Protein AF-0000000066426641 (afdb_homodimer)

Organism: Campylobacter jejuni subsp. jejuni serotype O:2 (strain ATCC 700819 / NCTC 11168) (NCBI:txid192222)

Structure (mmCIF, N/CA/C/O backbone):
data_AF-0000000066426641-model_v1
#
loop_
_entity.id
_entity.type
_entity.pdbx_description
1 polymer 'Na/Pi-cotransporter protein'
#
loop_
_atom_site.group_PDB
_atom_site.id
_atom_site.type_symbol
_atom_site.label_atom_id
_atom_site.label_alt_id
_atom_site.label_comp_id
_atom_site.label_asym_id
_atom_site.label_entity_id
_atom_site.label_seq_id
_atom_site.pdbx_PDB_ins_code
_atom_site.Cartn_x
_atom_site.Cartn_y
_atom_site.Cartn_z
_atom_site.occupancy
_atom_site.B_iso_or_equiv
_atom_site.auth_seq_id
_atom_site.auth_comp_id
_atom_site.auth_asym_id
_atom_site.auth_atom_id
_atom_site.pdbx_PDB_model_num
ATOM 1 N N . MET A 1 1 ? 2.658 -43.688 -4.707 1 47.31 1 MET A N 1
ATOM 2 C CA . MET A 1 1 ? 2.996 -42.781 -3.617 1 47.31 1 MET A CA 1
ATOM 3 C C . MET A 1 1 ? 4.328 -42.094 -3.881 1 47.31 1 MET A C 1
ATOM 5 O O . MET A 1 1 ? 4.441 -40.875 -3.738 1 47.31 1 MET A O 1
ATOM 9 N N . ILE A 1 2 ? 5.355 -42.844 -4.383 1 50.44 2 ILE A N 1
ATOM 10 C CA . ILE A 1 2 ? 6.695 -42.344 -4.68 1 50.44 2 ILE A CA 1
ATOM 11 C C . ILE A 1 2 ? 6.645 -41.375 -5.852 1 50.44 2 ILE A C 1
ATOM 13 O O . ILE A 1 2 ? 7.254 -40.281 -5.797 1 50.44 2 ILE A O 1
ATOM 17 N N . SER A 1 3 ? 5.777 -41.656 -6.789 1 57.25 3 SER A N 1
ATOM 18 C CA . SER A 1 3 ? 5.652 -40.875 -8.016 1 57.25 3 SER A CA 1
ATOM 19 C C . SER A 1 3 ? 5.023 -39.5 -7.734 1 57.25 3 SER A C 1
ATOM 21 O O . SER A 1 3 ? 5.484 -38.5 -8.258 1 57.25 3 SER A O 1
ATOM 23 N N . LEU A 1 4 ? 4.16 -39.531 -6.77 1 60.34 4 LEU A N 1
ATOM 24 C CA . LEU A 1 4 ? 3.48 -38.281 -6.441 1 60.34 4 LEU A CA 1
ATOM 25 C C . LEU A 1 4 ? 4.383 -37.375 -5.617 1 60.34 4 LEU A C 1
ATOM 27 O O . LEU A 1 4 ? 4.375 -36.156 -5.797 1 60.34 4 LEU A O 1
ATOM 31 N N . VAL A 1 5 ? 5.176 -38.062 -4.832 1 62.16 5 VAL A N 1
ATOM 32 C CA . VAL A 1 5 ? 6.137 -37.312 -4.023 1 62.16 5 VAL A CA 1
ATOM 33 C C . VAL A 1 5 ? 7.188 -36.656 -4.926 1 62.16 5 VAL A C 1
ATOM 35 O O . VAL A 1 5 ? 7.543 -35.5 -4.746 1 62.16 5 VAL A O 1
ATOM 38 N N . LYS A 1 6 ? 7.578 -37.562 -5.816 1 73.06 6 LYS A N 1
ATOM 39 C CA . LYS A 1 6 ? 8.562 -37.062 -6.77 1 73.06 6 LYS A CA 1
ATOM 40 C C . LYS A 1 6 ? 7.984 -35.906 -7.59 1 73.06 6 LYS A C 1
ATOM 42 O O . LYS A 1 6 ? 8.672 -34.906 -7.852 1 73.06 6 LYS A O 1
ATOM 47 N N . PHE A 1 7 ? 6.805 -36.031 -7.816 1 78.94 7 PHE A N 1
ATOM 48 C CA . PHE A 1 7 ? 6.137 -35 -8.57 1 78.94 7 PHE A CA 1
ATOM 49 C C . PHE A 1 7 ? 6.02 -33.719 -7.742 1 78.94 7 PHE A C 1
ATOM 51 O O . PHE A 1 7 ? 6.324 -32.625 -8.227 1 78.94 7 PHE A O 1
ATOM 58 N N . SER A 1 8 ? 5.703 -33.906 -6.492 1 83.94 8 SER A N 1
ATOM 59 C CA . SER A 1 8 ? 5.508 -32.75 -5.633 1 83.94 8 SER A CA 1
ATOM 60 C C . SER A 1 8 ? 6.82 -32 -5.41 1 83.94 8 SER A C 1
ATOM 62 O O . SER A 1 8 ? 6.855 -30.766 -5.473 1 83.94 8 SER A O 1
ATOM 64 N N . ASP A 1 9 ? 7.867 -32.688 -5.188 1 87.56 9 ASP A N 1
ATOM 65 C CA . ASP A 1 9 ? 9.172 -32.062 -4.98 1 87.56 9 ASP A CA 1
ATOM 66 C C . ASP A 1 9 ? 9.641 -31.344 -6.242 1 87.56 9 ASP A C 1
ATOM 68 O O . ASP A 1 9 ? 10.188 -30.25 -6.164 1 87.56 9 ASP A O 1
ATOM 72 N N . THR A 1 10 ? 9.422 -32.031 -7.344 1 89.81 10 THR A N 1
ATOM 73 C CA . THR A 1 10 ? 9.812 -31.453 -8.625 1 89.81 10 THR A CA 1
ATOM 74 C C . THR A 1 10 ? 8.992 -30.203 -8.906 1 89.81 10 THR A C 1
ATOM 76 O O . THR A 1 10 ? 9.516 -29.203 -9.406 1 89.81 10 THR A O 1
ATOM 79 N N . ALA A 1 11 ? 7.727 -30.25 -8.586 1 90.44 11 ALA A N 1
ATOM 80 C CA . ALA A 1 11 ? 6.84 -29.109 -8.773 1 90.44 11 ALA A CA 1
ATOM 81 C C . ALA A 1 11 ? 7.277 -27.922 -7.914 1 90.44 11 ALA A C 1
ATOM 83 O O . ALA A 1 11 ? 7.312 -26.781 -8.391 1 90.44 11 ALA A O 1
ATOM 84 N N . ILE A 1 12 ? 7.637 -28.203 -6.691 1 91.19 12 ILE A N 1
ATOM 85 C CA . ILE A 1 12 ? 8.055 -27.156 -5.762 1 91.19 12 ILE A CA 1
ATOM 86 C C . ILE A 1 12 ? 9.367 -26.547 -6.23 1 91.19 12 ILE A C 1
ATOM 88 O O . ILE A 1 12 ? 9.555 -25.328 -6.168 1 91.19 12 ILE A O 1
ATOM 92 N N . GLU A 1 13 ? 10.25 -27.391 -6.711 1 92.19 13 GLU A N 1
ATOM 93 C CA . GLU A 1 13 ? 11.516 -26.891 -7.227 1 92.19 13 GLU A CA 1
ATOM 94 C C . GLU A 1 13 ? 11.305 -26.031 -8.469 1 92.19 13 GLU A C 1
ATOM 96 O O . GLU A 1 13 ? 11.977 -25.016 -8.656 1 92.19 13 GLU A O 1
ATOM 101 N N . ALA A 1 14 ? 10.438 -26.438 -9.32 1 92.81 14 ALA A N 1
ATOM 102 C CA . ALA A 1 14 ? 10.109 -25.656 -10.508 1 92.81 14 ALA A CA 1
ATOM 103 C C . ALA A 1 14 ? 9.523 -24.297 -10.117 1 92.81 14 ALA A C 1
ATOM 105 O O . ALA A 1 14 ? 9.859 -23.281 -10.719 1 92.81 14 ALA A O 1
ATOM 106 N N . LEU A 1 15 ? 8.672 -24.312 -9.109 1 93.12 15 LEU A N 1
ATOM 107 C CA . LEU A 1 15 ? 8.062 -23.078 -8.609 1 93.12 15 LEU A CA 1
ATOM 108 C C . LEU A 1 15 ? 9.117 -22.141 -8.039 1 93.12 15 LEU A C 1
ATOM 110 O O . LEU A 1 15 ? 9.047 -20.922 -8.227 1 93.12 15 LEU A O 1
ATOM 114 N N . ARG A 1 16 ? 10.023 -22.656 -7.355 1 92.75 16 ARG A N 1
ATOM 115 C CA . ARG A 1 16 ? 11.109 -21.859 -6.797 1 92.75 16 ARG A CA 1
ATOM 116 C C . ARG A 1 16 ? 11.914 -21.172 -7.906 1 92.75 16 ARG A C 1
ATOM 118 O O . ARG A 1 16 ? 12.203 -19.984 -7.82 1 92.75 16 ARG A O 1
ATOM 125 N N . LYS A 1 17 ? 12.25 -21.938 -8.898 1 93.56 17 LYS A N 1
ATOM 126 C CA . LYS A 1 17 ? 13.039 -21.406 -10.008 1 93.56 17 LYS A CA 1
ATOM 127 C C . LYS A 1 17 ? 12.273 -20.297 -10.742 1 93.56 17 LYS A C 1
ATOM 129 O O . LYS A 1 17 ? 12.852 -19.266 -11.086 1 93.56 17 LYS A O 1
ATOM 134 N N . GLU A 1 18 ? 10.977 -20.562 -10.977 1 94.69 18 GLU A N 1
ATOM 135 C CA . GLU A 1 18 ? 10.156 -19.562 -11.641 1 94.69 18 GLU A CA 1
ATOM 136 C C . GLU A 1 18 ? 10.008 -18.312 -10.773 1 94.69 18 GLU A C 1
ATOM 138 O O . GLU A 1 18 ? 9.992 -17.188 -11.289 1 94.69 18 GLU A O 1
ATOM 143 N N . SER A 1 19 ? 9.898 -18.516 -9.484 1 95.38 19 SER A N 1
ATOM 144 C CA . SER A 1 19 ? 9.789 -17.391 -8.562 1 95.38 19 SER A CA 1
ATOM 145 C C . SER A 1 19 ? 11.078 -16.578 -8.539 1 95.38 19 SER A C 1
ATOM 147 O O . SER A 1 19 ? 11.047 -15.352 -8.43 1 95.38 19 SER A O 1
ATOM 149 N N . GLU A 1 20 ? 12.172 -17.234 -8.617 1 93.94 20 GLU A N 1
ATOM 150 C CA . GLU A 1 20 ? 13.453 -16.531 -8.695 1 93.94 20 GLU A CA 1
ATOM 151 C C . GLU A 1 20 ? 13.539 -15.703 -9.977 1 93.94 20 GLU A C 1
ATOM 153 O O . GLU A 1 20 ? 14.078 -14.594 -9.961 1 93.94 20 GLU A O 1
ATOM 158 N N . HIS A 1 21 ? 13.086 -16.297 -11.016 1 96.06 21 HIS A N 1
ATOM 159 C CA . HIS A 1 21 ? 13.039 -15.562 -12.273 1 96.06 21 HIS A CA 1
ATOM 160 C C . HIS A 1 21 ? 12.18 -14.312 -12.148 1 96.06 21 HIS A C 1
ATOM 162 O O . HIS A 1 21 ? 12.562 -13.234 -12.617 1 96.06 21 HIS A O 1
ATOM 168 N N . LEU A 1 22 ? 11.008 -14.484 -11.578 1 96.81 22 LEU A N 1
ATOM 169 C CA . LEU A 1 22 ? 10.117 -13.352 -11.336 1 96.81 22 LEU A CA 1
ATOM 170 C C . LEU A 1 22 ? 10.797 -12.297 -10.477 1 96.81 22 LEU A C 1
ATOM 172 O O . LEU A 1 22 ? 10.695 -11.102 -10.75 1 96.81 22 LEU A O 1
ATOM 176 N N . TYR A 1 23 ? 11.477 -12.75 -9.508 1 95.75 23 TYR A N 1
ATOM 177 C CA . TYR A 1 23 ? 12.211 -11.828 -8.648 1 95.75 23 TYR A CA 1
ATOM 178 C C . TYR A 1 23 ? 13.258 -11.062 -9.445 1 95.75 23 TYR A C 1
ATOM 180 O O . TYR A 1 23 ? 13.398 -9.844 -9.305 1 95.75 23 TYR A O 1
ATOM 188 N N . ASN A 1 24 ? 13.984 -11.766 -10.234 1 95 24 ASN A N 1
ATOM 189 C CA . ASN A 1 24 ? 15.023 -11.117 -11.031 1 95 24 ASN A CA 1
ATOM 190 C C . ASN A 1 24 ? 14.438 -10.031 -11.93 1 95 24 ASN A C 1
ATOM 192 O O . ASN A 1 24 ? 15.023 -8.953 -12.078 1 95 24 ASN A O 1
ATOM 196 N N . ASN A 1 25 ? 13.352 -10.328 -12.523 1 95.44 25 ASN A N 1
ATOM 197 C CA . ASN A 1 25 ? 12.664 -9.32 -13.336 1 95.44 25 ASN A CA 1
ATOM 198 C C . ASN A 1 25 ? 12.227 -8.125 -12.5 1 95.44 25 ASN A C 1
ATOM 200 O O . ASN A 1 25 ? 12.383 -6.98 -12.914 1 95.44 25 ASN A O 1
ATOM 204 N N . THR A 1 26 ? 11.648 -8.391 -11.312 1 96.38 26 THR A N 1
ATOM 205 C CA . THR A 1 26 ? 11.188 -7.328 -10.422 1 96.38 26 THR A CA 1
ATOM 206 C C . THR A 1 26 ? 12.359 -6.473 -9.945 1 96.38 26 THR A C 1
ATOM 208 O O . THR A 1 26 ? 12.258 -5.246 -9.883 1 96.38 26 THR A O 1
ATOM 211 N N . TYR A 1 27 ? 13.406 -7.168 -9.633 1 95.31 27 TYR A N 1
ATOM 212 C CA . TYR A 1 27 ? 14.633 -6.488 -9.234 1 95.31 27 TYR A CA 1
ATOM 213 C C . TYR A 1 27 ? 15.062 -5.473 -10.297 1 95.31 27 TYR A C 1
ATOM 215 O O . TYR A 1 27 ? 15.352 -4.32 -9.969 1 95.31 27 TYR A O 1
ATOM 223 N N . ALA A 1 28 ? 15.117 -5.938 -11.484 1 94.12 28 ALA A N 1
ATOM 224 C CA . ALA A 1 28 ? 15.555 -5.078 -12.586 1 94.12 28 ALA A CA 1
ATOM 225 C C . ALA A 1 28 ? 14.625 -3.881 -12.742 1 94.12 28 ALA A C 1
ATOM 227 O O . ALA A 1 28 ? 15.078 -2.756 -12.961 1 94.12 28 ALA A O 1
ATOM 228 N N . VAL A 1 29 ? 13.367 -4.105 -12.625 1 94.31 29 VAL A N 1
ATOM 229 C CA . VAL A 1 29 ? 12.367 -3.047 -12.789 1 94.31 29 VAL A CA 1
ATOM 230 C C . VAL A 1 29 ? 12.523 -2.021 -11.672 1 94.31 29 VAL A C 1
ATOM 232 O O . VAL A 1 29 ? 12.508 -0.813 -11.914 1 94.31 29 VAL A O 1
ATOM 235 N N . VAL A 1 30 ? 12.703 -2.488 -10.453 1 95.88 30 VAL A N 1
ATOM 236 C CA . VAL A 1 30 ? 12.844 -1.592 -9.305 1 95.88 30 VAL A CA 1
ATOM 237 C C . VAL A 1 30 ? 14.133 -0.777 -9.445 1 95.88 30 VAL A C 1
ATOM 239 O O . VAL A 1 30 ? 14.117 0.447 -9.297 1 95.88 30 VAL A O 1
ATOM 242 N N . ALA A 1 31 ? 15.195 -1.452 -9.773 1 94.75 31 ALA A N 1
ATOM 243 C CA . ALA A 1 31 ? 16.484 -0.783 -9.938 1 94.75 31 ALA A CA 1
ATOM 244 C C . ALA A 1 31 ? 16.391 0.339 -10.969 1 94.75 31 ALA A C 1
ATOM 246 O O . ALA A 1 31 ? 16.812 1.467 -10.703 1 94.75 31 ALA A O 1
ATOM 247 N N . HIS A 1 32 ? 15.797 0.049 -12.039 1 92.5 32 HIS A N 1
ATOM 248 C CA . HIS A 1 32 ? 15.656 1.023 -13.117 1 92.5 32 HIS A CA 1
ATOM 249 C C . HIS A 1 32 ? 14.75 2.18 -12.695 1 92.5 32 HIS A C 1
ATOM 251 O O . HIS A 1 32 ? 15.039 3.34 -13 1 92.5 32 HIS A O 1
ATOM 257 N N . ALA A 1 33 ? 13.68 1.848 -12.047 1 92.88 33 ALA A N 1
ATOM 258 C CA . ALA A 1 33 ? 12.695 2.854 -11.656 1 92.88 33 ALA A CA 1
ATOM 259 C C . ALA A 1 33 ? 13.289 3.857 -10.68 1 92.88 33 ALA A C 1
ATOM 261 O O . ALA A 1 33 ? 12.891 5.023 -10.648 1 92.88 33 ALA A O 1
ATOM 262 N N . ILE A 1 34 ? 14.297 3.391 -9.93 1 94.25 34 ILE A N 1
ATOM 263 C CA . ILE A 1 34 ? 14.867 4.301 -8.945 1 94.25 34 ILE A CA 1
ATOM 264 C C . ILE A 1 34 ? 16.188 4.852 -9.469 1 94.25 34 ILE A C 1
ATOM 266 O O . ILE A 1 34 ? 16.938 5.512 -8.727 1 94.25 34 ILE A O 1
ATOM 270 N N . GLY A 1 35 ? 16.562 4.523 -10.641 1 93 35 GLY A N 1
ATOM 271 C CA . GLY A 1 35 ? 17.609 5.215 -11.367 1 93 35 GLY A CA 1
ATOM 272 C C . GLY A 1 35 ? 18.969 4.586 -11.18 1 93 35 GLY A C 1
ATOM 273 O O . GLY A 1 35 ? 20 5.246 -11.367 1 93 35 GLY A O 1
ATOM 274 N N . PHE A 1 36 ? 19.047 3.375 -10.766 1 94.5 36 PHE A N 1
ATOM 275 C CA . PHE A 1 36 ? 20.328 2.703 -10.594 1 94.5 36 PHE A CA 1
ATOM 276 C C . PHE A 1 36 ? 20.484 1.573 -11.609 1 94.5 36 PHE A C 1
ATOM 278 O O . PHE A 1 36 ? 19.5 0.951 -12.008 1 94.5 36 PHE A O 1
ATOM 285 N N . SER A 1 37 ? 21.641 1.322 -12.031 1 92.06 37 SER A N 1
ATOM 286 C CA . SER A 1 37 ? 21.953 0.123 -12.805 1 92.06 37 SER A CA 1
ATOM 287 C C . SER A 1 37 ? 22.234 -1.065 -11.891 1 92.06 37 SER A C 1
ATOM 289 O O . SER A 1 37 ? 22.609 -0.888 -10.734 1 92.06 37 SER A O 1
ATOM 291 N N . ARG A 1 38 ? 22.062 -2.166 -12.445 1 91 38 ARG A N 1
ATOM 292 C CA . ARG A 1 38 ? 22.375 -3.379 -11.703 1 91 38 ARG A CA 1
ATOM 293 C C . ARG A 1 38 ? 23.844 -3.375 -11.242 1 91 38 ARG A C 1
ATOM 295 O O . ARG A 1 38 ? 24.141 -3.787 -10.125 1 91 38 ARG A O 1
ATOM 302 N N . LYS A 1 39 ? 24.688 -2.959 -12.086 1 91.69 39 LYS A N 1
ATOM 303 C CA . LYS A 1 39 ? 26.109 -2.908 -11.797 1 91.69 39 LYS A CA 1
ATOM 304 C C . LYS A 1 39 ? 26.406 -1.979 -10.625 1 91.69 39 LYS A C 1
ATOM 306 O O . LYS A 1 39 ? 27.234 -2.291 -9.773 1 91.69 39 LYS A O 1
ATOM 311 N N . ASP A 1 40 ? 25.734 -0.858 -10.648 1 93.12 40 ASP A N 1
ATOM 312 C CA . ASP A 1 40 ? 25.922 0.087 -9.555 1 93.12 40 ASP A CA 1
ATOM 313 C C . ASP A 1 40 ? 25.469 -0.517 -8.227 1 93.12 40 ASP A C 1
ATOM 315 O O . ASP A 1 40 ? 26.156 -0.385 -7.207 1 93.12 40 ASP A O 1
ATOM 319 N N . ILE A 1 41 ? 24.328 -1.144 -8.219 1 94.56 41 ILE A N 1
ATOM 320 C CA . ILE A 1 41 ? 23.766 -1.731 -7.008 1 94.56 41 ILE A CA 1
ATOM 321 C C . ILE A 1 41 ? 24.688 -2.836 -6.5 1 94.56 41 ILE A C 1
ATOM 323 O O . ILE A 1 41 ? 24.922 -2.957 -5.293 1 94.56 41 ILE A O 1
ATOM 327 N N . GLN A 1 42 ? 25.234 -3.555 -7.367 1 92.75 42 GLN A N 1
ATOM 328 C CA . GLN A 1 42 ? 26.047 -4.711 -7 1 92.75 42 GLN A CA 1
ATOM 329 C C . GLN A 1 42 ? 27.484 -4.289 -6.652 1 92.75 42 GLN A C 1
ATOM 331 O O . GLN A 1 42 ? 28.25 -5.082 -6.094 1 92.75 42 GLN A O 1
ATOM 336 N N . SER A 1 43 ? 27.812 -3.096 -6.961 1 92.75 43 SER A N 1
ATOM 337 C CA . SER A 1 43 ? 29.172 -2.617 -6.711 1 92.75 43 SER A CA 1
ATOM 338 C C . SER A 1 43 ? 29.422 -2.412 -5.219 1 92.75 43 SER A C 1
ATOM 340 O O . SER A 1 43 ? 28.5 -2.516 -4.41 1 92.75 43 SER A O 1
ATOM 342 N N . ASP A 1 44 ? 30.703 -2.135 -4.91 1 92.38 44 ASP A N 1
ATOM 343 C CA . ASP A 1 44 ? 31.078 -1.898 -3.521 1 92.38 44 ASP A CA 1
ATOM 344 C C . ASP A 1 44 ? 31.031 -0.41 -3.184 1 92.38 44 ASP A C 1
ATOM 346 O O . ASP A 1 44 ? 31.344 -0.014 -2.057 1 92.38 44 ASP A O 1
ATOM 350 N N . LYS A 1 45 ? 30.562 0.323 -4.086 1 94.12 45 LYS A N 1
ATOM 351 C CA . LYS A 1 45 ? 30.5 1.762 -3.848 1 94.12 45 LYS A CA 1
ATOM 352 C C . LYS A 1 45 ? 29.297 2.121 -2.975 1 94.12 45 LYS A C 1
ATOM 354 O O . LYS A 1 45 ? 28.25 1.494 -3.074 1 94.12 45 LYS A O 1
ATOM 359 N N . SER A 1 46 ? 29.594 3.109 -2.18 1 94.94 46 SER A N 1
ATOM 360 C CA . SER A 1 46 ? 28.453 3.615 -1.413 1 94.94 46 SER A CA 1
ATOM 361 C C . SER A 1 46 ? 27.438 4.305 -2.316 1 94.94 46 SER A C 1
ATOM 363 O O . SER A 1 46 ? 27.797 4.805 -3.389 1 94.94 46 SER A O 1
ATOM 365 N N . PHE A 1 47 ? 26.188 4.324 -1.908 1 94.25 47 PHE A N 1
ATOM 366 C CA . PHE A 1 47 ? 25.172 4.973 -2.73 1 94.25 47 PHE A CA 1
ATOM 367 C C . PHE A 1 47 ? 25.406 6.48 -2.775 1 94.25 47 PHE A C 1
ATOM 369 O O . PHE A 1 47 ? 25.031 7.137 -3.75 1 94.25 47 PHE A O 1
ATOM 376 N N . LYS A 1 48 ? 25.984 7.02 -1.714 1 92.75 48 LYS A N 1
ATOM 377 C CA . LYS A 1 48 ? 26.391 8.422 -1.771 1 92.75 48 LYS A CA 1
ATOM 378 C C . LYS A 1 48 ? 27.328 8.68 -2.941 1 92.75 48 LYS A C 1
ATOM 380 O O . LYS A 1 48 ? 27.156 9.641 -3.693 1 92.75 48 LYS A O 1
ATOM 385 N N . GLU A 1 49 ? 28.312 7.793 -3.068 1 93.19 49 GLU A N 1
ATOM 386 C CA . GLU A 1 49 ? 29.266 7.902 -4.16 1 93.19 49 GLU A CA 1
ATOM 387 C C . GLU A 1 49 ? 28.594 7.715 -5.516 1 93.19 49 GLU A C 1
ATOM 389 O O . GLU A 1 49 ? 28.891 8.422 -6.477 1 93.19 49 GLU A O 1
ATOM 394 N N . ILE A 1 50 ? 27.656 6.789 -5.59 1 93.19 50 ILE A N 1
ATOM 395 C CA . ILE A 1 50 ? 26.969 6.504 -6.844 1 93.19 50 ILE A CA 1
ATOM 396 C C . ILE A 1 50 ? 26.141 7.711 -7.258 1 93.19 50 ILE A C 1
ATOM 398 O O . ILE A 1 50 ? 26.141 8.109 -8.422 1 93.19 50 ILE A O 1
ATOM 402 N N . LEU A 1 51 ? 25.453 8.289 -6.312 1 91.94 51 LEU A N 1
ATOM 403 C CA . LEU A 1 51 ? 24.562 9.422 -6.582 1 91.94 51 LEU A CA 1
ATOM 404 C C . LEU A 1 51 ? 25.375 10.641 -7.023 1 91.94 51 LEU A C 1
ATOM 406 O O . LEU A 1 51 ? 24.891 11.461 -7.812 1 91.94 51 LEU A O 1
ATOM 410 N N . GLU A 1 52 ? 26.578 10.852 -6.551 1 87.38 52 GLU A N 1
ATOM 411 C CA . GLU A 1 52 ? 27.422 12 -6.863 1 87.38 52 GLU A CA 1
ATOM 412 C C . GLU A 1 52 ? 28.047 11.867 -8.25 1 87.38 52 GLU A C 1
ATOM 414 O O . GLU A 1 52 ? 28.312 12.867 -8.922 1 87.38 52 GLU A O 1
ATOM 419 N N . ASN A 1 53 ? 28.172 10.695 -8.648 1 78.44 53 ASN A N 1
ATOM 420 C CA . ASN A 1 53 ? 28.984 10.492 -9.844 1 78.44 53 ASN A CA 1
ATOM 421 C C . ASN A 1 53 ? 28.125 10.148 -11.055 1 78.44 53 ASN A C 1
ATOM 423 O O . ASN A 1 53 ? 28.578 10.297 -12.195 1 78.44 53 ASN A O 1
ATOM 427 N N . LYS A 1 54 ? 27.047 9.68 -10.742 1 68.94 54 LYS A N 1
ATOM 428 C CA . LYS A 1 54 ? 26.312 9.141 -11.883 1 68.94 54 LYS A CA 1
ATOM 429 C C . LYS A 1 54 ? 24.969 9.828 -12.047 1 68.94 54 LYS A C 1
ATOM 431 O O . LYS A 1 54 ? 24.328 10.211 -11.055 1 68.94 54 LYS A O 1
ATOM 436 N N . LYS A 1 55 ? 24.953 9.922 -13.312 1 72.12 55 LYS A N 1
ATOM 437 C CA . LYS A 1 55 ? 23.641 10.438 -13.727 1 72.12 55 LYS A CA 1
ATOM 438 C C . LYS A 1 55 ? 22.562 9.367 -13.594 1 72.12 55 LYS A C 1
ATOM 440 O O . LYS A 1 55 ? 22.875 8.18 -13.461 1 72.12 55 LYS A O 1
ATOM 445 N N . TRP A 1 56 ? 21.469 9.773 -13.656 1 81.12 56 TRP A N 1
ATOM 446 C CA . TRP A 1 56 ? 20.312 8.891 -13.688 1 81.12 56 TRP A CA 1
ATOM 447 C C . TRP A 1 56 ? 20.438 7.863 -14.805 1 81.12 56 TRP A C 1
ATOM 449 O O . TRP A 1 56 ? 20.719 8.211 -15.953 1 81.12 56 TRP A O 1
ATOM 459 N N . PHE A 1 57 ? 20.531 6.562 -14.547 1 72.5 57 PHE A N 1
ATOM 460 C CA . PHE A 1 57 ? 20.844 5.488 -15.477 1 72.5 57 PHE A CA 1
ATOM 461 C C . PHE A 1 57 ? 19.922 5.535 -16.688 1 72.5 57 PHE A C 1
ATOM 463 O O . PHE A 1 57 ? 20.391 5.418 -17.828 1 72.5 57 PHE A O 1
ATOM 470 N N . SER A 1 58 ? 18.609 5.422 -16.609 1 66.88 58 SER A N 1
ATOM 471 C CA . SER A 1 58 ? 17.797 5.273 -17.812 1 66.88 58 SER A CA 1
ATOM 472 C C . SER A 1 58 ? 16.672 6.312 -17.859 1 66.88 58 SER A C 1
ATOM 474 O O . SER A 1 58 ? 16.359 6.938 -16.844 1 66.88 58 SER A O 1
ATOM 476 N N . LYS A 1 59 ? 16.422 6.391 -19.312 1 72.69 59 LYS A N 1
ATOM 477 C CA . LYS A 1 59 ? 15.266 7.254 -19.562 1 72.69 59 LYS A CA 1
ATOM 478 C C . LYS A 1 59 ? 14.031 6.762 -18.812 1 72.69 59 LYS A C 1
ATOM 480 O O . LYS A 1 59 ? 14.109 5.805 -18.047 1 72.69 59 LYS A O 1
ATOM 485 N N . ASN A 1 60 ? 13.047 7.352 -19.109 1 75.38 60 ASN A N 1
ATOM 486 C CA . ASN A 1 60 ? 11.766 7.023 -18.484 1 75.38 60 ASN A CA 1
ATOM 487 C C . ASN A 1 60 ? 11.422 5.551 -18.656 1 75.38 60 ASN A C 1
ATOM 489 O O . ASN A 1 60 ? 11.586 4.992 -19.75 1 75.38 60 ASN A O 1
ATOM 493 N N . VAL A 1 61 ? 11.281 4.996 -17.578 1 83.44 61 VAL A N 1
ATOM 494 C CA . VAL A 1 61 ? 10.891 3.59 -17.516 1 83.44 61 VAL A CA 1
ATOM 495 C C . VAL A 1 61 ? 9.375 3.467 -17.656 1 83.44 61 VAL A C 1
ATOM 497 O O . VAL A 1 61 ? 8.625 4.125 -16.938 1 83.44 61 VAL A O 1
ATOM 500 N N . ASP A 1 62 ? 8.977 2.744 -18.688 1 89.94 62 ASP A N 1
ATOM 501 C CA . ASP A 1 62 ? 7.555 2.439 -18.828 1 89.94 62 ASP A CA 1
ATOM 502 C C . ASP A 1 62 ? 7.152 1.257 -17.953 1 89.94 62 ASP A C 1
ATOM 504 O O . ASP A 1 62 ? 7.168 0.11 -18.406 1 89.94 62 ASP A O 1
ATOM 508 N N . LEU A 1 63 ? 6.742 1.569 -16.797 1 90.31 63 LEU A N 1
ATOM 509 C CA . LEU A 1 63 ? 6.461 0.545 -15.797 1 90.31 63 LEU A CA 1
ATOM 510 C C . LEU A 1 63 ? 5.266 -0.306 -16.203 1 90.31 63 LEU A C 1
ATOM 512 O O . LEU A 1 63 ? 5.203 -1.496 -15.891 1 90.31 63 LEU A O 1
ATOM 516 N N . ASP A 1 64 ? 4.332 0.274 -16.969 1 89.12 64 ASP A N 1
ATOM 517 C CA . ASP A 1 64 ? 3.199 -0.508 -17.453 1 89.12 64 ASP A CA 1
ATOM 518 C C . ASP A 1 64 ? 3.656 -1.587 -18.438 1 89.12 64 ASP A C 1
ATOM 520 O O . ASP A 1 64 ? 3.234 -2.742 -18.328 1 89.12 64 ASP A O 1
ATOM 524 N N . TYR A 1 65 ? 4.473 -1.162 -19.281 1 92.31 65 TYR A N 1
ATOM 525 C CA . TYR A 1 65 ? 5 -2.094 -20.281 1 92.31 65 TYR A CA 1
ATOM 526 C C . TYR A 1 65 ? 5.82 -3.189 -19.609 1 92.31 65 TYR A C 1
ATOM 528 O O . TYR A 1 65 ? 5.656 -4.371 -19.922 1 92.31 65 TYR A O 1
ATOM 536 N N . LEU A 1 66 ? 6.715 -2.814 -18.719 1 91.44 66 LEU A N 1
ATOM 537 C CA . LEU A 1 66 ? 7.578 -3.783 -18.047 1 91.44 66 LEU A CA 1
ATOM 538 C C . LEU A 1 66 ? 6.758 -4.738 -17.1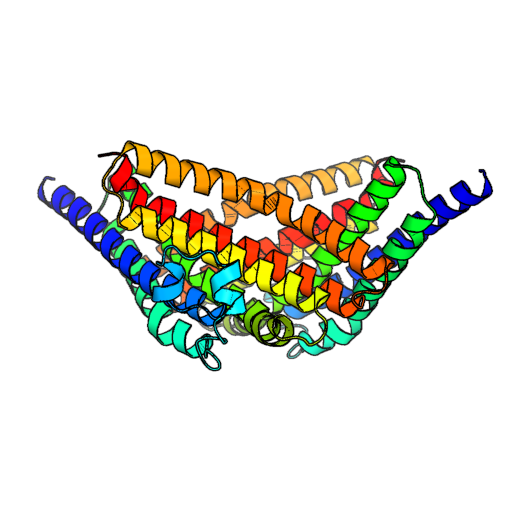88 1 91.44 66 LEU A C 1
ATOM 540 O O . LEU A 1 66 ? 7.07 -5.93 -17.109 1 91.44 66 LEU A O 1
ATOM 544 N N . TYR A 1 67 ? 5.734 -4.191 -16.531 1 91.31 67 TYR A N 1
ATOM 545 C CA . TYR A 1 67 ? 4.859 -5.055 -15.742 1 91.31 67 TYR A CA 1
ATOM 546 C C . TYR A 1 67 ? 4.195 -6.102 -16.625 1 91.31 67 TYR A C 1
ATOM 548 O O . TYR A 1 67 ? 4.219 -7.293 -16.312 1 91.31 67 TYR A O 1
ATOM 556 N N . GLN A 1 68 ? 3.693 -5.695 -17.766 1 91.19 68 GLN A N 1
ATOM 557 C CA . GLN A 1 68 ? 2.947 -6.578 -18.656 1 91.19 68 GLN A CA 1
ATOM 558 C C . GLN A 1 68 ? 3.859 -7.637 -19.266 1 91.19 68 GLN A C 1
ATOM 560 O O . GLN A 1 68 ? 3.469 -8.797 -19.406 1 91.19 68 GLN A O 1
ATOM 565 N N . THR A 1 69 ? 5.059 -7.266 -19.516 1 92.06 69 THR A N 1
ATOM 566 C CA . THR A 1 69 ? 5.898 -8.141 -20.328 1 92.06 69 THR A CA 1
ATOM 567 C C . THR A 1 69 ? 6.84 -8.961 -19.438 1 92.06 69 THR A C 1
ATOM 569 O O . THR A 1 69 ? 7.219 -10.078 -19.797 1 92.06 69 THR A O 1
ATOM 572 N N . ARG A 1 70 ? 7.18 -8.414 -18.281 1 93.06 70 ARG A N 1
ATOM 573 C CA . ARG A 1 70 ? 8.258 -9.039 -17.516 1 93.06 70 ARG A CA 1
ATOM 574 C C . ARG A 1 70 ? 7.742 -9.609 -16.203 1 93.06 70 ARG A C 1
ATOM 576 O O . ARG A 1 70 ? 8.383 -10.477 -15.602 1 93.06 70 ARG A O 1
ATOM 583 N N . ILE A 1 71 ? 6.617 -9.164 -15.773 1 94.5 71 ILE A N 1
ATOM 584 C CA . ILE A 1 71 ? 6.207 -9.523 -14.422 1 94.5 71 ILE A CA 1
ATOM 585 C C . ILE A 1 71 ? 4.879 -10.281 -14.477 1 94.5 71 ILE A C 1
ATOM 587 O O . ILE A 1 71 ? 4.777 -11.406 -13.977 1 94.5 71 ILE A O 1
ATOM 591 N N . LYS A 1 72 ? 3.926 -9.742 -15.18 1 90.69 72 LYS A N 1
ATOM 592 C CA . LYS A 1 72 ? 2.574 -10.289 -15.195 1 90.69 72 LYS A CA 1
ATOM 593 C C . LYS A 1 72 ? 2.566 -11.719 -15.734 1 90.69 72 LYS A C 1
ATOM 595 O O . LYS A 1 72 ? 1.907 -12.594 -15.18 1 90.69 72 LYS A O 1
ATOM 600 N N . VAL A 1 73 ? 3.312 -11.938 -16.781 1 91.56 73 VAL A N 1
ATOM 601 C CA . VAL A 1 73 ? 3.322 -13.242 -17.453 1 91.56 73 VAL A CA 1
ATOM 602 C C . VAL A 1 73 ? 3.865 -14.305 -16.5 1 91.56 73 VAL A C 1
ATOM 604 O O . VAL A 1 73 ? 3.279 -15.383 -16.359 1 91.56 73 VAL A O 1
ATOM 607 N N . LEU A 1 74 ? 4.961 -13.992 -15.82 1 94.06 74 LEU A N 1
ATOM 608 C CA . LEU A 1 74 ? 5.559 -14.938 -14.891 1 94.06 74 LEU A CA 1
ATOM 609 C C . LEU A 1 74 ? 4.672 -15.133 -13.664 1 94.06 74 LEU A C 1
ATOM 611 O O . LEU A 1 74 ? 4.555 -16.234 -13.141 1 94.06 74 LEU A O 1
ATOM 615 N N . PHE A 1 75 ? 4.043 -14.102 -13.219 1 94.31 75 PHE A N 1
ATOM 616 C CA . PHE A 1 75 ? 3.102 -14.195 -12.109 1 94.31 75 PHE A CA 1
ATOM 617 C C . PHE A 1 75 ? 1.944 -15.125 -12.453 1 94.31 75 PHE A C 1
ATOM 619 O O . PHE A 1 75 ? 1.626 -16.031 -11.68 1 94.31 75 PHE A O 1
ATOM 626 N N . GLU A 1 76 ? 1.381 -14.906 -13.617 1 90.44 76 GLU A N 1
ATOM 627 C CA . GLU A 1 76 ? 0.281 -15.734 -14.086 1 90.44 76 GLU A CA 1
ATOM 628 C C . GLU A 1 76 ? 0.7 -17.203 -14.18 1 90.44 76 GLU A C 1
ATOM 630 O O . GLU A 1 76 ? -0.056 -18.094 -13.797 1 90.44 76 GLU A O 1
ATOM 635 N N . ALA A 1 77 ? 1.882 -17.391 -14.711 1 92.69 77 ALA A N 1
ATOM 636 C CA . ALA A 1 77 ? 2.393 -18.75 -14.867 1 92.69 77 ALA A CA 1
ATOM 637 C C . ALA A 1 77 ? 2.561 -19.438 -13.508 1 92.69 77 ALA A C 1
ATOM 639 O O . ALA A 1 77 ? 2.26 -20.625 -13.367 1 92.69 77 ALA A O 1
ATOM 640 N N . ILE A 1 78 ? 3.01 -18.703 -12.516 1 94.62 78 ILE A N 1
ATOM 641 C CA . ILE A 1 78 ? 3.223 -19.25 -11.18 1 94.62 78 ILE A CA 1
ATOM 642 C C . ILE A 1 78 ? 1.881 -19.609 -10.555 1 94.62 78 ILE A C 1
ATOM 644 O O . ILE A 1 78 ? 1.729 -20.703 -9.992 1 94.62 78 ILE A O 1
ATOM 648 N N . ILE A 1 79 ? 0.898 -18.75 -10.703 1 91.62 79 ILE A N 1
ATOM 649 C CA . ILE A 1 79 ? -0.419 -19 -10.133 1 91.62 79 ILE A CA 1
ATOM 650 C C . ILE A 1 79 ? -1.062 -20.203 -10.828 1 91.62 79 ILE A C 1
ATOM 652 O O . ILE A 1 79 ? -1.6 -21.094 -10.172 1 91.62 79 ILE A O 1
ATOM 656 N N . ASP A 1 80 ? -0.941 -20.25 -12.172 1 89.56 80 ASP A N 1
ATOM 657 C CA . ASP A 1 80 ? -1.521 -21.344 -12.953 1 89.56 80 ASP A CA 1
ATOM 658 C C . ASP A 1 80 ? -0.88 -22.672 -12.586 1 89.56 80 ASP A C 1
ATOM 660 O O . ASP A 1 80 ? -1.581 -23.656 -12.297 1 89.56 80 ASP A O 1
ATOM 664 N N . PHE A 1 81 ? 0.343 -22.703 -12.586 1 91.38 81 PHE A N 1
ATOM 665 C CA . PHE A 1 81 ? 1.09 -23.922 -12.297 1 91.38 81 PHE A CA 1
ATOM 666 C C . PHE A 1 81 ? 0.814 -24.406 -10.875 1 91.38 81 PHE A C 1
ATOM 668 O O . PHE A 1 81 ? 0.583 -25.594 -10.656 1 91.38 81 PHE A O 1
ATOM 675 N N . SER A 1 82 ? 0.92 -23.484 -9.914 1 91.06 82 SER A N 1
ATOM 676 C CA . SER A 1 82 ? 0.732 -23.844 -8.516 1 91.06 82 SER A CA 1
ATOM 677 C C . SER A 1 82 ? -0.668 -24.391 -8.266 1 91.06 82 SER A C 1
ATOM 679 O O . SER A 1 82 ? -0.837 -25.359 -7.523 1 91.06 82 SER A O 1
ATOM 681 N N . THR A 1 83 ? -1.657 -23.75 -8.891 1 86.88 83 THR A N 1
ATOM 682 C CA . THR A 1 83 ? -3.039 -24.188 -8.734 1 86.88 83 THR A CA 1
ATOM 683 C C . THR A 1 83 ? -3.229 -25.578 -9.305 1 86.88 83 THR A C 1
ATOM 685 O O . THR A 1 83 ? -3.904 -26.422 -8.695 1 86.88 83 THR A O 1
ATOM 688 N N . LYS A 1 84 ? -2.615 -25.891 -10.406 1 85.5 84 LYS A N 1
ATOM 689 C CA . LYS A 1 84 ? -2.701 -27.203 -11.039 1 85.5 84 LYS A CA 1
ATOM 690 C C . LYS A 1 84 ? -1.934 -28.25 -10.242 1 85.5 84 LYS A C 1
ATOM 692 O O . LYS A 1 84 ? -2.404 -29.375 -10.07 1 85.5 84 LYS A O 1
ATOM 697 N N . ALA A 1 85 ? -0.779 -27.859 -9.766 1 86.81 85 ALA A N 1
ATOM 698 C CA . ALA A 1 85 ? 0.062 -28.781 -9.008 1 86.81 85 ALA A CA 1
ATOM 699 C C . ALA A 1 85 ? -0.617 -29.203 -7.711 1 86.81 85 ALA A C 1
ATOM 701 O O . ALA A 1 85 ? -0.496 -30.359 -7.289 1 86.81 85 ALA A O 1
ATOM 702 N N . GLN A 1 86 ? -1.261 -28.312 -7.086 1 86.31 86 GLN A N 1
ATOM 703 C CA . GLN A 1 86 ? -1.862 -28.547 -5.777 1 86.31 86 GLN A CA 1
ATOM 704 C C . GLN A 1 86 ? -2.947 -29.609 -5.852 1 86.31 86 GLN A C 1
ATOM 706 O O . GLN A 1 86 ? -3.215 -30.297 -4.867 1 86.31 86 GLN A O 1
ATOM 711 N N . VAL A 1 87 ? -3.564 -29.781 -6.988 1 81.69 87 VAL A N 1
ATOM 712 C CA . VAL A 1 87 ? -4.598 -30.797 -7.188 1 81.69 87 VAL A CA 1
ATOM 713 C C . VAL A 1 87 ? -4.016 -32.188 -6.949 1 81.69 87 VAL A C 1
ATOM 715 O O . VAL A 1 87 ? -4.703 -33.062 -6.441 1 81.69 87 VAL A O 1
ATOM 718 N N . TYR A 1 88 ? -2.742 -32.344 -7.172 1 85 88 TYR A N 1
ATOM 719 C CA . TYR A 1 88 ? -2.121 -33.656 -7.125 1 85 88 TYR A CA 1
ATOM 720 C C . TYR A 1 88 ? -1.281 -33.812 -5.863 1 85 88 TYR A C 1
ATOM 722 O O . TYR A 1 88 ? -0.686 -34.875 -5.637 1 85 88 TYR A O 1
ATOM 730 N N . ILE A 1 89 ? -1.221 -32.812 -5.09 1 86.69 89 ILE A N 1
ATOM 731 C CA . ILE A 1 89 ? -0.384 -32.812 -3.896 1 86.69 89 ILE A CA 1
ATOM 732 C C . ILE A 1 89 ? -1.265 -32.844 -2.648 1 86.69 89 ILE A C 1
ATOM 734 O O . ILE A 1 89 ? -2.012 -31.906 -2.385 1 86.69 89 ILE A O 1
ATOM 738 N N . ASN A 1 90 ? -1.168 -33.875 -1.843 1 84.38 90 ASN A N 1
ATOM 739 C CA . ASN A 1 90 ? -1.994 -34.031 -0.649 1 84.38 90 ASN A CA 1
ATOM 740 C C . ASN A 1 90 ? -1.201 -33.75 0.622 1 84.38 90 ASN A C 1
ATOM 742 O O . ASN A 1 90 ? -1.767 -33.719 1.716 1 84.38 90 ASN A O 1
ATOM 746 N N . ASP A 1 91 ? 0.003 -33.375 0.554 1 88.44 91 ASP A N 1
ATOM 747 C CA . ASP A 1 91 ? 0.875 -33.062 1.684 1 88.44 91 ASP A CA 1
ATOM 748 C C . ASP A 1 91 ? 0.688 -31.609 2.146 1 88.44 91 ASP A C 1
ATOM 750 O O . ASP A 1 91 ? 0.97 -30.672 1.4 1 88.44 91 ASP A O 1
ATOM 754 N N . GLU A 1 92 ? 0.307 -31.469 3.365 1 85.88 92 GLU A N 1
ATOM 755 C CA . GLU A 1 92 ? -0.005 -30.141 3.9 1 85.88 92 GLU A CA 1
ATOM 756 C C . GLU A 1 92 ? 1.235 -29.25 3.938 1 85.88 92 GLU A C 1
ATOM 758 O O . GLU A 1 92 ? 1.151 -28.047 3.688 1 85.88 92 GLU A O 1
ATOM 763 N N . THR A 1 93 ? 2.311 -29.844 4.312 1 88.62 93 THR A N 1
ATOM 764 C CA . THR A 1 93 ? 3.557 -29.078 4.375 1 88.62 93 THR A CA 1
ATOM 765 C C . THR A 1 93 ? 3.945 -28.562 2.992 1 88.62 93 THR A C 1
ATOM 767 O O . THR A 1 93 ? 4.34 -27.406 2.848 1 88.62 93 THR A O 1
ATOM 770 N N . LYS A 1 94 ? 3.805 -29.422 2.014 1 90.38 94 LYS A N 1
ATOM 771 C CA . LYS A 1 94 ? 4.137 -29.047 0.646 1 90.38 94 LYS A CA 1
ATOM 772 C C . LYS A 1 94 ? 3.137 -28.031 0.101 1 90.38 94 LYS A C 1
ATOM 774 O O . LYS A 1 94 ? 3.52 -27.078 -0.594 1 90.38 94 LYS A O 1
ATOM 779 N N . ASN A 1 95 ? 1.951 -28.219 0.479 1 87.88 95 ASN A N 1
ATOM 780 C CA . ASN A 1 95 ? 0.928 -27.266 0.076 1 87.88 95 ASN A CA 1
ATOM 781 C C . ASN A 1 95 ? 1.173 -25.891 0.694 1 87.88 95 ASN A C 1
ATOM 783 O O . ASN A 1 95 ? 0.921 -24.859 0.059 1 87.88 95 ASN A O 1
ATOM 787 N N . HIS A 1 96 ? 1.606 -25.906 1.866 1 88.06 96 HIS A N 1
ATOM 788 C CA . HIS A 1 96 ? 1.954 -24.641 2.512 1 88.06 96 HIS A CA 1
ATOM 789 C C . HIS A 1 96 ? 3.119 -23.969 1.801 1 88.06 96 HIS A C 1
ATOM 791 O O . HIS A 1 96 ? 3.115 -22.75 1.624 1 88.06 96 HIS A O 1
ATOM 797 N N . LYS A 1 97 ? 4.027 -24.734 1.432 1 90.75 97 LYS A N 1
ATOM 798 C CA . LYS A 1 97 ? 5.168 -24.188 0.702 1 90.75 97 LYS A CA 1
ATOM 799 C C . LYS A 1 97 ? 4.727 -23.578 -0.626 1 90.75 97 LYS A C 1
ATOM 801 O O . LYS A 1 97 ? 5.168 -22.484 -0.988 1 90.75 97 LYS A O 1
ATOM 806 N N . ILE A 1 98 ? 3.898 -24.266 -1.307 1 91.62 98 ILE A N 1
ATOM 807 C CA . ILE A 1 98 ? 3.361 -23.781 -2.57 1 91.62 98 ILE A CA 1
ATOM 808 C C . ILE A 1 98 ? 2.625 -22.469 -2.338 1 91.62 98 ILE A C 1
ATOM 810 O O . ILE A 1 98 ? 2.793 -21.5 -3.1 1 91.62 98 ILE A O 1
ATOM 814 N N . PHE A 1 99 ? 1.951 -22.438 -1.292 1 88.19 99 PHE A N 1
ATOM 815 C CA . PHE A 1 99 ? 1.21 -21.234 -0.931 1 88.19 99 PHE A CA 1
ATOM 816 C C . PHE A 1 99 ? 2.156 -20.062 -0.706 1 88.19 99 PHE A C 1
ATOM 818 O O . PHE A 1 99 ? 1.884 -18.938 -1.146 1 88.19 99 PHE A O 1
ATOM 825 N N . THR A 1 100 ? 3.203 -20.266 -0.024 1 91.25 100 THR A N 1
ATOM 826 C CA . THR A 1 100 ? 4.145 -19.188 0.266 1 91.25 100 THR A CA 1
ATOM 827 C C . THR A 1 100 ? 4.766 -18.656 -1.021 1 91.25 100 THR A C 1
ATOM 829 O O . THR A 1 100 ? 5.027 -17.453 -1.136 1 91.25 100 THR A O 1
ATOM 832 N N . PHE A 1 101 ? 5.004 -19.531 -2.002 1 93 101 PHE A N 1
ATOM 833 C CA . PHE A 1 101 ? 5.512 -19.078 -3.293 1 93 101 PHE A CA 1
ATOM 834 C C . PHE A 1 101 ? 4.477 -18.219 -4.008 1 93 101 PHE A C 1
ATOM 836 O O . PHE A 1 101 ? 4.828 -17.234 -4.66 1 93 101 PHE A O 1
ATOM 843 N N . LYS A 1 102 ? 3.262 -18.594 -3.889 1 91.62 102 LYS A N 1
ATOM 844 C CA . LYS A 1 102 ? 2.191 -17.797 -4.477 1 91.62 102 LYS A CA 1
ATOM 845 C C . LYS A 1 102 ? 2.146 -16.391 -3.857 1 91.62 102 LYS A C 1
ATOM 847 O O . LYS A 1 102 ? 2.002 -15.398 -4.57 1 91.62 102 LYS A O 1
ATOM 852 N N . MET A 1 103 ? 2.289 -16.375 -2.584 1 90.5 103 MET A N 1
ATOM 853 C CA . MET A 1 103 ? 2.293 -15.094 -1.885 1 90.5 103 MET A CA 1
ATOM 854 C C . MET A 1 103 ? 3.496 -14.25 -2.297 1 90.5 103 MET A C 1
ATOM 856 O O . MET A 1 103 ? 3.383 -13.039 -2.467 1 90.5 103 MET A O 1
ATOM 860 N N . ALA A 1 104 ? 4.57 -14.875 -2.41 1 93.25 104 ALA A N 1
ATOM 861 C CA . ALA A 1 104 ? 5.777 -14.18 -2.85 1 93.25 104 ALA A CA 1
ATOM 862 C C . ALA A 1 104 ? 5.598 -13.602 -4.246 1 93.25 104 ALA A C 1
ATOM 864 O O . ALA A 1 104 ? 5.98 -12.453 -4.504 1 93.25 104 ALA A O 1
ATOM 865 N N . ALA A 1 105 ? 5.055 -14.438 -5.117 1 94.06 105 ALA A N 1
ATOM 866 C CA . ALA A 1 105 ? 4.801 -13.969 -6.48 1 94.06 105 ALA A CA 1
ATOM 867 C C . ALA A 1 105 ? 3.834 -12.789 -6.484 1 94.06 105 ALA A C 1
ATOM 869 O O . ALA A 1 105 ? 4.027 -11.82 -7.227 1 94.06 105 ALA A O 1
ATOM 870 N N . LYS A 1 106 ? 2.824 -12.859 -5.707 1 91.88 106 LYS A N 1
ATOM 871 C CA . LYS A 1 106 ? 1.866 -11.766 -5.559 1 91.88 106 LYS A CA 1
ATOM 872 C C . LYS A 1 106 ? 2.555 -10.492 -5.074 1 91.88 106 LYS A C 1
ATOM 874 O O . LYS A 1 106 ? 2.318 -9.414 -5.617 1 91.88 106 LYS A O 1
ATOM 879 N N . ASN A 1 107 ? 3.371 -10.617 -4.09 1 92.75 107 ASN A N 1
ATOM 880 C CA . ASN A 1 107 ? 4.117 -9.477 -3.559 1 92.75 107 ASN A CA 1
ATOM 881 C C . ASN A 1 107 ? 4.98 -8.82 -4.633 1 92.75 107 ASN A C 1
ATOM 883 O O . ASN A 1 107 ? 5.016 -7.594 -4.742 1 92.75 107 ASN A O 1
ATOM 887 N N . LEU A 1 108 ? 5.621 -9.617 -5.383 1 95.38 108 LEU A N 1
ATOM 888 C CA . LEU A 1 108 ? 6.5 -9.102 -6.426 1 95.38 108 LEU A CA 1
ATOM 889 C C . LEU A 1 108 ? 5.699 -8.375 -7.5 1 95.38 108 LEU A C 1
ATOM 891 O O . LEU A 1 108 ? 6.117 -7.32 -7.984 1 95.38 108 LEU A O 1
ATOM 895 N N . ALA A 1 109 ? 4.605 -8.93 -7.82 1 91.81 109 ALA A N 1
ATOM 896 C CA . ALA A 1 109 ? 3.738 -8.273 -8.797 1 91.81 109 ALA A CA 1
ATOM 897 C C . ALA A 1 109 ? 3.219 -6.938 -8.266 1 91.81 109 ALA A C 1
ATOM 899 O O . ALA A 1 109 ? 3.184 -5.945 -9 1 91.81 109 ALA A O 1
ATOM 900 N N . GLU A 1 110 ? 2.865 -6.871 -7.023 1 90.56 110 GLU A N 1
ATOM 901 C CA . GLU A 1 110 ? 2.33 -5.672 -6.387 1 90.56 110 GLU A CA 1
ATOM 902 C C . GLU A 1 110 ? 3.396 -4.586 -6.273 1 90.56 110 GLU A C 1
ATOM 904 O O . GLU A 1 110 ? 3.084 -3.395 -6.344 1 90.56 110 GLU A O 1
ATOM 909 N N . THR A 1 111 ? 4.594 -5.008 -6.125 1 93.62 111 THR A N 1
ATOM 910 C CA . THR A 1 111 ? 5.707 -4.07 -6.02 1 93.62 111 THR A CA 1
ATOM 911 C C . THR A 1 111 ? 5.73 -3.127 -7.219 1 93.62 111 THR A C 1
ATOM 913 O O . THR A 1 111 ? 5.934 -1.92 -7.062 1 93.62 111 THR A O 1
ATOM 916 N N . THR A 1 112 ? 5.496 -3.631 -8.398 1 87.25 112 THR A N 1
ATOM 917 C CA . THR A 1 112 ? 5.551 -2.824 -9.617 1 87.25 112 THR A CA 1
ATOM 918 C C . THR A 1 112 ? 4.426 -1.796 -9.633 1 87.25 112 THR A C 1
ATOM 920 O O . THR A 1 112 ? 4.602 -0.683 -10.133 1 87.25 112 THR A O 1
ATOM 923 N N . LYS A 1 113 ? 3.312 -2.195 -9.062 1 85.94 113 LYS A N 1
ATOM 924 C CA . LYS A 1 113 ? 2.176 -1.28 -9.008 1 85.94 113 LYS A CA 1
ATOM 925 C C . LYS A 1 113 ? 2.455 -0.11 -8.07 1 85.94 113 LYS A C 1
ATOM 927 O O . LYS A 1 113 ? 2.117 1.034 -8.383 1 85.94 113 LYS A O 1
ATOM 932 N N . ASN A 1 114 ? 3.062 -0.404 -7.008 1 89.69 114 ASN A N 1
ATOM 933 C CA . ASN A 1 114 ? 3.436 0.646 -6.066 1 89.69 114 ASN A CA 1
ATOM 934 C C . ASN A 1 114 ? 4.527 1.549 -6.633 1 89.69 114 ASN A C 1
ATOM 936 O O . ASN A 1 114 ? 4.543 2.752 -6.367 1 89.69 114 ASN A O 1
ATOM 940 N N . LEU A 1 115 ? 5.395 0.94 -7.387 1 92.69 115 LEU A N 1
ATOM 941 C CA . LEU A 1 115 ? 6.465 1.697 -8.023 1 92.69 115 LEU A CA 1
ATOM 942 C C . LEU A 1 115 ? 5.895 2.746 -8.977 1 92.69 115 LEU A C 1
ATOM 944 O O . LEU A 1 115 ? 6.461 3.832 -9.117 1 92.69 115 LEU A O 1
ATOM 948 N N . LYS A 1 116 ? 4.848 2.512 -9.602 1 88.56 116 LYS A N 1
ATOM 949 C CA . LYS A 1 116 ? 4.219 3.428 -10.547 1 88.56 116 LYS A CA 1
ATOM 950 C C . LYS A 1 116 ? 3.771 4.711 -9.852 1 88.56 116 LYS A C 1
ATOM 952 O O . LYS A 1 116 ? 3.791 5.789 -10.453 1 88.56 116 LYS A O 1
ATOM 957 N N . ILE A 1 117 ? 3.48 4.574 -8.617 1 87.25 117 ILE A N 1
ATOM 958 C CA . ILE A 1 117 ? 2.961 5.699 -7.855 1 87.25 117 ILE A CA 1
ATOM 959 C C . ILE A 1 117 ? 4.086 6.691 -7.566 1 87.25 117 ILE A C 1
ATOM 961 O O . ILE A 1 117 ? 3.871 7.906 -7.578 1 87.25 117 ILE A O 1
ATOM 965 N N . ILE A 1 118 ? 5.297 6.199 -7.426 1 92.06 118 ILE A N 1
ATOM 966 C CA . ILE A 1 118 ? 6.32 7.09 -6.891 1 92.06 118 ILE A CA 1
ATOM 967 C C . ILE A 1 118 ? 7.348 7.406 -7.977 1 92.06 118 ILE A C 1
ATOM 969 O O . ILE A 1 118 ? 8.141 8.344 -7.84 1 92.06 118 ILE A O 1
ATOM 973 N N . GLN A 1 119 ? 7.348 6.723 -9.055 1 90.38 119 GLN A N 1
ATOM 974 C CA . GLN A 1 119 ? 8.406 6.801 -10.055 1 90.38 119 GLN A CA 1
ATOM 975 C C . GLN A 1 119 ? 8.562 8.227 -10.578 1 90.38 119 GLN A C 1
ATOM 977 O O . GLN A 1 119 ? 9.688 8.727 -10.695 1 90.38 119 GLN A O 1
ATOM 982 N N . ALA A 1 120 ? 7.496 8.852 -10.883 1 88.31 120 ALA A N 1
ATOM 983 C CA . ALA A 1 120 ? 7.551 10.188 -11.469 1 88.31 120 ALA A CA 1
ATOM 984 C C . ALA A 1 120 ? 8.195 11.188 -10.516 1 88.31 120 ALA A C 1
ATOM 986 O O . ALA A 1 120 ? 9.039 11.992 -10.914 1 88.31 120 ALA A O 1
ATOM 987 N N . ASN A 1 121 ? 7.824 11.117 -9.305 1 92.5 121 ASN A N 1
ATOM 988 C CA . ASN A 1 121 ? 8.352 12.047 -8.305 1 92.5 121 ASN A CA 1
ATOM 989 C C . ASN A 1 121 ? 9.82 11.773 -8 1 92.5 121 ASN A C 1
ATOM 991 O O . ASN A 1 121 ? 10.609 12.703 -7.816 1 92.5 121 ASN A O 1
ATOM 995 N N . ILE A 1 122 ? 10.141 10.516 -7.926 1 94.25 122 ILE A N 1
ATOM 996 C CA . ILE A 1 122 ? 11.516 10.148 -7.602 1 94.25 122 ILE A CA 1
ATOM 997 C C . ILE A 1 122 ? 12.469 10.766 -8.633 1 94.25 122 ILE A C 1
ATOM 999 O O . ILE A 1 122 ? 13.445 11.414 -8.266 1 94.25 122 ILE A O 1
ATOM 1003 N N . LYS A 1 123 ? 12.164 10.57 -9.82 1 91.38 123 LYS A N 1
ATOM 1004 C CA . LYS A 1 123 ? 13.039 11.078 -10.867 1 91.38 123 LYS A CA 1
ATOM 1005 C C . LYS A 1 123 ? 13.039 12.609 -10.891 1 91.38 123 LYS A C 1
ATOM 1007 O O . LYS A 1 123 ? 14.094 13.234 -10.984 1 91.38 123 LYS A O 1
ATOM 1012 N N . LYS A 1 124 ? 11.938 13.211 -10.805 1 92.56 124 LYS A N 1
ATOM 1013 C CA . LYS A 1 124 ? 11.781 14.664 -10.883 1 92.56 124 LYS A CA 1
ATOM 1014 C C . LYS A 1 124 ? 12.516 15.352 -9.734 1 92.56 124 LYS A C 1
ATOM 1016 O O . LYS A 1 124 ? 13.289 16.281 -9.961 1 92.56 124 LYS A O 1
ATOM 1021 N N . TYR A 1 125 ? 12.391 14.852 -8.539 1 94.81 125 TYR A N 1
ATOM 1022 C CA . TYR A 1 125 ? 12.812 15.617 -7.371 1 94.81 125 TYR A CA 1
ATOM 1023 C C . TYR A 1 125 ? 14.219 15.219 -6.938 1 94.81 125 TYR A C 1
ATOM 1025 O O . TYR A 1 125 ? 14.898 15.977 -6.23 1 94.81 125 TYR A O 1
ATOM 1033 N N . SER A 1 126 ? 14.625 14.055 -7.34 1 93.56 126 SER A N 1
ATOM 1034 C CA . SER A 1 126 ? 15.992 13.664 -7.02 1 93.56 126 SER A CA 1
ATOM 1035 C C . SER A 1 126 ? 17 14.578 -7.691 1 93.56 126 SER A C 1
ATOM 1037 O O . SER A 1 126 ? 18.156 14.68 -7.246 1 93.56 126 SER A O 1
ATOM 1039 N N . SER A 1 127 ? 16.625 15.203 -8.719 1 90.19 127 SER A N 1
ATOM 1040 C CA . SER A 1 127 ? 17.516 16.109 -9.445 1 90.19 127 SER A CA 1
ATOM 1041 C C . SER A 1 127 ? 17.078 17.562 -9.273 1 90.19 127 SER A C 1
ATOM 1043 O O . SER A 1 127 ? 17.422 18.422 -10.086 1 90.19 127 SER A O 1
ATOM 1045 N N . SER A 1 128 ? 16.328 17.766 -8.258 1 93 128 SER A N 1
ATOM 1046 C CA . SER A 1 128 ? 15.82 19.125 -8 1 93 128 SER A CA 1
ATOM 1047 C C . SER A 1 128 ? 16.953 20.078 -7.656 1 93 128 SER A C 1
ATOM 1049 O O . SER A 1 128 ? 17.969 19.656 -7.094 1 93 128 SER A O 1
ATOM 1051 N N . SER A 1 129 ? 16.797 21.406 -7.996 1 94.75 129 SER A N 1
ATOM 1052 C CA . SER A 1 129 ? 17.75 22.438 -7.609 1 94.75 129 SER A CA 1
ATOM 1053 C C . SER A 1 129 ? 17.703 22.703 -6.109 1 94.75 129 SER A C 1
ATOM 1055 O O . SER A 1 129 ? 18.672 23.203 -5.531 1 94.75 129 SER A O 1
ATOM 1057 N N . ASN A 1 130 ? 16.578 22.406 -5.559 1 96.25 130 ASN A N 1
ATOM 1058 C CA . ASN A 1 130 ? 16.5 22.453 -4.102 1 96.25 130 ASN A CA 1
ATOM 1059 C C . ASN A 1 130 ? 17.234 21.281 -3.463 1 96.25 130 ASN A C 1
ATOM 1061 O O . ASN A 1 130 ? 16.75 20.156 -3.488 1 96.25 130 ASN A O 1
ATOM 1065 N N . GLU A 1 131 ? 18.328 21.562 -2.846 1 95.56 131 GLU A N 1
ATOM 1066 C CA . GLU A 1 131 ? 19.219 20.516 -2.348 1 95.56 131 GLU A CA 1
ATOM 1067 C C . GLU A 1 131 ? 18.531 19.688 -1.254 1 95.56 131 GLU A C 1
ATOM 1069 O O . GLU A 1 131 ? 18.797 18.5 -1.124 1 95.56 131 GLU A O 1
ATOM 1074 N N . PHE A 1 132 ? 17.688 20.297 -0.489 1 96.81 132 PHE A N 1
ATOM 1075 C CA . PHE A 1 132 ? 17 19.594 0.592 1 96.81 132 PHE A CA 1
ATOM 1076 C C . PHE A 1 132 ? 15.969 18.625 0.038 1 96.81 132 PHE A C 1
ATOM 1078 O O . PHE A 1 132 ? 15.844 17.5 0.531 1 96.81 132 PHE A O 1
ATOM 1085 N N . LEU A 1 133 ? 15.266 19.078 -0.916 1 96.44 133 LEU A N 1
ATOM 1086 C CA . LEU A 1 133 ? 14.305 18.219 -1.604 1 96.44 133 LEU A CA 1
ATOM 1087 C C . LEU A 1 133 ? 15.016 17.047 -2.287 1 96.44 133 LEU A C 1
ATOM 1089 O O . LEU A 1 133 ? 14.602 15.898 -2.152 1 96.44 133 LEU A O 1
ATOM 1093 N N . ALA A 1 134 ? 16.078 17.328 -2.951 1 95.69 134 ALA A N 1
ATOM 1094 C CA . ALA A 1 134 ? 16.875 16.312 -3.646 1 95.69 134 ALA A CA 1
ATOM 1095 C C . ALA A 1 134 ? 17.422 15.281 -2.666 1 95.69 134 ALA A C 1
ATOM 1097 O O . ALA A 1 134 ? 17.438 14.078 -2.953 1 95.69 134 ALA A O 1
ATOM 1098 N N . LEU A 1 135 ? 17.844 15.742 -1.57 1 95.81 135 LEU A N 1
ATOM 1099 C CA . LEU A 1 135 ? 18.422 14.859 -0.561 1 95.81 135 LEU A CA 1
ATOM 1100 C C . LEU A 1 135 ? 17.391 13.859 -0.054 1 95.81 135 LEU A C 1
ATOM 1102 O O . LEU A 1 135 ? 17.688 12.68 0.123 1 95.81 135 LEU A O 1
ATOM 1106 N N . GLU A 1 136 ? 16.172 14.328 0.228 1 95.69 136 GLU A N 1
ATOM 1107 C CA . GLU A 1 136 ? 15.109 13.453 0.729 1 95.69 136 GLU A CA 1
ATOM 1108 C C . GLU A 1 136 ? 14.758 12.375 -0.29 1 95.69 136 GLU A C 1
ATOM 1110 O O . GLU A 1 136 ? 14.57 11.211 0.07 1 95.69 136 GLU A O 1
ATOM 1115 N N . TYR A 1 137 ? 14.703 12.695 -1.491 1 96.19 137 TYR A N 1
ATOM 1116 C CA . TYR A 1 137 ? 14.352 11.727 -2.52 1 96.19 137 TYR A CA 1
ATOM 1117 C C . TYR A 1 137 ? 15.516 10.781 -2.805 1 96.19 137 TYR A C 1
ATOM 1119 O O . TYR A 1 137 ? 15.312 9.602 -3.094 1 96.19 137 TYR A O 1
ATOM 1127 N N . ASN A 1 138 ? 16.703 11.297 -2.775 1 95.75 138 ASN A N 1
ATOM 1128 C CA . ASN A 1 138 ? 17.859 10.422 -2.961 1 95.75 138 ASN A CA 1
ATOM 1129 C C . ASN A 1 138 ? 18.031 9.461 -1.791 1 95.75 138 ASN A C 1
ATOM 1131 O O . ASN A 1 138 ? 18.562 8.367 -1.957 1 95.75 138 ASN A O 1
ATOM 1135 N N . LYS A 1 139 ? 17.531 9.867 -0.648 1 94.44 139 LYS A N 1
ATOM 1136 C CA . LYS A 1 139 ? 17.484 8.922 0.466 1 94.44 139 LYS A CA 1
ATOM 1137 C C . LYS A 1 139 ? 16.562 7.742 0.148 1 94.44 139 LYS A C 1
ATOM 1139 O O . LYS A 1 139 ? 16.891 6.598 0.481 1 94.44 139 LYS A O 1
ATOM 1144 N N . ILE A 1 140 ? 15.422 8.008 -0.437 1 94.94 140 ILE A N 1
ATOM 1145 C CA . ILE A 1 140 ? 14.492 6.953 -0.837 1 94.94 140 ILE A CA 1
ATOM 1146 C C . ILE A 1 140 ? 15.18 6.012 -1.824 1 94.94 140 ILE A C 1
ATOM 1148 O O . ILE A 1 140 ? 15.141 4.789 -1.657 1 94.94 140 ILE A O 1
ATOM 1152 N N . ARG A 1 141 ? 15.867 6.59 -2.77 1 95.38 141 ARG A N 1
ATOM 1153 C CA . ARG A 1 141 ? 16.578 5.816 -3.775 1 95.38 141 ARG A CA 1
ATOM 1154 C C . ARG A 1 141 ? 17.672 4.953 -3.135 1 95.38 141 ARG A C 1
ATOM 1156 O O . ARG A 1 141 ? 17.766 3.756 -3.412 1 95.38 141 ARG A O 1
ATOM 1163 N N . SER A 1 142 ? 18.406 5.598 -2.32 1 95.56 142 SER A N 1
ATOM 1164 C CA . SER A 1 142 ? 19.531 4.91 -1.687 1 95.56 142 SER A CA 1
ATOM 1165 C C . SER A 1 142 ? 19.047 3.768 -0.801 1 95.56 142 SER A C 1
ATOM 1167 O O . SER A 1 142 ? 19.641 2.691 -0.782 1 95.56 142 SER A O 1
ATOM 1169 N N . ASN A 1 143 ? 17.984 4.039 -0.061 1 93 143 ASN A N 1
ATOM 1170 C CA . ASN A 1 143 ? 17.453 3.006 0.816 1 93 143 ASN A CA 1
ATOM 1171 C C . ASN A 1 143 ? 16.969 1.796 0.024 1 93 143 ASN A C 1
ATOM 1173 O O . ASN A 1 143 ? 17.234 0.654 0.402 1 93 143 ASN A O 1
ATOM 1177 N N . LEU A 1 144 ? 16.25 2.016 -1.029 1 95.19 144 LEU A N 1
ATOM 1178 C CA . LEU A 1 144 ? 15.805 0.919 -1.883 1 95.19 144 LEU A CA 1
ATOM 1179 C C . LEU A 1 144 ? 16.984 0.228 -2.547 1 95.19 144 LEU A C 1
ATOM 1181 O O . LEU A 1 144 ? 17 -0.998 -2.676 1 95.19 144 LEU A O 1
ATOM 1185 N N . GLY A 1 145 ? 17.969 1.019 -2.969 1 95.81 145 GLY A N 1
ATOM 1186 C CA . GLY A 1 145 ? 19.188 0.45 -3.521 1 95.81 145 GLY A CA 1
ATOM 1187 C C . GLY A 1 145 ? 19.906 -0.457 -2.549 1 95.81 145 GLY A C 1
ATOM 1188 O O . GLY A 1 145 ? 20.359 -1.546 -2.92 1 95.81 145 GLY A O 1
ATOM 1189 N N . GLU A 1 146 ? 20.031 0.01 -1.368 1 94.44 146 GLU A N 1
ATOM 1190 C CA . GLU A 1 146 ? 20.688 -0.781 -0.329 1 94.44 146 GLU A CA 1
ATOM 1191 C C . GLU A 1 146 ? 19.953 -2.1 -0.099 1 94.44 146 GLU A C 1
ATOM 1193 O O . GLU A 1 146 ? 20.578 -3.137 0.121 1 94.44 146 GLU A O 1
ATOM 1198 N N . LEU A 1 147 ? 18.656 -2.027 -0.037 1 94.19 147 LEU A N 1
ATOM 1199 C CA . LEU A 1 147 ? 17.859 -3.24 0.107 1 94.19 147 LEU A CA 1
ATOM 1200 C C . LEU A 1 147 ? 18.141 -4.219 -1.028 1 94.19 147 LEU A C 1
ATOM 1202 O O . LEU A 1 147 ? 18.406 -5.398 -0.786 1 94.19 147 LEU A O 1
ATOM 1206 N N . LEU A 1 148 ? 18.109 -3.705 -2.248 1 96 148 LEU A N 1
ATOM 1207 C CA . LEU A 1 148 ? 18.375 -4.551 -3.408 1 96 148 LEU A CA 1
ATOM 1208 C C . LEU A 1 148 ? 19.766 -5.168 -3.322 1 96 148 LEU A C 1
ATOM 1210 O O . LEU A 1 148 ? 19.953 -6.336 -3.664 1 96 148 LEU A O 1
ATOM 1214 N N . ARG A 1 149 ? 20.688 -4.348 -2.92 1 94.94 149 ARG A N 1
ATOM 1215 C CA . ARG A 1 149 ? 22.062 -4.836 -2.754 1 94.94 149 ARG A CA 1
ATOM 1216 C C . ARG A 1 149 ? 22.109 -5.973 -1.738 1 94.94 149 ARG A C 1
ATOM 1218 O O . ARG A 1 149 ? 22.766 -6.992 -1.976 1 94.94 149 ARG A O 1
ATOM 1225 N N . SER A 1 150 ? 21.484 -5.82 -0.643 1 92.19 150 SER A N 1
ATOM 1226 C CA . SER A 1 150 ? 21.453 -6.848 0.395 1 92.19 150 SER A CA 1
ATOM 1227 C C . SER A 1 150 ? 20.812 -8.133 -0.123 1 92.19 150 SER A C 1
ATOM 1229 O O . SER A 1 150 ? 21.281 -9.234 0.193 1 92.19 150 SER A O 1
ATOM 1231 N N . ILE A 1 151 ? 19.797 -7.996 -0.857 1 92.06 151 ILE A N 1
ATOM 1232 C CA . ILE A 1 151 ? 19.109 -9.156 -1.408 1 92.06 151 ILE A CA 1
ATOM 1233 C C . ILE A 1 151 ? 20.031 -9.875 -2.4 1 92.06 151 ILE A C 1
ATOM 1235 O O . ILE A 1 151 ? 20.062 -11.109 -2.443 1 92.06 151 ILE A O 1
ATOM 1239 N N . GLU A 1 152 ? 20.719 -9.094 -3.197 1 90.44 152 GLU A N 1
ATOM 1240 C CA . GLU A 1 152 ? 21.656 -9.68 -4.145 1 90.44 152 GLU A CA 1
ATOM 1241 C C . GLU A 1 152 ? 22.75 -10.477 -3.422 1 90.44 152 GLU A C 1
ATOM 1243 O O . GLU A 1 152 ? 23.219 -11.492 -3.93 1 90.44 152 GLU A O 1
ATOM 1248 N N . GLU A 1 153 ? 23.109 -9.992 -2.336 1 88.94 153 GLU A N 1
ATOM 1249 C CA . GLU A 1 153 ? 24.109 -10.695 -1.541 1 88.94 153 GLU A CA 1
ATOM 1250 C C . GLU A 1 153 ? 23.609 -12.062 -1.091 1 88.94 153 GLU A C 1
ATOM 1252 O O . GLU A 1 153 ? 24.375 -13.008 -0.977 1 88.94 153 GLU A O 1
ATOM 1257 N N . LEU A 1 154 ? 22.328 -12.164 -0.833 1 85.81 154 LEU A N 1
ATOM 1258 C CA . LEU A 1 154 ? 21.719 -13.43 -0.443 1 85.81 154 LEU A CA 1
ATOM 1259 C C . LEU A 1 154 ? 21.875 -14.477 -1.541 1 85.81 154 LEU A C 1
ATOM 1261 O O . LEU A 1 154 ? 21.984 -15.672 -1.255 1 85.81 154 LEU A O 1
ATOM 1265 N N . ARG A 1 155 ? 21.906 -13.977 -2.66 1 80.94 155 ARG A N 1
ATOM 1266 C CA . ARG A 1 155 ? 21.953 -14.891 -3.801 1 80.94 155 ARG A CA 1
ATOM 1267 C C . ARG A 1 155 ? 23.344 -15.445 -4.004 1 80.94 155 ARG A C 1
ATOM 1269 O O . ARG A 1 155 ? 23.516 -16.562 -4.496 1 80.94 155 ARG A O 1
ATOM 1276 N N . VAL A 1 156 ? 24.281 -14.656 -3.611 1 81.12 156 VAL A N 1
ATOM 1277 C CA . VAL A 1 156 ? 25.641 -15.016 -3.996 1 81.12 156 VAL A CA 1
ATOM 1278 C C . VAL A 1 156 ? 26.375 -15.641 -2.805 1 81.12 156 VAL A C 1
ATOM 1280 O O . VAL A 1 156 ? 27.328 -16.391 -2.979 1 81.12 156 VAL A O 1
ATOM 1283 N N . VAL A 1 157 ? 25.859 -15.367 -1.643 1 81.06 157 VAL A N 1
ATOM 1284 C CA . VAL A 1 157 ? 26.562 -15.805 -0.439 1 81.06 157 VAL A CA 1
ATOM 1285 C C . VAL A 1 157 ? 26.375 -17.312 -0.248 1 81.06 157 VAL A C 1
ATOM 1287 O O . VAL A 1 157 ? 25.266 -17.812 -0.391 1 81.06 157 VAL A O 1
ATOM 1290 N N . GLU A 1 158 ? 27.375 -17.969 -0.001 1 78.94 158 GLU A N 1
ATOM 1291 C CA . GLU A 1 158 ? 27.344 -19.422 0.227 1 78.94 158 GLU A CA 1
ATOM 1292 C C . GLU A 1 158 ? 27.422 -19.75 1.716 1 78.94 158 GLU A C 1
ATOM 1294 O O . GLU A 1 158 ? 26.906 -20.766 2.164 1 78.94 158 GLU A O 1
ATOM 1299 N N . ASP A 1 159 ? 28 -18.844 2.402 1 82.94 159 ASP A N 1
ATOM 1300 C CA . ASP A 1 159 ? 28.172 -19.016 3.842 1 82.94 159 ASP A CA 1
ATOM 1301 C C . ASP A 1 159 ? 26.828 -18.922 4.57 1 82.94 159 ASP A C 1
ATOM 1303 O O . ASP A 1 159 ? 26.156 -17.891 4.531 1 82.94 159 ASP A O 1
ATOM 1307 N N . ARG A 1 160 ? 26.516 -20.031 5.262 1 82.06 160 ARG A N 1
ATOM 1308 C CA . ARG A 1 160 ? 25.219 -20.156 5.93 1 82.06 160 ARG A CA 1
ATOM 1309 C C . ARG A 1 160 ? 25.062 -19.109 7.027 1 82.06 160 ARG A C 1
ATOM 1311 O O . ARG A 1 160 ? 23.969 -18.578 7.238 1 82.06 160 ARG A O 1
ATOM 1318 N N . GLU A 1 161 ? 26.141 -18.906 7.727 1 83.19 161 GLU A N 1
ATOM 1319 C CA . GLU A 1 161 ? 26.078 -17.922 8.797 1 83.19 161 GLU A CA 1
ATOM 1320 C C . GLU A 1 161 ? 25.797 -16.531 8.258 1 83.19 161 GLU A C 1
ATOM 1322 O O . GLU A 1 161 ? 25 -15.781 8.836 1 83.19 161 GLU A O 1
ATOM 1327 N N . LYS A 1 162 ? 26.469 -16.203 7.238 1 85.38 162 LYS A N 1
ATOM 1328 C CA . LYS A 1 162 ? 26.281 -14.898 6.617 1 85.38 162 LYS A CA 1
ATOM 1329 C C . LYS A 1 162 ? 24.875 -14.773 6.035 1 85.38 162 LYS A C 1
ATOM 1331 O O . LYS A 1 162 ? 24.25 -13.711 6.113 1 85.38 162 LYS A O 1
ATOM 1336 N N . LEU A 1 163 ? 24.453 -15.875 5.457 1 82.75 163 LEU A N 1
ATOM 1337 C CA . LEU A 1 163 ? 23.094 -15.922 4.93 1 82.75 163 LEU A CA 1
ATOM 1338 C C . LEU A 1 163 ? 22.078 -15.633 6.027 1 82.75 163 LEU A C 1
ATOM 1340 O O . LEU A 1 163 ? 21.141 -14.859 5.82 1 82.75 163 LEU A O 1
ATOM 1344 N N . TYR A 1 164 ? 22.312 -16.25 7.105 1 83.69 164 TYR A N 1
ATOM 1345 C CA . TYR A 1 164 ? 21.438 -16.047 8.25 1 83.69 164 TYR A CA 1
ATOM 1346 C C . TYR A 1 164 ? 21.438 -14.594 8.703 1 83.69 164 TYR A C 1
ATOM 1348 O O . TYR A 1 164 ? 20.391 -14.031 9.008 1 83.69 164 TYR A O 1
ATOM 1356 N N . LEU A 1 165 ? 22.609 -14.078 8.703 1 85.56 165 LEU A N 1
ATOM 1357 C CA . LEU A 1 165 ? 22.75 -12.688 9.141 1 85.56 165 LEU A CA 1
ATOM 1358 C C . LEU A 1 165 ? 22.016 -11.75 8.188 1 85.56 165 LEU A C 1
ATOM 1360 O O . LEU A 1 165 ? 21.391 -10.781 8.617 1 85.56 165 LEU A O 1
ATOM 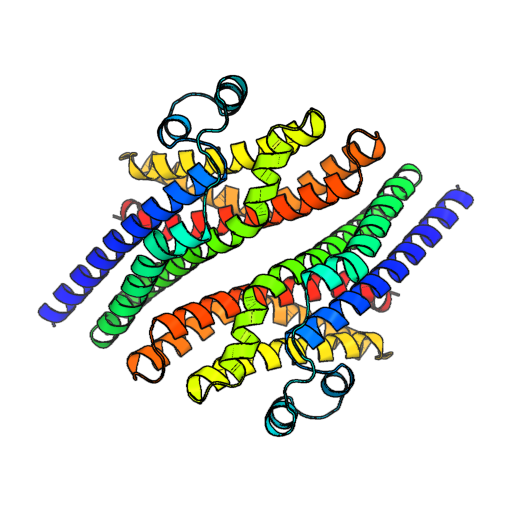1364 N N . ILE A 1 166 ? 22.125 -12.023 6.926 1 87.31 166 ILE A N 1
ATOM 1365 C CA . ILE A 1 166 ? 21.484 -11.172 5.93 1 87.31 166 ILE A CA 1
ATOM 1366 C C . ILE A 1 166 ? 19.969 -11.266 6.082 1 87.31 166 ILE A C 1
ATOM 1368 O O . ILE A 1 166 ? 19.266 -10.242 6.082 1 87.31 166 ILE A O 1
ATOM 1372 N N . ILE A 1 167 ? 19.484 -12.367 6.293 1 83.31 167 ILE A N 1
ATOM 1373 C CA . ILE A 1 167 ? 18.062 -12.594 6.441 1 83.31 167 ILE A CA 1
ATOM 1374 C C . ILE A 1 167 ? 17.562 -11.914 7.715 1 83.31 167 ILE A C 1
ATOM 1376 O O . ILE A 1 167 ? 16.5 -11.266 7.711 1 83.31 167 ILE A O 1
ATOM 1380 N N . LYS A 1 168 ? 18.297 -12.062 8.75 1 85.69 168 LYS A N 1
ATOM 1381 C CA . LYS A 1 168 ? 17.938 -11.414 10.008 1 85.69 168 LYS A CA 1
ATOM 1382 C C . LYS A 1 168 ? 17.891 -9.898 9.859 1 85.69 168 LYS A C 1
ATOM 1384 O O . LYS A 1 168 ? 17.016 -9.234 10.406 1 85.69 168 LYS A O 1
ATOM 1389 N N . ASN A 1 169 ? 18.844 -9.461 9.117 1 86.81 169 ASN A N 1
ATOM 1390 C CA . ASN A 1 169 ? 18.891 -8.023 8.867 1 86.81 169 ASN A CA 1
ATOM 1391 C C . ASN A 1 169 ? 17.688 -7.562 8.047 1 86.81 169 ASN A C 1
ATOM 1393 O O . ASN A 1 169 ? 17.125 -6.492 8.297 1 86.81 169 ASN A O 1
ATOM 1397 N N . LEU A 1 170 ? 17.312 -8.336 7.117 1 87.38 170 LEU A N 1
ATOM 1398 C CA . LEU A 1 170 ? 16.156 -8.023 6.301 1 87.38 170 LEU A CA 1
ATOM 1399 C C . LEU A 1 170 ? 14.883 -8.039 7.141 1 87.38 170 LEU A C 1
ATOM 1401 O O . LEU A 1 170 ? 14.023 -7.164 6.996 1 87.38 170 LEU A O 1
ATOM 1405 N N . GLN A 1 171 ? 14.844 -8.93 8.039 1 83.5 171 GLN A N 1
ATOM 1406 C CA . GLN A 1 171 ? 13.688 -9.023 8.93 1 83.5 171 GLN A CA 1
ATOM 1407 C C . GLN A 1 171 ? 13.609 -7.812 9.852 1 83.5 171 GLN A C 1
ATOM 1409 O O . GLN A 1 171 ? 12.523 -7.27 10.078 1 83.5 171 GLN A O 1
ATOM 1414 N N . LYS A 1 172 ? 14.727 -7.383 10.305 1 84.31 172 LYS A N 1
ATOM 1415 C CA . LYS A 1 172 ? 14.781 -6.172 11.125 1 84.31 172 LYS A CA 1
ATOM 1416 C C . LYS A 1 172 ? 14.398 -4.941 10.312 1 84.31 172 LYS A C 1
ATOM 1418 O O . LYS A 1 172 ? 13.758 -4.02 10.828 1 84.31 172 LYS A O 1
ATOM 1423 N N . GLY A 1 173 ? 14.859 -5 9.109 1 81.88 173 GLY A N 1
ATOM 1424 C CA . GLY A 1 173 ? 14.5 -3.918 8.211 1 81.88 173 GLY A CA 1
ATOM 1425 C C . GLY A 1 173 ? 13.008 -3.75 8.039 1 81.88 173 GLY A C 1
ATOM 1426 O O . GLY A 1 173 ? 12.5 -2.625 8.008 1 81.88 173 GLY A O 1
ATOM 1427 N N . LYS A 1 174 ? 12.375 -4.875 8.008 1 81 174 LYS A N 1
ATOM 1428 C CA . LYS A 1 174 ? 10.922 -4.836 7.91 1 81 174 LYS A CA 1
ATOM 1429 C C . LYS A 1 174 ? 10.312 -4.117 9.109 1 81 174 LYS A C 1
ATOM 1431 O O . LYS A 1 174 ? 9.352 -3.359 8.961 1 81 174 LYS A O 1
ATOM 1436 N N . GLU A 1 175 ? 10.859 -4.297 10.227 1 79.25 175 GLU A N 1
ATOM 1437 C CA . GLU A 1 175 ? 10.375 -3.664 11.445 1 79.25 175 GLU A CA 1
ATOM 1438 C C . GLU A 1 175 ? 10.664 -2.164 11.445 1 79.25 175 GLU A C 1
ATOM 1440 O O . GLU A 1 175 ? 9.852 -1.37 11.93 1 79.25 175 GLU A O 1
ATOM 1445 N N . ILE A 1 176 ? 11.766 -1.866 10.82 1 80.75 176 ILE A N 1
ATOM 1446 C CA . ILE A 1 176 ? 12.219 -0.479 10.805 1 80.75 176 ILE A CA 1
ATOM 1447 C C . ILE A 1 176 ? 11.383 0.325 9.82 1 80.75 176 ILE A C 1
ATOM 1449 O O . ILE A 1 176 ? 11.18 1.528 10 1 80.75 176 ILE A O 1
ATOM 1453 N N . LEU A 1 177 ? 10.906 -0.377 8.828 1 81.12 177 LEU A N 1
ATOM 1454 C CA . LEU A 1 177 ? 10.102 0.301 7.812 1 81.12 177 LEU A CA 1
ATOM 1455 C C . LEU A 1 177 ? 8.898 0.99 8.445 1 81.12 177 LEU A C 1
ATOM 1457 O O . LEU A 1 177 ? 8.5 2.074 8.016 1 81.12 177 LEU A O 1
ATOM 1461 N N . LYS A 1 178 ? 8.375 0.473 9.523 1 72.75 178 LYS A N 1
ATOM 1462 C CA . LYS A 1 178 ? 7.258 1.071 10.242 1 72.75 178 LYS A CA 1
ATOM 1463 C C . LYS A 1 178 ? 7.676 2.363 10.938 1 72.75 178 LYS A C 1
ATOM 1465 O O . LYS A 1 178 ? 6.879 3.295 11.062 1 72.75 178 LYS A O 1
ATOM 1470 N N . GLU A 1 179 ? 8.938 2.41 11.25 1 78.81 179 GLU A N 1
ATOM 1471 C CA . GLU A 1 179 ? 9.469 3.566 11.969 1 78.81 179 GLU A CA 1
ATOM 1472 C C . GLU A 1 179 ? 9.906 4.66 10.992 1 78.81 179 GLU A C 1
ATOM 1474 O O . GLU A 1 179 ? 10 5.832 11.375 1 78.81 179 GLU A O 1
ATOM 1479 N N . ILE A 1 180 ? 10.125 4.23 9.82 1 79.81 180 ILE A N 1
ATOM 1480 C CA . ILE A 1 180 ? 10.617 5.145 8.805 1 79.81 180 ILE A CA 1
ATOM 1481 C C . ILE A 1 180 ? 9.578 6.23 8.531 1 79.81 180 ILE A C 1
ATOM 1483 O O . ILE A 1 180 ? 9.922 7.402 8.359 1 79.81 180 ILE A O 1
ATOM 1487 N N . ASP A 1 181 ? 8.344 5.895 8.602 1 76.88 181 ASP A N 1
ATOM 1488 C CA . ASP A 1 181 ? 7.258 6.848 8.375 1 76.88 181 ASP A CA 1
ATOM 1489 C C . ASP A 1 181 ? 7.301 7.973 9.414 1 76.88 181 ASP A C 1
ATOM 1491 O O . ASP A 1 181 ? 7.188 9.148 9.062 1 76.88 181 ASP A O 1
ATOM 1495 N N . THR A 1 182 ? 7.582 7.59 10.633 1 80.31 182 THR A N 1
ATOM 1496 C CA . THR A 1 182 ? 7.613 8.562 11.719 1 80.31 182 THR A CA 1
ATOM 1497 C C . THR A 1 182 ? 8.836 9.461 11.602 1 80.31 182 THR A C 1
ATOM 1499 O O . THR A 1 182 ? 8.734 10.68 11.789 1 80.31 182 THR A O 1
ATOM 1502 N N . LEU A 1 183 ? 9.93 8.828 11.312 1 85.69 183 LEU A N 1
ATOM 1503 C CA . LEU A 1 183 ? 11.164 9.594 11.172 1 85.69 183 LEU A CA 1
ATOM 1504 C C . LEU A 1 183 ? 11.078 10.555 9.992 1 85.69 183 LEU A C 1
ATOM 1506 O O . LEU A 1 183 ? 11.508 11.703 10.086 1 85.69 183 LEU A O 1
ATOM 1510 N N . THR A 1 184 ? 10.562 10.055 8.93 1 89.38 184 THR A N 1
ATOM 1511 C CA . THR A 1 184 ? 10.414 10.891 7.742 1 89.38 184 THR A CA 1
ATOM 1512 C C . THR A 1 184 ? 9.461 12.055 8.008 1 89.38 184 THR A C 1
ATOM 1514 O O . THR A 1 184 ? 9.719 13.18 7.582 1 89.38 184 THR A O 1
ATOM 1517 N N . LEU A 1 185 ? 8.398 11.758 8.688 1 86.38 185 LEU A N 1
ATOM 1518 C CA . LEU A 1 185 ? 7.449 12.812 9.031 1 86.38 185 LEU A CA 1
ATOM 1519 C C . LEU A 1 185 ? 8.133 13.914 9.844 1 86.38 185 LEU A C 1
ATOM 1521 O O . LEU A 1 185 ? 7.973 15.102 9.539 1 86.38 185 LEU A O 1
ATOM 1525 N N . SER A 1 186 ? 8.914 13.547 10.805 1 87.88 186 SER A N 1
ATOM 1526 C CA . SER A 1 186 ? 9.609 14.5 11.656 1 87.88 186 SER A CA 1
ATOM 1527 C C . SER A 1 186 ? 10.586 15.352 10.844 1 87.88 186 SER A C 1
ATOM 1529 O O . SER A 1 186 ? 10.641 16.578 11.016 1 87.88 186 SER A O 1
ATOM 1531 N N . ASN A 1 187 ? 11.328 14.734 10.047 1 92.44 187 ASN A N 1
ATOM 1532 C CA . ASN A 1 187 ? 12.297 15.445 9.234 1 92.44 187 ASN A CA 1
ATOM 1533 C C . ASN A 1 187 ? 11.617 16.422 8.266 1 92.44 187 ASN A C 1
ATOM 1535 O O . ASN A 1 187 ? 12.055 17.562 8.109 1 92.44 187 ASN A O 1
ATOM 1539 N N . VAL A 1 188 ? 10.594 15.969 7.629 1 92.12 188 VAL A N 1
ATOM 1540 C CA . VAL A 1 188 ? 9.852 16.781 6.668 1 92.12 188 VAL A CA 1
ATOM 1541 C C . VAL A 1 188 ? 9.234 17.984 7.379 1 92.12 188 VAL A C 1
ATOM 1543 O O . VAL A 1 188 ? 9.273 19.109 6.859 1 92.12 188 VAL A O 1
ATOM 1546 N N . GLU A 1 189 ? 8.734 17.734 8.57 1 88.25 189 GLU A N 1
ATOM 1547 C CA . GLU A 1 189 ? 8.164 18.828 9.352 1 88.25 189 GLU A CA 1
ATOM 1548 C C . GLU A 1 189 ? 9.219 19.891 9.672 1 88.25 189 GLU A C 1
ATOM 1550 O O . GLU A 1 189 ? 8.938 21.094 9.609 1 88.25 189 GLU A O 1
ATOM 1555 N N . HIS A 1 190 ? 10.328 19.391 10.047 1 91.94 190 HIS A N 1
ATOM 1556 C CA . HIS A 1 190 ? 11.422 20.312 10.328 1 91.94 190 HIS A CA 1
ATOM 1557 C C . HIS A 1 190 ? 11.797 21.125 9.094 1 91.94 190 HIS A C 1
ATOM 1559 O O . HIS A 1 190 ? 11.938 22.344 9.164 1 91.94 190 HIS A O 1
ATOM 1565 N N . LEU A 1 191 ? 11.914 20.484 7.949 1 94.81 191 LEU A N 1
ATOM 1566 C CA . LEU A 1 191 ? 12.289 21.156 6.711 1 94.81 191 LEU A CA 1
ATOM 1567 C C . LEU A 1 191 ? 11.242 22.172 6.312 1 94.81 191 LEU A C 1
ATOM 1569 O O . LEU A 1 191 ? 11.578 23.25 5.793 1 94.81 191 LEU A O 1
ATOM 1573 N N . ILE A 1 192 ? 9.961 21.844 6.574 1 91.12 192 ILE A N 1
ATOM 1574 C CA . ILE A 1 192 ? 8.883 22.781 6.289 1 91.12 192 ILE A CA 1
ATOM 1575 C C . ILE A 1 192 ? 8.969 23.969 7.238 1 91.12 192 ILE A C 1
ATOM 1577 O O . ILE A 1 192 ? 8.867 25.125 6.809 1 91.12 192 ILE A O 1
ATOM 1581 N N . SER A 1 193 ? 9.227 23.734 8.477 1 89.56 193 SER A N 1
ATOM 1582 C CA . SER A 1 193 ? 9.242 24.766 9.5 1 89.56 193 SER A CA 1
ATOM 1583 C C . SER A 1 193 ? 10.367 25.781 9.258 1 89.56 193 SER A C 1
ATOM 1585 O O . SER A 1 193 ? 10.203 26.969 9.531 1 89.56 193 SER A O 1
ATOM 1587 N N . VAL A 1 194 ? 11.492 25.312 8.75 1 92.94 194 VAL A N 1
ATOM 1588 C CA . VAL A 1 194 ? 12.625 26.203 8.5 1 92.94 194 VAL A CA 1
ATOM 1589 C C . VAL A 1 194 ? 12.609 26.656 7.043 1 92.94 194 VAL A C 1
ATOM 1591 O O . VAL A 1 194 ? 13.602 27.188 6.539 1 92.94 194 VAL A O 1
ATOM 1594 N N . ARG A 1 195 ? 11.586 26.375 6.273 1 92.19 195 ARG A N 1
ATOM 1595 C CA . ARG A 1 195 ? 11.25 26.875 4.941 1 92.19 195 ARG A CA 1
ATOM 1596 C C . ARG A 1 195 ? 12.266 26.391 3.908 1 92.19 195 ARG A C 1
ATOM 1598 O O . ARG A 1 195 ? 12.633 27.125 2.996 1 92.19 195 ARG A O 1
ATOM 1605 N N . LYS A 1 196 ? 12.719 25.172 4.102 1 96.44 196 LYS A N 1
ATOM 1606 C CA . LYS A 1 196 ? 13.656 24.578 3.15 1 96.44 196 LYS A CA 1
ATOM 1607 C C . LYS A 1 196 ? 12.922 23.828 2.049 1 96.44 196 LYS A C 1
ATOM 1609 O O . LYS A 1 196 ? 13.453 23.641 0.953 1 96.44 196 LYS A O 1
ATOM 1614 N N . ILE A 1 197 ? 11.719 23.359 2.396 1 95.5 197 ILE A N 1
ATOM 1615 C CA . ILE A 1 197 ? 10.82 22.797 1.394 1 95.5 197 ILE A CA 1
ATOM 1616 C C . ILE A 1 197 ? 9.406 23.344 1.617 1 95.5 197 ILE A C 1
ATOM 1618 O O . ILE A 1 197 ? 9.094 23.844 2.695 1 95.5 197 ILE A O 1
ATOM 1622 N N . THR A 1 198 ? 8.602 23.281 0.563 1 92.44 198 THR A N 1
ATOM 1623 C CA . THR A 1 198 ? 7.207 23.688 0.695 1 92.44 198 THR A CA 1
ATOM 1624 C C . THR A 1 198 ? 6.371 22.578 1.313 1 92.44 198 THR A C 1
ATOM 1626 O O . THR A 1 198 ? 6.809 21.422 1.368 1 92.44 198 THR A O 1
ATOM 1629 N N . THR A 1 199 ? 5.238 22.891 1.837 1 89.56 199 THR A N 1
ATOM 1630 C CA . THR A 1 199 ? 4.316 21.906 2.396 1 89.56 199 THR A CA 1
ATOM 1631 C C . THR A 1 199 ? 3.918 20.875 1.343 1 89.56 199 THR A C 1
ATOM 1633 O O . THR A 1 199 ? 3.842 19.688 1.634 1 89.56 199 THR A O 1
ATOM 1636 N N . ALA A 1 200 ? 3.717 21.328 0.124 1 88.19 200 ALA A N 1
ATOM 1637 C CA . ALA A 1 200 ? 3.357 20.422 -0.971 1 88.19 200 ALA A CA 1
ATOM 1638 C C . ALA A 1 200 ? 4.469 19.406 -1.239 1 88.19 200 ALA A C 1
ATOM 1640 O O . ALA A 1 200 ? 4.203 18.219 -1.431 1 88.19 200 ALA A O 1
ATOM 1641 N N . GLU A 1 201 ? 5.664 19.984 -1.219 1 93.06 201 GLU A N 1
ATOM 1642 C CA . GLU A 1 201 ? 6.812 19.094 -1.404 1 93.06 201 GLU A CA 1
ATOM 1643 C C . GLU A 1 201 ? 6.93 18.094 -0.258 1 93.06 201 GLU A C 1
ATOM 1645 O O . GLU A 1 201 ? 7.223 16.922 -0.481 1 93.06 201 GLU A O 1
ATOM 1650 N N . GLY A 1 202 ? 6.723 18.578 0.913 1 93.38 202 GLY A N 1
ATOM 1651 C CA . GLY A 1 202 ? 6.75 17.703 2.074 1 93.38 202 GLY A CA 1
ATOM 1652 C C . GLY A 1 202 ? 5.727 16.594 2.002 1 93.38 202 GLY A C 1
ATOM 1653 O O . GLY A 1 202 ? 6.043 15.43 2.295 1 93.38 202 GLY A O 1
ATOM 1654 N N . ILE A 1 203 ? 4.547 16.891 1.591 1 87.75 203 ILE A N 1
ATOM 1655 C CA . ILE A 1 203 ? 3.477 15.906 1.441 1 87.75 203 ILE A CA 1
ATOM 1656 C C . ILE A 1 203 ? 3.875 14.859 0.407 1 87.75 203 ILE A C 1
ATOM 1658 O O . ILE A 1 203 ? 3.668 13.656 0.616 1 87.75 203 ILE A O 1
ATOM 1662 N N . SER A 1 204 ? 4.453 15.281 -0.649 1 90.69 204 SER A N 1
ATOM 1663 C CA . SER A 1 204 ? 4.922 14.359 -1.676 1 90.69 204 SER A CA 1
ATOM 1664 C C . SER A 1 204 ? 5.969 13.398 -1.119 1 90.69 204 SER A C 1
ATOM 1666 O O . SER A 1 204 ? 5.918 12.195 -1.382 1 90.69 204 SER A O 1
ATOM 1668 N N . ILE A 1 205 ? 6.859 13.945 -0.326 1 94.69 205 ILE A N 1
ATOM 1669 C CA . ILE A 1 205 ? 7.902 13.125 0.276 1 94.69 205 ILE A CA 1
ATOM 1670 C C . ILE A 1 205 ? 7.273 12.07 1.186 1 94.69 205 ILE A C 1
ATOM 1672 O O . ILE A 1 205 ? 7.633 10.891 1.127 1 94.69 205 ILE A O 1
ATOM 1676 N N . LEU A 1 206 ? 6.371 12.516 1.973 1 90.38 206 LEU A N 1
ATOM 1677 C CA . LEU A 1 206 ? 5.723 11.617 2.92 1 90.38 206 LEU A CA 1
ATOM 1678 C C . LEU A 1 206 ? 4.996 10.492 2.189 1 90.38 206 LEU A C 1
ATOM 1680 O O . LEU A 1 206 ? 5.129 9.32 2.555 1 90.38 206 LEU A O 1
ATOM 1684 N N . ASN A 1 207 ? 4.266 10.812 1.173 1 88 207 ASN A N 1
ATOM 1685 C CA . ASN A 1 207 ? 3.547 9.805 0.395 1 88 207 ASN A CA 1
ATOM 1686 C C . ASN A 1 207 ? 4.504 8.828 -0.277 1 88 207 ASN A C 1
ATOM 1688 O O . ASN A 1 207 ? 4.336 7.609 -0.16 1 88 207 ASN A O 1
ATOM 1692 N N . ASP A 1 208 ? 5.438 9.312 -0.9 1 92.94 208 ASP A N 1
ATOM 1693 C CA . ASP A 1 208 ? 6.363 8.469 -1.65 1 92.94 208 ASP A CA 1
ATOM 1694 C C . ASP A 1 208 ? 7.18 7.578 -0.715 1 92.94 208 ASP A C 1
ATOM 1696 O O . ASP A 1 208 ? 7.508 6.441 -1.062 1 92.94 208 ASP A O 1
ATOM 1700 N N . THR A 1 209 ? 7.484 8.133 0.432 1 92.31 209 THR A N 1
ATOM 1701 C CA . THR A 1 209 ? 8.203 7.332 1.417 1 92.31 209 THR A CA 1
ATOM 1702 C C . THR A 1 209 ? 7.352 6.156 1.885 1 92.31 209 THR A C 1
ATOM 1704 O O . THR A 1 209 ? 7.863 5.051 2.082 1 92.31 209 THR A O 1
ATOM 1707 N N . THR A 1 210 ? 6.102 6.363 2.037 1 89.44 210 THR A N 1
ATOM 1708 C CA . THR A 1 210 ? 5.184 5.305 2.445 1 89.44 210 THR A CA 1
ATOM 1709 C C . THR A 1 210 ? 5.129 4.203 1.392 1 89.44 210 THR A C 1
ATOM 1711 O O . THR A 1 210 ? 5.191 3.018 1.722 1 89.44 210 THR A O 1
ATOM 1714 N N . PHE A 1 211 ? 5 4.574 0.224 1 90.94 211 PHE A N 1
ATOM 1715 C CA . PHE A 1 211 ? 4.938 3.59 -0.85 1 90.94 211 PHE A CA 1
ATOM 1716 C C . PHE A 1 211 ? 6.277 2.873 -1.008 1 90.94 211 PHE A C 1
ATOM 1718 O O . PHE A 1 211 ? 6.312 1.676 -1.296 1 90.94 211 PHE A O 1
ATOM 1725 N N . ALA A 1 212 ? 7.379 3.594 -0.856 1 93.62 212 ALA A N 1
ATOM 1726 C CA . ALA A 1 212 ? 8.688 2.955 -0.901 1 93.62 212 ALA A CA 1
ATOM 1727 C C . ALA A 1 212 ? 8.828 1.903 0.195 1 93.62 212 ALA A C 1
ATOM 1729 O O . ALA A 1 212 ? 9.398 0.834 -0.03 1 93.62 212 ALA A O 1
ATOM 1730 N N . ALA A 1 213 ? 8.328 2.236 1.323 1 91.44 213 ALA A N 1
ATOM 1731 C CA . ALA A 1 213 ? 8.359 1.279 2.426 1 91.44 213 ALA A CA 1
ATOM 1732 C C . ALA A 1 213 ? 7.551 0.031 2.098 1 91.44 213 ALA A C 1
ATOM 1734 O O . ALA A 1 213 ? 7.953 -1.086 2.432 1 91.44 213 ALA A O 1
ATOM 1735 N N . LYS A 1 214 ? 6.441 0.231 1.524 1 90.19 214 LYS A N 1
ATOM 1736 C CA . LYS A 1 214 ? 5.617 -0.899 1.108 1 90.19 214 LYS A CA 1
ATOM 1737 C C . LYS A 1 214 ? 6.348 -1.769 0.089 1 90.19 214 LYS A C 1
ATOM 1739 O O . LYS A 1 214 ? 6.297 -2.998 0.164 1 90.19 214 LYS A O 1
ATOM 1744 N N . ILE A 1 215 ? 6.938 -1.143 -0.828 1 94.31 215 ILE A N 1
ATOM 1745 C CA . ILE A 1 215 ? 7.727 -1.844 -1.835 1 94.31 215 ILE A CA 1
ATOM 1746 C C . ILE A 1 215 ? 8.805 -2.684 -1.153 1 94.31 215 ILE A C 1
ATOM 1748 O O . ILE A 1 215 ? 8.977 -3.863 -1.474 1 94.31 215 ILE A O 1
ATOM 1752 N N . ALA A 1 216 ? 9.5 -2.062 -0.263 1 94.25 216 ALA A N 1
ATOM 1753 C CA . ALA A 1 216 ? 10.555 -2.758 0.466 1 94.25 216 ALA A CA 1
ATOM 1754 C C . ALA A 1 216 ? 10 -3.971 1.209 1 94.25 216 ALA A C 1
ATOM 1756 O O . ALA A 1 216 ? 10.586 -5.055 1.166 1 94.25 216 ALA A O 1
ATOM 1757 N N . GLU A 1 217 ? 8.914 -3.795 1.864 1 91.5 217 GLU A N 1
ATOM 1758 C CA . GLU A 1 217 ? 8.281 -4.879 2.613 1 91.5 217 GLU A CA 1
ATOM 1759 C C . GLU A 1 217 ? 7.91 -6.039 1.697 1 91.5 217 GLU A C 1
ATOM 1761 O O . GLU A 1 217 ? 8.117 -7.203 2.047 1 91.5 217 GLU A O 1
ATOM 1766 N N . GLU A 1 218 ? 7.355 -5.73 0.619 1 92.38 218 GLU A N 1
ATOM 1767 C CA . GLU A 1 218 ? 6.941 -6.742 -0.35 1 92.38 218 GLU A CA 1
ATOM 1768 C C . GLU A 1 218 ? 8.148 -7.504 -0.899 1 92.38 218 GLU A C 1
ATOM 1770 O O . GLU A 1 21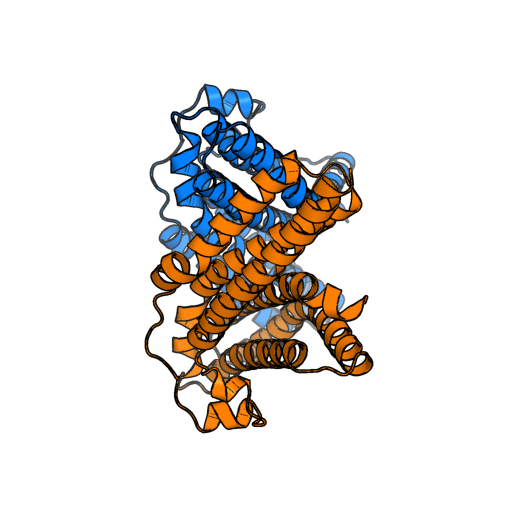8 ? 8.102 -8.727 -1.033 1 92.38 218 GLU A O 1
ATOM 1775 N N . LEU A 1 219 ? 9.203 -6.805 -1.16 1 94.5 219 LEU A N 1
ATOM 1776 C CA . LEU A 1 219 ? 10.43 -7.438 -1.647 1 94.5 219 LEU A CA 1
ATOM 1777 C C . LEU A 1 219 ? 11.008 -8.375 -0.593 1 94.5 219 LEU A C 1
ATOM 1779 O O . LEU A 1 219 ? 11.352 -9.523 -0.893 1 94.5 219 LEU A O 1
ATOM 1783 N N . ILE A 1 220 ? 11.094 -7.879 0.567 1 92.44 220 ILE A N 1
ATOM 1784 C CA . ILE A 1 220 ? 11.672 -8.672 1.647 1 92.44 220 ILE A CA 1
ATOM 1785 C C . ILE A 1 220 ? 10.828 -9.93 1.865 1 92.44 220 ILE A C 1
ATOM 1787 O O . ILE A 1 220 ? 11.375 -11.031 1.98 1 92.44 220 ILE A O 1
ATOM 1791 N N . GLY A 1 221 ? 9.508 -9.742 1.916 1 89.75 221 GLY A N 1
ATOM 1792 C CA . GLY A 1 221 ? 8.625 -10.883 2.088 1 89.75 221 GLY A CA 1
ATOM 1793 C C . GLY A 1 221 ? 8.797 -11.938 1.009 1 89.75 221 GLY A C 1
ATOM 1794 O O . GLY A 1 221 ? 8.797 -13.141 1.298 1 89.75 221 GLY A O 1
ATOM 1795 N N . ALA A 1 222 ? 8.914 -11.492 -0.197 1 92.75 222 ALA A N 1
ATOM 1796 C CA . ALA A 1 222 ? 9.078 -12.422 -1.312 1 92.75 222 ALA A CA 1
ATOM 1797 C C . ALA A 1 222 ? 10.422 -13.133 -1.246 1 92.75 222 ALA A C 1
ATOM 1799 O O . ALA A 1 222 ? 10.508 -14.344 -1.449 1 92.75 222 ALA A O 1
ATOM 1800 N N . VAL A 1 223 ? 11.469 -12.43 -0.955 1 91.94 223 VAL A N 1
ATOM 1801 C CA . VAL A 1 223 ? 12.828 -12.969 -0.978 1 91.94 223 VAL A CA 1
ATOM 1802 C C . VAL A 1 223 ? 13.008 -13.969 0.16 1 91.94 223 VAL A C 1
ATOM 1804 O O . VAL A 1 223 ? 13.727 -14.961 0.014 1 91.94 223 VAL A O 1
ATOM 1807 N N . GLU A 1 224 ? 12.375 -13.727 1.263 1 88.19 224 GLU A N 1
ATOM 1808 C CA . GLU A 1 224 ? 12.422 -14.672 2.379 1 88.19 224 GLU A CA 1
ATOM 1809 C C . GLU A 1 224 ? 11.906 -16.047 1.96 1 88.19 224 GLU A C 1
ATOM 1811 O O . GLU A 1 224 ? 12.406 -17.062 2.434 1 88.19 224 GLU A O 1
ATOM 1816 N N . VAL A 1 225 ? 10.953 -16.047 1.119 1 89.69 225 VAL A N 1
ATOM 1817 C CA . VAL A 1 225 ? 10.359 -17.312 0.656 1 89.69 225 VAL A CA 1
ATOM 1818 C C . VAL A 1 225 ? 11.258 -17.938 -0.409 1 89.69 225 VAL A C 1
ATOM 1820 O O . VAL A 1 225 ? 11.555 -19.125 -0.352 1 89.69 225 VAL A O 1
ATOM 1823 N N . ILE A 1 226 ? 11.672 -17.141 -1.294 1 90.38 226 ILE A N 1
ATOM 1824 C CA . ILE A 1 226 ? 12.367 -17.625 -2.488 1 90.38 226 ILE A CA 1
ATOM 1825 C C . ILE A 1 226 ? 13.75 -18.141 -2.113 1 90.38 226 ILE A C 1
ATOM 1827 O O . ILE A 1 226 ? 14.188 -19.172 -2.609 1 90.38 226 ILE A O 1
ATOM 1831 N N . PHE A 1 227 ? 14.359 -17.531 -1.163 1 83.12 227 PHE A N 1
ATOM 1832 C CA . PHE A 1 227 ? 15.75 -17.875 -0.87 1 83.12 227 PHE A CA 1
ATOM 1833 C C . PHE A 1 227 ? 15.859 -18.562 0.48 1 83.12 227 PHE A C 1
ATOM 1835 O O . PHE A 1 227 ? 16.969 -18.812 0.963 1 83.12 227 PHE A O 1
ATOM 1842 N N . SER A 1 228 ? 14.719 -18.891 1.239 1 72.69 228 SER A N 1
ATOM 1843 C CA . SER A 1 228 ? 14.727 -19.578 2.529 1 72.69 228 SER A CA 1
ATOM 1844 C C . SER A 1 228 ? 15.336 -20.969 2.41 1 72.69 228 SER A C 1
ATOM 1846 O O . SER A 1 228 ? 15.977 -21.453 3.342 1 72.69 228 SER A O 1
ATOM 1848 N N . LYS A 1 229 ? 14.844 -21.859 1.521 1 61.66 229 LYS A N 1
ATOM 1849 C CA . LYS A 1 229 ? 15.391 -23.203 1.428 1 61.66 229 LYS A CA 1
ATOM 1850 C C . LYS A 1 229 ? 16.922 -23.188 1.479 1 61.66 229 LYS A C 1
ATOM 1852 O O . LYS A 1 229 ? 17.547 -24.094 2.031 1 61.66 229 LYS A O 1
ATOM 1857 N N . ASP A 1 230 ? 17.375 -22.25 0.912 1 55.56 230 ASP A N 1
ATOM 1858 C CA . ASP A 1 230 ? 18.844 -22.219 0.882 1 55.56 230 ASP A CA 1
ATOM 1859 C C . ASP A 1 230 ? 19.406 -22 2.277 1 55.56 230 ASP A C 1
ATOM 1861 O O . ASP A 1 230 ? 20.609 -22.203 2.504 1 55.56 230 ASP A O 1
ATOM 1865 N N . ILE A 1 231 ? 18.484 -21.734 3.295 1 50.03 231 ILE A N 1
ATOM 1866 C CA . ILE A 1 231 ? 18.922 -21.547 4.672 1 50.03 231 ILE A CA 1
ATOM 1867 C C . ILE A 1 231 ? 18.688 -22.812 5.477 1 50.03 231 ILE A C 1
ATOM 1869 O O . ILE A 1 231 ? 19.5 -23.172 6.336 1 50.03 231 ILE A O 1
ATOM 1873 N N . SER A 1 232 ? 17.469 -23.484 5.355 1 44.62 232 SER A N 1
ATOM 1874 C CA . SER A 1 232 ? 17.141 -24.641 6.195 1 44.62 232 SER A CA 1
ATOM 1875 C C . SER A 1 232 ? 17.953 -25.875 5.789 1 44.62 232 SER A C 1
ATOM 1877 O O . SER A 1 232 ? 18.031 -26.844 6.535 1 44.62 232 SER A O 1
ATOM 1879 N N . ASN A 1 233 ? 18.297 -26.109 4.523 1 43.06 233 ASN A N 1
ATOM 1880 C CA . ASN A 1 233 ? 19.062 -27.328 4.297 1 43.06 233 ASN A CA 1
ATOM 1881 C C . ASN A 1 233 ? 20.516 -27.172 4.738 1 43.06 233 ASN A C 1
ATOM 1883 O O . ASN A 1 233 ? 21.141 -26.141 4.492 1 43.06 233 ASN A O 1
ATOM 1887 N N . MET B 1 1 ? 1.6 31.5 30.203 1 47.81 1 MET B N 1
ATOM 1888 C CA . MET B 1 1 ? 1.447 30.062 30.266 1 47.81 1 MET B CA 1
ATOM 1889 C C . MET B 1 1 ? 0.019 29.641 29.938 1 47.81 1 MET B C 1
ATOM 1891 O O . MET B 1 1 ? -0.193 28.734 29.125 1 47.81 1 MET B O 1
ATOM 1895 N N . ILE B 1 2 ? -1.024 30.391 30.422 1 50.75 2 ILE B N 1
ATOM 1896 C CA . ILE B 1 2 ? -2.445 30.125 30.219 1 50.75 2 ILE B CA 1
ATOM 1897 C C . ILE B 1 2 ? -2.807 30.375 28.75 1 50.75 2 ILE B C 1
ATOM 1899 O O . ILE B 1 2 ? -3.502 29.562 28.141 1 50.75 2 ILE B O 1
ATOM 1903 N N . SER B 1 3 ? -2.182 31.375 28.188 1 57.59 3 SER B N 1
ATOM 1904 C CA . SER B 1 3 ? -2.465 31.781 26.828 1 57.59 3 SER B CA 1
ATOM 1905 C C . SER B 1 3 ? -1.95 30.766 25.812 1 57.59 3 SER B C 1
ATOM 1907 O O . SER B 1 3 ? -2.646 30.422 24.859 1 57.59 3 SER B O 1
ATOM 1909 N N . LEU B 1 4 ? -0.876 30.156 26.219 1 60.5 4 LEU B N 1
ATOM 1910 C CA . LEU B 1 4 ? -0.286 29.172 25.312 1 60.5 4 LEU B CA 1
ATOM 1911 C C . LEU B 1 4 ? -1.049 27.859 25.359 1 60.5 4 LEU B C 1
ATOM 1913 O O . LEU B 1 4 ? -1.225 27.188 24.344 1 60.5 4 LEU B O 1
ATOM 1917 N N . VAL B 1 5 ? -1.531 27.609 26.531 1 62.53 5 VAL B N 1
ATOM 1918 C CA . VAL B 1 5 ? -2.332 26.406 26.719 1 62.53 5 VAL B CA 1
ATOM 1919 C C . VAL B 1 5 ? -3.646 26.531 25.953 1 62.53 5 VAL B C 1
ATOM 1921 O O . VAL B 1 5 ? -4.074 25.594 25.281 1 62.53 5 VAL B O 1
ATOM 1924 N N . LYS B 1 6 ? -4.137 27.734 26.188 1 73 6 LYS B N 1
ATOM 1925 C CA . LYS B 1 6 ? -5.383 27.984 25.469 1 73 6 LYS B CA 1
ATOM 1926 C C . LYS B 1 6 ? -5.172 27.922 23.953 1 73 6 LYS B C 1
ATOM 1928 O O . LYS B 1 6 ? -6.008 27.391 23.234 1 73 6 LYS B O 1
ATOM 1933 N N . PHE B 1 7 ? -4.09 28.328 23.625 1 78.81 7 PHE B N 1
ATOM 1934 C CA . PHE B 1 7 ? -3.76 28.297 22.203 1 78.81 7 PHE B CA 1
ATOM 1935 C C . PHE B 1 7 ? -3.586 26.844 21.734 1 78.81 7 PHE B C 1
ATOM 1937 O O . PHE B 1 7 ? -4.125 26.453 20.703 1 78.81 7 PHE B O 1
ATOM 1944 N N . SER B 1 8 ? -2.953 26.078 22.562 1 83.94 8 SER B N 1
ATOM 1945 C CA . SER B 1 8 ? -2.682 24.703 22.172 1 83.94 8 SER B CA 1
ATOM 1946 C C . SER B 1 8 ? -3.969 23.891 22.094 1 83.94 8 SER B C 1
ATOM 1948 O O . SER B 1 8 ? -4.164 23.125 21.141 1 83.94 8 SER B O 1
ATOM 1950 N N . ASP B 1 9 ? -4.828 24.062 23.016 1 87.56 9 ASP B N 1
ATOM 1951 C CA . ASP B 1 9 ? -6.102 23.344 23 1 87.56 9 ASP B CA 1
ATOM 1952 C C . ASP B 1 9 ? -6.957 23.75 21.812 1 87.56 9 ASP B C 1
ATOM 1954 O O . ASP B 1 9 ? -7.594 22.906 21.172 1 87.56 9 ASP B O 1
ATOM 1958 N N . THR B 1 10 ? -6.949 25.062 21.609 1 89.75 10 THR B N 1
ATOM 1959 C CA . THR B 1 10 ? -7.711 25.578 20.484 1 89.75 10 THR B CA 1
ATOM 1960 C C . THR B 1 10 ? -7.141 25.062 19.156 1 89.75 10 THR B C 1
ATOM 1962 O O . THR B 1 10 ? -7.891 24.734 18.234 1 89.75 10 THR B O 1
ATOM 1965 N N . ALA B 1 11 ? -5.844 25.016 19.078 1 90.31 11 ALA B N 1
ATOM 1966 C CA . ALA B 1 11 ? -5.172 24.516 17.875 1 90.31 11 ALA B CA 1
ATOM 1967 C C . ALA B 1 11 ? -5.512 23.047 17.625 1 90.31 11 ALA B C 1
ATOM 1969 O O . ALA B 1 11 ? -5.797 22.641 16.5 1 90.31 11 ALA B O 1
ATOM 1970 N N . ILE B 1 12 ? -5.52 22.266 18.688 1 91.19 12 ILE B N 1
ATOM 1971 C CA . ILE B 1 12 ? -5.805 20.844 18.578 1 91.19 12 ILE B CA 1
ATOM 1972 C C . ILE B 1 12 ? -7.258 20.641 18.156 1 91.19 12 ILE B C 1
ATOM 1974 O O . ILE B 1 12 ? -7.559 19.766 17.344 1 91.19 12 ILE B O 1
ATOM 1978 N N . GLU B 1 13 ? -8.125 21.438 18.734 1 92.19 13 GLU B N 1
ATOM 1979 C CA . GLU B 1 13 ? -9.531 21.344 18.359 1 92.19 13 GLU B CA 1
ATOM 1980 C C . GLU B 1 13 ? -9.742 21.734 16.891 1 92.19 13 GLU B C 1
ATOM 1982 O O . GLU B 1 13 ? -10.555 21.141 16.203 1 92.19 13 GLU B O 1
ATOM 1987 N N . ALA B 1 14 ? -9.078 22.766 16.469 1 92.81 14 ALA B N 1
ATOM 1988 C CA . ALA B 1 14 ? -9.156 23.172 15.062 1 92.81 14 ALA B CA 1
ATOM 1989 C C . ALA B 1 14 ? -8.648 22.062 14.141 1 92.81 14 ALA B C 1
ATOM 1991 O O . ALA B 1 14 ? -9.242 21.812 13.094 1 92.81 14 ALA B O 1
ATOM 1992 N N . LEU B 1 15 ? -7.574 21.406 14.547 1 93.12 15 LEU B N 1
ATOM 1993 C CA . LEU B 1 15 ? -7.008 20.312 13.781 1 93.12 15 LEU B CA 1
ATOM 1994 C C . LEU B 1 15 ? -7.984 19.141 13.703 1 93.12 15 LEU B C 1
ATOM 1996 O O . LEU B 1 15 ? -8.102 18.5 12.656 1 93.12 15 LEU B O 1
ATOM 2000 N N . ARG B 1 16 ? -8.617 18.859 14.734 1 92.75 16 ARG B N 1
ATOM 2001 C CA . ARG B 1 16 ? -9.609 17.797 14.75 1 92.75 16 ARG B CA 1
ATOM 2002 C C . ARG B 1 16 ? -10.734 18.078 13.766 1 92.75 16 ARG B C 1
ATOM 2004 O O . ARG B 1 16 ? -11.133 17.203 12.992 1 92.75 16 ARG B O 1
ATOM 2011 N N . LYS B 1 17 ? -11.227 19.281 13.82 1 93.62 17 LYS B N 1
ATOM 2012 C CA . LYS B 1 17 ? -12.32 19.672 12.93 1 93.62 17 LYS B CA 1
ATOM 2013 C C . LYS B 1 17 ? -11.906 19.594 11.469 1 93.62 17 LYS B C 1
ATOM 2015 O O . LYS B 1 17 ? -12.664 19.109 10.625 1 93.62 17 LYS B O 1
ATOM 2020 N N . GLU B 1 18 ? -10.695 20.094 11.195 1 94.75 18 GLU B N 1
ATOM 2021 C CA . GLU B 1 18 ? -10.188 20.016 9.828 1 94.75 18 GLU B CA 1
ATOM 2022 C C . GLU B 1 18 ? -9.977 18.578 9.383 1 94.75 18 GLU B C 1
ATOM 2024 O O . GLU B 1 18 ? -10.219 18.234 8.227 1 94.75 18 GLU B O 1
ATOM 2029 N N . SER B 1 19 ? -9.523 17.75 10.305 1 95.38 19 SER B N 1
ATOM 2030 C CA . SER B 1 19 ? -9.32 16.344 10.008 1 95.38 19 SER B CA 1
ATOM 2031 C C . SER B 1 19 ? -10.648 15.641 9.734 1 95.38 19 SER B C 1
ATOM 2033 O O . SER B 1 19 ? -10.727 14.758 8.867 1 95.38 19 SER B O 1
ATOM 2035 N N . GLU B 1 20 ? -11.625 16 10.453 1 94 20 GLU B N 1
ATOM 2036 C CA . GLU B 1 20 ? -12.961 15.453 10.203 1 94 20 GLU B CA 1
ATOM 2037 C C . GLU B 1 20 ? -13.461 15.852 8.82 1 94 20 GLU B C 1
ATOM 2039 O O . GLU B 1 20 ? -14.102 15.047 8.133 1 94 20 GLU B O 1
ATOM 2044 N N . HIS B 1 21 ? -13.227 17.062 8.516 1 96 21 HIS B N 1
ATOM 2045 C CA . HIS B 1 21 ? -13.586 17.531 7.18 1 96 21 HIS B CA 1
ATOM 2046 C C . HIS B 1 21 ? -12.867 16.719 6.102 1 96 21 HIS B C 1
ATOM 2048 O O . HIS B 1 21 ? -13.477 16.328 5.109 1 96 21 HIS B O 1
ATOM 2054 N N . LEU B 1 22 ? -11.578 16.547 6.285 1 96.81 22 LEU B N 1
ATOM 2055 C CA . LEU B 1 22 ? -10.789 15.734 5.359 1 96.81 22 LEU B CA 1
ATOM 2056 C C . LEU B 1 22 ? -11.352 14.32 5.273 1 96.81 22 LEU B C 1
ATOM 2058 O O . LEU B 1 22 ? -11.461 13.758 4.18 1 96.81 22 LEU B O 1
ATOM 2062 N N . TYR B 1 23 ? -11.695 13.82 6.379 1 95.81 23 TYR B N 1
ATOM 2063 C CA . TYR B 1 23 ? -12.289 12.484 6.391 1 95.81 23 TYR B CA 1
ATOM 2064 C C . TYR B 1 23 ? -13.594 12.461 5.598 1 95.81 23 TYR B C 1
ATOM 2066 O O . TYR B 1 23 ? -13.82 11.539 4.809 1 95.81 23 TYR B O 1
ATOM 2074 N N . ASN B 1 24 ? -14.406 13.414 5.828 1 95 24 ASN B N 1
ATOM 2075 C CA . ASN B 1 24 ? -15.68 13.461 5.113 1 95 24 ASN B CA 1
ATOM 2076 C C . ASN B 1 24 ? -15.469 13.492 3.602 1 95 24 ASN B C 1
ATOM 2078 O O . ASN B 1 24 ? -16.203 12.836 2.855 1 95 24 ASN B O 1
ATOM 2082 N N . ASN B 1 25 ? -14.547 14.258 3.182 1 95.44 25 ASN B N 1
ATOM 2083 C CA . ASN B 1 25 ? -14.211 14.289 1.761 1 95.44 25 ASN B CA 1
ATOM 2084 C C . ASN B 1 25 ? -13.711 12.938 1.271 1 95.44 25 ASN B C 1
ATOM 2086 O O . ASN B 1 25 ? -14.109 12.477 0.198 1 95.44 25 ASN B O 1
ATOM 2090 N N . THR B 1 26 ? -12.82 12.289 2.049 1 96.31 26 THR B N 1
ATOM 2091 C CA . THR B 1 26 ? -12.281 10.984 1.684 1 96.31 26 THR B CA 1
ATOM 2092 C C . THR B 1 26 ? -13.383 9.93 1.636 1 96.31 26 THR B C 1
ATOM 2094 O O . THR B 1 26 ? -13.406 9.094 0.731 1 96.31 26 THR B O 1
ATOM 2097 N N . TYR B 1 27 ? -14.227 10.039 2.604 1 95.25 27 TYR B N 1
ATOM 2098 C CA . TYR B 1 27 ? -15.391 9.156 2.646 1 95.25 27 TYR B CA 1
ATOM 2099 C C . TYR B 1 27 ? -16.172 9.227 1.347 1 95.25 27 TYR B C 1
ATOM 2101 O O . TYR B 1 27 ? -16.516 8.195 0.753 1 95.25 27 TYR B O 1
ATOM 2109 N N . ALA B 1 28 ? -16.484 10.414 0.986 1 94.06 28 ALA B N 1
ATOM 2110 C CA . ALA B 1 28 ? -17.281 10.617 -0.224 1 94.06 28 ALA B CA 1
ATOM 2111 C C . ALA B 1 28 ? -16.562 10.062 -1.45 1 94.06 28 ALA B C 1
ATOM 2113 O O . ALA B 1 28 ? -17.188 9.438 -2.311 1 94.06 28 ALA B O 1
ATOM 2114 N N . VAL B 1 29 ? -15.297 10.266 -1.524 1 94.25 29 VAL B N 1
ATOM 2115 C CA . VAL B 1 29 ? -14.5 9.812 -2.66 1 94.25 29 VAL B CA 1
ATOM 2116 C C . VAL B 1 29 ? -14.492 8.281 -2.701 1 94.25 29 VAL B C 1
ATOM 2118 O O . VAL B 1 29 ? -14.672 7.684 -3.762 1 94.25 29 VAL B O 1
ATOM 2121 N N . VAL B 1 30 ? -14.289 7.66 -1.563 1 95.81 30 VAL B N 1
ATOM 2122 C CA . VAL B 1 30 ? -14.25 6.203 -1.494 1 95.81 30 VAL B CA 1
ATOM 2123 C C . VAL B 1 30 ? -15.609 5.629 -1.866 1 95.81 30 VAL B C 1
ATOM 2125 O O . VAL B 1 30 ? -15.703 4.715 -2.691 1 95.81 30 VAL B O 1
ATOM 2128 N N . ALA B 1 31 ? -16.641 6.195 -1.294 1 94.69 31 ALA B N 1
ATOM 2129 C CA . ALA B 1 31 ? -18 5.727 -1.568 1 94.69 31 ALA B CA 1
ATOM 2130 C C . ALA B 1 31 ? -18.312 5.773 -3.062 1 94.69 31 ALA B C 1
ATOM 2132 O O . ALA B 1 31 ? -18.781 4.789 -3.639 1 94.69 31 ALA B O 1
ATOM 2133 N N . HIS B 1 32 ? -17.969 6.828 -3.662 1 92.38 32 HIS B N 1
ATOM 2134 C CA . HIS B 1 32 ? -18.219 7.008 -5.09 1 92.38 32 HIS B CA 1
ATOM 2135 C C . HIS B 1 32 ? -17.391 6.043 -5.918 1 92.38 32 HIS B C 1
ATOM 2137 O O . HIS B 1 32 ? -17.875 5.477 -6.902 1 92.38 32 HIS B O 1
ATOM 2143 N N . ALA B 1 33 ? -16.141 5.902 -5.547 1 92.81 33 ALA B N 1
ATOM 2144 C CA . ALA B 1 33 ? -15.227 5.066 -6.305 1 92.81 33 ALA B CA 1
ATOM 2145 C C . ALA B 1 33 ? -15.672 3.607 -6.301 1 92.81 33 ALA B C 1
ATOM 2147 O O . ALA B 1 33 ? -15.43 2.873 -7.262 1 92.81 33 ALA B O 1
ATOM 2148 N N . ILE B 1 34 ? -16.375 3.236 -5.238 1 94.12 34 ILE B N 1
ATOM 2149 C CA . ILE B 1 34 ? -16.797 1.838 -5.168 1 94.12 34 ILE B CA 1
ATOM 2150 C C . ILE B 1 34 ? -18.266 1.715 -5.562 1 94.12 34 ILE B C 1
ATOM 2152 O O . ILE B 1 34 ? -18.875 0.65 -5.41 1 94.12 34 ILE B O 1
ATOM 2156 N N . GLY B 1 35 ? -18.875 2.768 -5.953 1 92.94 35 GLY B N 1
ATOM 2157 C CA . GLY B 1 35 ? -20.141 2.74 -6.645 1 92.94 35 GLY B CA 1
ATOM 2158 C C . GLY B 1 35 ? -21.328 2.84 -5.711 1 92.94 35 GLY B C 1
ATOM 2159 O O . GLY B 1 35 ? -22.438 2.408 -6.055 1 92.94 35 GLY B O 1
ATOM 2160 N N . PHE B 1 36 ? -21.156 3.326 -4.543 1 94.5 36 PHE B N 1
ATOM 2161 C CA . PHE B 1 36 ? -22.266 3.49 -3.607 1 94.5 36 PHE B CA 1
ATOM 2162 C C . PHE B 1 36 ? -22.531 4.965 -3.346 1 94.5 36 PHE B C 1
ATOM 2164 O O . PHE B 1 36 ? -21.609 5.789 -3.383 1 94.5 36 PHE B O 1
ATOM 2171 N N . SER B 1 37 ? -23.734 5.316 -3.117 1 92 37 SER B N 1
ATOM 2172 C CA . SER B 1 37 ? -24.078 6.641 -2.615 1 92 37 SER B CA 1
ATOM 2173 C C . SER B 1 37 ? -23.984 6.703 -1.095 1 92 37 SER B C 1
ATOM 2175 O O . SER B 1 37 ? -24.062 5.676 -0.42 1 92 37 SER B O 1
ATOM 2177 N N . ARG B 1 38 ? -23.812 7.848 -0.662 1 91 38 ARG B N 1
ATOM 2178 C CA . ARG B 1 38 ? -23.797 8.047 0.784 1 91 38 ARG B CA 1
ATOM 2179 C C . ARG B 1 38 ? -25.078 7.535 1.426 1 91 38 ARG B C 1
ATOM 2181 O O . ARG B 1 38 ? -25.047 6.934 2.5 1 91 38 ARG B O 1
ATOM 2188 N N . LYS B 1 39 ? -26.141 7.816 0.819 1 91.75 39 LYS B N 1
ATOM 2189 C CA . LYS B 1 39 ? -27.453 7.406 1.318 1 91.75 39 LYS B CA 1
ATOM 2190 C C . LYS B 1 39 ? -27.562 5.887 1.419 1 91.75 39 LYS B C 1
ATOM 2192 O O . LYS B 1 39 ? -28.109 5.359 2.387 1 91.75 39 LYS B O 1
ATOM 2197 N N . ASP B 1 40 ? -27.047 5.246 0.398 1 93.06 40 ASP B N 1
ATOM 2198 C CA . ASP B 1 40 ? -27.062 3.785 0.413 1 93.06 40 ASP B CA 1
ATOM 2199 C C . ASP B 1 40 ? -26.234 3.238 1.567 1 93.06 40 ASP B C 1
ATOM 2201 O O . ASP B 1 40 ? -26.656 2.314 2.266 1 93.06 40 ASP B O 1
ATOM 2205 N N . ILE B 1 41 ? -25.062 3.775 1.744 1 94.5 41 ILE B N 1
ATOM 2206 C CA . ILE B 1 41 ? -24.156 3.316 2.791 1 94.5 41 ILE B CA 1
ATOM 2207 C C . ILE B 1 41 ? -24.781 3.555 4.16 1 94.5 41 ILE B C 1
ATOM 2209 O O . ILE B 1 41 ? -24.688 2.709 5.051 1 94.5 41 ILE B O 1
ATOM 2213 N N . GLN B 1 42 ? -25.453 4.617 4.312 1 92.75 42 GLN B N 1
ATOM 2214 C CA . GLN B 1 42 ? -26.016 5.008 5.605 1 92.75 42 GLN B CA 1
ATOM 2215 C C . GLN B 1 42 ? -27.344 4.309 5.863 1 92.75 42 GLN B C 1
ATOM 2217 O O . GLN B 1 42 ? -27.844 4.32 6.988 1 92.75 42 GLN B O 1
ATOM 2222 N N . SER B 1 43 ? -27.891 3.715 4.859 1 92.81 43 SER B N 1
ATOM 2223 C CA . SER B 1 43 ? -29.188 3.064 4.996 1 92.81 43 SER B CA 1
ATOM 2224 C C . SER B 1 43 ? -29.078 1.787 5.824 1 92.81 43 SER B C 1
ATOM 2226 O O . SER B 1 43 ? -27.984 1.353 6.164 1 92.81 43 SER B O 1
ATOM 2228 N N . ASP B 1 44 ? -30.25 1.227 6.133 1 92.44 44 ASP B N 1
ATOM 2229 C CA . ASP B 1 44 ? -30.312 -0.011 6.906 1 92.44 44 ASP B CA 1
ATOM 2230 C C . ASP B 1 44 ? -30.359 -1.23 5.988 1 92.44 44 ASP B C 1
ATOM 2232 O O . ASP B 1 44 ? -30.422 -2.367 6.461 1 92.44 44 ASP B O 1
ATOM 2236 N N . LYS B 1 45 ? -30.203 -0.979 4.762 1 94.12 45 LYS B N 1
ATOM 2237 C CA . LYS B 1 45 ? -30.25 -2.092 3.818 1 94.12 45 LYS B CA 1
ATOM 2238 C C . LYS B 1 45 ? -28.922 -2.846 3.785 1 94.12 45 LYS B C 1
ATOM 2240 O O . LYS B 1 45 ? -27.859 -2.24 3.924 1 94.12 45 LYS B O 1
ATOM 2245 N N . SER B 1 46 ? -29.141 -4.121 3.613 1 94.94 46 SER B N 1
ATOM 2246 C CA . SER B 1 46 ? -27.906 -4.898 3.426 1 94.94 46 SER B CA 1
ATOM 2247 C C . SER B 1 46 ? -27.25 -4.559 2.098 1 94.94 46 SER B C 1
ATOM 2249 O O . SER B 1 46 ? -27.906 -4.129 1.153 1 94.94 46 SER B O 1
ATOM 2251 N N . PHE B 1 47 ? -25.938 -4.738 2.021 1 94.19 47 PHE B N 1
ATOM 2252 C CA . PHE B 1 47 ? -25.234 -4.434 0.775 1 94.19 47 PHE B CA 1
ATOM 2253 C C . PHE B 1 47 ? -25.641 -5.414 -0.321 1 94.19 47 PHE B C 1
ATOM 2255 O O . PHE B 1 47 ? -25.594 -5.078 -1.506 1 94.19 47 PHE B O 1
ATOM 2262 N N . LYS B 1 48 ? -26 -6.617 0.071 1 92.69 48 LYS B N 1
ATOM 2263 C CA . LYS B 1 48 ? -26.562 -7.539 -0.912 1 92.69 48 LYS B CA 1
ATOM 2264 C C . LYS B 1 48 ? -27.797 -6.938 -1.594 1 92.69 48 LYS B C 1
ATOM 2266 O O . LYS B 1 48 ? -27.906 -6.988 -2.818 1 92.69 48 LYS B O 1
ATOM 2271 N N . GLU B 1 49 ? -28.656 -6.383 -0.763 1 93.19 49 GLU B N 1
ATOM 2272 C CA . GLU B 1 49 ? -29.859 -5.742 -1.281 1 93.19 49 GLU B CA 1
ATOM 2273 C C . GLU B 1 4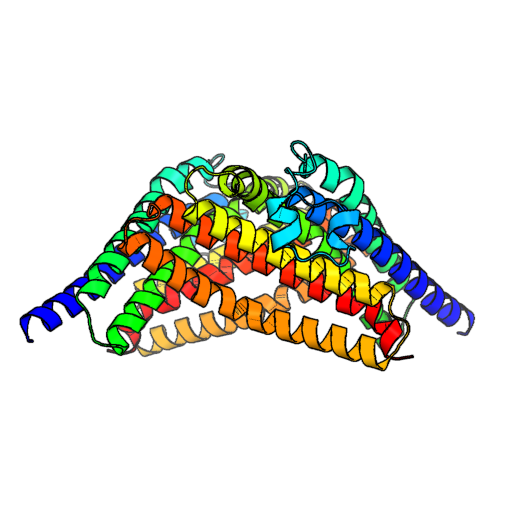9 ? -29.516 -4.531 -2.145 1 93.19 49 GLU B C 1
ATOM 2275 O O . GLU B 1 49 ? -30.125 -4.316 -3.189 1 93.19 49 GLU B O 1
ATOM 2280 N N . ILE B 1 50 ? -28.547 -3.756 -1.729 1 93.12 50 ILE B N 1
ATOM 2281 C CA . ILE B 1 50 ? -28.156 -2.555 -2.455 1 93.12 50 ILE B CA 1
ATOM 2282 C C . ILE B 1 50 ? -27.594 -2.939 -3.822 1 93.12 50 ILE B C 1
ATOM 2284 O O . ILE B 1 50 ? -27.922 -2.326 -4.836 1 93.12 50 ILE B O 1
ATOM 2288 N N . LEU B 1 51 ? -26.766 -3.957 -3.852 1 92 51 LEU B N 1
ATOM 2289 C CA . LEU B 1 51 ? -26.109 -4.398 -5.082 1 92 51 LEU B CA 1
ATOM 2290 C C . LEU B 1 51 ? -27.141 -4.965 -6.062 1 92 51 LEU B C 1
ATOM 2292 O O . LEU B 1 51 ? -26.953 -4.859 -7.281 1 92 51 LEU B O 1
ATOM 2296 N N . GLU B 1 52 ? -28.203 -5.582 -5.629 1 87.31 52 GLU B N 1
ATOM 2297 C CA . GLU B 1 52 ? -29.219 -6.199 -6.469 1 87.31 52 GLU B CA 1
ATOM 2298 C C . GLU B 1 52 ? -30.141 -5.145 -7.074 1 87.31 52 GLU B C 1
ATOM 2300 O O . GLU B 1 52 ? -30.672 -5.332 -8.172 1 87.31 52 GLU B O 1
ATOM 2305 N N . ASN B 1 53 ? -30.219 -4.117 -6.379 1 78.12 53 A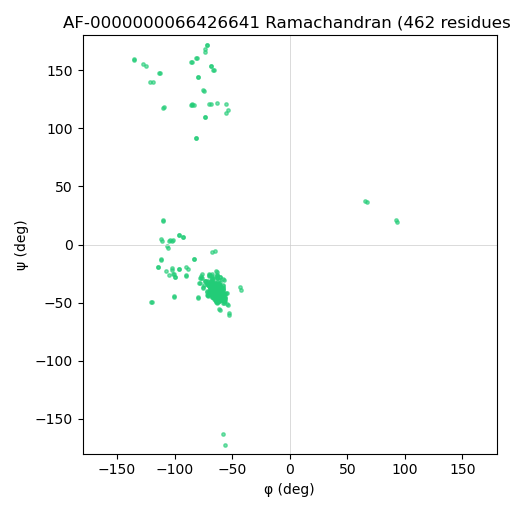SN B N 1
ATOM 2306 C CA . ASN B 1 53 ? -31.266 -3.191 -6.766 1 78.12 53 ASN B CA 1
ATOM 2307 C C . ASN B 1 53 ? -30.719 -1.966 -7.48 1 78.12 53 ASN B C 1
ATOM 2309 O O . ASN B 1 53 ? -31.438 -1.275 -8.195 1 78.12 53 ASN B O 1
ATOM 2313 N N . LYS B 1 54 ? -29.578 -1.727 -7.172 1 67.88 54 LYS B N 1
ATOM 2314 C CA . LYS B 1 54 ? -29.094 -0.436 -7.656 1 67.88 54 LYS B CA 1
ATOM 2315 C C . LYS B 1 54 ? -27.906 -0.61 -8.602 1 67.88 54 LYS B C 1
ATOM 2317 O O . LYS B 1 54 ? -27.109 -1.537 -8.445 1 67.88 54 LYS B O 1
ATOM 2322 N N . LYS B 1 55 ? -28.156 0.255 -9.484 1 72.81 55 LYS B N 1
ATOM 2323 C CA . LYS B 1 55 ? -27.062 0.379 -10.445 1 72.81 55 LYS B CA 1
ATOM 2324 C C . LYS B 1 55 ? -25.875 1.093 -9.836 1 72.81 55 LYS B C 1
ATOM 2326 O O . LYS B 1 55 ? -25.969 1.688 -8.758 1 72.81 55 LYS B O 1
ATOM 2331 N N . TRP B 1 56 ? -24.891 1.04 -10.469 1 82.5 56 TRP B N 1
ATOM 2332 C CA . TRP B 1 56 ? -23.688 1.774 -10.125 1 82.5 56 TRP B CA 1
ATOM 2333 C C . TRP B 1 56 ? -23.969 3.268 -9.992 1 82.5 56 TRP B C 1
ATOM 2335 O O . TRP B 1 56 ? -24.547 3.877 -10.891 1 82.5 56 TRP B O 1
ATOM 2345 N N . PHE B 1 57 ? -23.875 3.881 -8.852 1 72.5 57 PHE B N 1
ATOM 2346 C CA . PHE B 1 57 ? -24.297 5.238 -8.523 1 72.5 57 PHE B CA 1
ATOM 2347 C C . PHE B 1 57 ? -23.703 6.242 -9.508 1 72.5 57 PHE B C 1
ATOM 2349 O O . PHE B 1 57 ? -24.406 7.133 -9.992 1 72.5 57 PHE B O 1
ATOM 2356 N N . SER B 1 58 ? -22.453 6.395 -9.695 1 66.19 58 SER B N 1
ATOM 2357 C CA . SER B 1 58 ? -21.938 7.473 -10.531 1 66.19 58 SER B CA 1
ATOM 2358 C C . SER B 1 58 ? -21.031 6.934 -11.633 1 66.19 58 SER B C 1
ATOM 2360 O O . SER B 1 58 ? -20.531 5.809 -11.531 1 66.19 58 SER B O 1
ATOM 2362 N N . LYS B 1 59 ? -21.156 7.922 -12.617 1 72.81 59 LYS B N 1
ATOM 2363 C CA . LYS B 1 59 ? -20.25 7.645 -13.727 1 72.81 59 LYS B CA 1
ATOM 2364 C C . LYS B 1 59 ? -18.797 7.566 -13.234 1 72.81 59 LYS B C 1
ATOM 2366 O O . LYS B 1 59 ? -18.547 7.535 -12.031 1 72.81 59 LYS B O 1
ATOM 2371 N N . ASN B 1 60 ? -17.984 7.668 -14.102 1 74.62 60 ASN B N 1
ATOM 2372 C CA . ASN B 1 60 ? -16.562 7.586 -13.82 1 74.62 60 ASN B CA 1
ATOM 2373 C C . ASN B 1 60 ? -16.109 8.719 -12.906 1 74.62 60 ASN B C 1
ATOM 2375 O O . ASN B 1 60 ? -16.484 9.875 -13.102 1 74.62 60 ASN B O 1
ATOM 2379 N N . VAL B 1 61 ? -15.609 8.266 -11.891 1 83.69 61 VAL B N 1
ATOM 2380 C CA . VAL B 1 61 ? -15.062 9.195 -10.906 1 83.69 61 VAL B CA 1
ATOM 2381 C C . VAL B 1 61 ? -13.625 9.562 -11.281 1 83.69 61 VAL B C 1
ATOM 2383 O O . VAL B 1 61 ? -12.797 8.672 -11.516 1 83.69 61 VAL B O 1
ATOM 2386 N N . ASP B 1 62 ? -13.422 10.82 -11.477 1 89.75 62 ASP B N 1
ATOM 2387 C CA . ASP B 1 62 ? -12.055 11.297 -11.695 1 89.75 62 ASP B CA 1
ATOM 2388 C C . ASP B 1 62 ? -11.312 11.461 -10.375 1 89.75 62 ASP B C 1
ATOM 2390 O O . ASP B 1 62 ? -11.32 12.539 -9.781 1 89.75 62 ASP B O 1
ATOM 2394 N N . LEU B 1 63 ? -10.656 10.438 -10.008 1 90.06 63 LEU B N 1
ATOM 2395 C CA . LEU B 1 63 ? -10.016 10.398 -8.695 1 90.06 63 LEU B CA 1
ATOM 2396 C C . LEU B 1 63 ? -8.875 11.406 -8.617 1 90.06 63 LEU B C 1
ATOM 2398 O O . LEU B 1 63 ? -8.602 11.961 -7.547 1 90.06 63 LEU B O 1
ATOM 2402 N N . ASP B 1 64 ? -8.242 11.711 -9.75 1 88.94 64 ASP B N 1
ATOM 2403 C CA . ASP B 1 64 ? -7.184 12.719 -9.75 1 88.94 64 ASP B CA 1
ATOM 2404 C C . ASP B 1 64 ? -7.742 14.102 -9.43 1 88.94 64 ASP B C 1
ATOM 2406 O O . ASP B 1 64 ? -7.18 14.836 -8.609 1 88.94 64 ASP B O 1
ATOM 2410 N N . TYR B 1 65 ? -8.789 14.367 -10.062 1 92.06 65 TYR B N 1
ATOM 2411 C CA . TYR B 1 65 ? -9.438 15.648 -9.844 1 92.06 65 TYR B CA 1
ATOM 2412 C C . TYR B 1 65 ? -9.938 15.773 -8.406 1 92.06 65 TYR B C 1
ATOM 2414 O O . TYR B 1 65 ? -9.719 16.797 -7.758 1 92.06 65 TYR B O 1
ATOM 2422 N N . LEU B 1 66 ? -10.617 14.758 -7.918 1 91.31 66 LEU B N 1
ATOM 2423 C CA . LEU B 1 66 ? -11.164 14.789 -6.57 1 91.31 66 LEU B CA 1
ATOM 2424 C C . LEU B 1 66 ? -10.055 14.867 -5.531 1 91.31 66 LEU B C 1
ATOM 2426 O O . LEU B 1 66 ? -10.195 15.547 -4.512 1 91.31 66 LEU B O 1
ATOM 2430 N N . TYR B 1 67 ? -8.961 14.141 -5.777 1 91.06 67 TYR B N 1
ATOM 2431 C CA . TYR B 1 67 ? -7.82 14.227 -4.871 1 91.06 67 TYR B CA 1
ATOM 2432 C C . TYR B 1 67 ? -7.289 15.648 -4.797 1 91.06 67 TYR B C 1
ATOM 2434 O O . TYR B 1 67 ? -7.094 16.188 -3.707 1 91.06 67 TYR B O 1
ATOM 2442 N N . GLN B 1 68 ? -7.141 16.281 -5.93 1 91.06 68 GLN B N 1
ATOM 2443 C CA . GLN B 1 68 ? -6.547 17.625 -6.004 1 91.06 68 GLN B CA 1
ATOM 2444 C C . GLN B 1 68 ? -7.457 18.656 -5.359 1 91.06 68 GLN B C 1
ATOM 2446 O O . GLN B 1 68 ? -6.98 19.562 -4.668 1 91.06 68 GLN B O 1
ATOM 2451 N N . THR B 1 69 ? -8.711 18.469 -5.484 1 91.94 69 THR B N 1
ATOM 2452 C CA . THR B 1 69 ? -9.617 19.547 -5.113 1 91.94 69 THR B CA 1
ATOM 2453 C C . THR B 1 69 ? -10.203 19.312 -3.723 1 91.94 69 THR B C 1
ATOM 2455 O O . THR B 1 69 ? -10.523 20.266 -3.008 1 91.94 69 THR B O 1
ATOM 2458 N N . ARG B 1 70 ? -10.305 18.047 -3.332 1 93.06 70 ARG B N 1
ATOM 2459 C CA . ARG B 1 70 ? -11.07 17.75 -2.125 1 93.06 70 ARG B CA 1
ATOM 2460 C C . ARG B 1 70 ? -10.18 17.203 -1.021 1 93.06 70 ARG B C 1
ATOM 2462 O O . ARG B 1 70 ? -10.539 17.25 0.157 1 93.06 70 ARG B O 1
ATOM 2469 N N . ILE B 1 71 ? -9.039 16.719 -1.383 1 94.44 71 ILE B N 1
ATOM 2470 C CA . ILE B 1 71 ? -8.258 16 -0.384 1 94.44 71 ILE B CA 1
ATOM 2471 C C . ILE B 1 71 ? -6.91 16.688 -0.187 1 94.44 71 ILE B C 1
ATOM 2473 O O . ILE B 1 71 ? -6.555 17.062 0.933 1 94.44 71 ILE B O 1
ATOM 2477 N N . LYS B 1 72 ? -6.23 16.969 -1.266 1 90.62 72 LYS B N 1
ATOM 2478 C CA . LYS B 1 72 ? -4.871 17.5 -1.203 1 90.62 72 LYS B CA 1
ATOM 2479 C C . LYS B 1 72 ? -4.836 18.844 -0.477 1 90.62 72 LYS B C 1
ATOM 2481 O O . LYS B 1 72 ? -3.963 19.078 0.36 1 90.62 72 LYS B O 1
ATOM 2486 N N . VAL B 1 73 ? -5.801 19.688 -0.767 1 91.5 73 VAL B N 1
ATOM 2487 C CA . VAL B 1 73 ? -5.832 21.031 -0.205 1 91.5 73 VAL B CA 1
ATOM 2488 C C . VAL B 1 73 ? -5.988 20.953 1.312 1 91.5 73 VAL B C 1
ATOM 2490 O O . VAL B 1 73 ? -5.266 21.625 2.051 1 91.5 73 VAL B O 1
ATOM 2493 N N . LEU B 1 74 ? -6.898 20.109 1.782 1 94.06 74 LEU B N 1
ATOM 2494 C CA . LEU B 1 74 ? -7.125 19.969 3.215 1 94.06 74 LEU B CA 1
ATOM 2495 C C . LEU B 1 74 ? -5.938 19.281 3.885 1 94.06 74 LEU B C 1
ATOM 2497 O O . LEU B 1 74 ? -5.566 19.625 5.008 1 94.06 74 LEU B O 1
ATOM 2501 N N . PHE B 1 75 ? -5.344 18.359 3.229 1 94.25 75 PHE B N 1
ATOM 2502 C CA . PHE B 1 75 ? -4.148 17.688 3.736 1 94.25 75 PHE B CA 1
ATOM 2503 C C . PHE B 1 75 ? -3.014 18.688 3.932 1 94.25 75 PHE B C 1
ATOM 2505 O O . PHE B 1 75 ? -2.408 18.75 5.004 1 94.25 75 PHE B O 1
ATOM 2512 N N . GLU B 1 76 ? -2.791 19.5 2.914 1 90.31 76 GLU B N 1
ATOM 2513 C CA . GLU B 1 76 ? -1.757 20.531 2.971 1 90.31 76 GLU B CA 1
ATOM 2514 C C . GLU B 1 76 ? -2.014 21.5 4.113 1 90.31 76 GLU B C 1
ATOM 2516 O O . GLU B 1 76 ? -1.087 21.891 4.828 1 90.31 76 GLU B O 1
ATOM 2521 N N . ALA B 1 77 ? -3.266 21.875 4.223 1 92.62 77 ALA B N 1
ATOM 2522 C CA . ALA B 1 77 ? -3.641 22.812 5.27 1 92.62 77 ALA B CA 1
ATOM 2523 C C . ALA B 1 77 ? -3.379 22.234 6.656 1 92.62 77 ALA B C 1
ATOM 2525 O O . ALA B 1 77 ? -2.92 22.938 7.555 1 92.62 77 ALA B O 1
ATOM 2526 N N . ILE B 1 78 ? -3.633 20.969 6.824 1 94.69 78 ILE B N 1
ATOM 2527 C CA . ILE B 1 78 ? -3.432 20.297 8.109 1 94.69 78 ILE B CA 1
ATOM 2528 C C . ILE B 1 78 ? -1.941 20.234 8.43 1 94.69 78 ILE B C 1
ATOM 2530 O O . ILE B 1 78 ? -1.528 20.531 9.547 1 94.69 78 ILE B O 1
ATOM 2534 N N . ILE B 1 79 ? -1.146 19.906 7.445 1 91.62 79 ILE B N 1
ATOM 2535 C CA . ILE B 1 79 ? 0.294 19.797 7.656 1 91.62 79 ILE B CA 1
ATOM 2536 C C . ILE B 1 79 ? 0.871 21.172 7.957 1 91.62 79 ILE B C 1
ATOM 2538 O O . ILE B 1 79 ? 1.659 21.344 8.891 1 91.62 79 ILE B O 1
ATOM 2542 N N . ASP B 1 80 ? 0.415 22.203 7.203 1 89.5 80 ASP B N 1
ATOM 2543 C CA . ASP B 1 80 ? 0.894 23.562 7.395 1 89.5 80 ASP B CA 1
ATOM 2544 C C . ASP B 1 80 ? 0.526 24.094 8.781 1 89.5 80 ASP B C 1
ATOM 2546 O O . ASP B 1 80 ? 1.385 24.594 9.508 1 89.5 80 ASP B O 1
ATOM 2550 N N . PHE B 1 81 ? -0.646 23.953 9.102 1 91.19 81 PHE B N 1
ATOM 2551 C CA . PHE B 1 81 ? -1.151 24.438 10.383 1 91.19 81 PHE B CA 1
ATOM 2552 C C . PHE B 1 81 ? -0.467 23.734 11.547 1 91.19 81 PHE B C 1
ATOM 2554 O O . PHE B 1 81 ? -0.05 24.359 12.508 1 91.19 81 PHE B O 1
ATOM 2561 N N . SER B 1 82 ? -0.415 22.391 11.469 1 91 82 SER B N 1
ATOM 2562 C CA . SER B 1 82 ? 0.165 21.609 12.547 1 91 82 SER B CA 1
ATOM 2563 C C . SER B 1 82 ? 1.635 21.953 12.758 1 91 82 SER B C 1
ATOM 2565 O O . SER B 1 82 ? 2.096 22.047 13.898 1 91 82 SER B O 1
ATOM 2567 N N . THR B 1 83 ? 2.336 22.125 11.648 1 86.81 83 THR B N 1
ATOM 2568 C CA . THR B 1 83 ? 3.754 22.453 11.727 1 86.81 83 THR B CA 1
ATOM 2569 C C . THR B 1 83 ? 3.953 23.828 12.375 1 86.81 83 THR B C 1
ATOM 2571 O O . THR B 1 83 ? 4.855 24 13.195 1 86.81 83 THR B O 1
ATOM 2574 N N . LYS B 1 84 ? 3.121 24.766 12.078 1 85.38 84 LYS B N 1
ATOM 2575 C CA . LYS B 1 84 ? 3.193 26.109 12.648 1 85.38 84 LYS B CA 1
ATOM 2576 C C . LYS B 1 84 ? 2.781 26.109 14.117 1 85.38 84 LYS B C 1
ATOM 2578 O O . LYS B 1 84 ? 3.406 26.781 14.945 1 85.38 84 LYS B O 1
ATOM 2583 N N . ALA B 1 85 ? 1.751 25.328 14.406 1 86.75 85 ALA B N 1
ATOM 2584 C CA . ALA B 1 85 ? 1.242 25.281 15.773 1 86.75 85 ALA B CA 1
ATOM 2585 C C . ALA B 1 85 ? 2.271 24.672 16.719 1 86.75 85 ALA B C 1
ATOM 2587 O O . ALA B 1 85 ? 2.396 25.094 17.875 1 86.75 85 ALA B O 1
ATOM 2588 N N . GLN B 1 86 ? 2.943 23.703 16.266 1 86.06 86 GLN B N 1
ATOM 2589 C CA . GLN B 1 86 ? 3.879 22.953 17.094 1 86.06 86 GLN B CA 1
ATOM 2590 C C . GLN B 1 86 ? 5.027 23.828 17.578 1 86.06 86 GLN B C 1
ATOM 2592 O O . GLN B 1 86 ? 5.613 23.578 18.641 1 86.06 86 GLN B O 1
ATOM 2597 N N . VAL B 1 87 ? 5.359 24.859 16.859 1 81.69 87 VAL B N 1
ATOM 2598 C CA . VAL B 1 87 ? 6.422 25.797 17.234 1 81.69 87 VAL B CA 1
ATOM 2599 C C . VAL B 1 87 ? 6.082 26.453 18.562 1 81.69 87 VAL B C 1
ATOM 2601 O O . VAL B 1 87 ? 6.973 26.734 19.375 1 81.69 87 VAL B O 1
ATOM 2604 N N . TYR B 1 88 ? 4.816 26.578 18.859 1 84.88 88 TYR B N 1
ATOM 2605 C CA . TYR B 1 88 ? 4.383 27.328 20.031 1 84.88 88 TYR B CA 1
ATOM 2606 C C . TYR B 1 88 ? 3.92 26.391 21.141 1 84.88 88 TYR B C 1
ATOM 2608 O O . TYR B 1 88 ? 3.537 26.844 22.219 1 84.88 88 TYR B O 1
ATOM 2616 N N . ILE B 1 89 ? 3.934 25.141 20.859 1 86.56 89 ILE B N 1
ATOM 2617 C CA . ILE B 1 89 ? 3.441 24.156 21.828 1 86.56 89 ILE B CA 1
ATOM 2618 C C . ILE B 1 89 ? 4.613 23.359 22.391 1 86.56 89 ILE B C 1
ATOM 2620 O O . ILE B 1 89 ? 5.297 22.641 21.672 1 86.56 89 ILE B O 1
ATOM 2624 N N . ASN B 1 90 ? 4.844 23.438 23.688 1 84.19 90 ASN B N 1
ATOM 2625 C CA . ASN B 1 90 ? 5.957 22.75 24.328 1 84.19 90 ASN B CA 1
ATOM 2626 C C . ASN B 1 90 ? 5.488 21.516 25.094 1 84.19 90 ASN B C 1
ATOM 2628 O O . ASN B 1 90 ? 6.309 20.766 25.609 1 84.19 90 ASN B O 1
ATOM 2632 N N . ASP B 1 91 ? 4.273 21.156 25.062 1 88.19 91 ASP B N 1
ATOM 2633 C CA . ASP B 1 91 ? 3.689 20 25.734 1 88.19 91 ASP B CA 1
ATOM 2634 C C . ASP B 1 91 ? 3.82 18.734 24.906 1 88.19 91 ASP B C 1
ATOM 2636 O O . ASP B 1 91 ? 3.254 18.641 23.812 1 88.19 91 ASP B O 1
ATOM 2640 N N . GLU B 1 92 ? 4.473 17.781 25.422 1 85.44 92 GLU B N 1
ATOM 2641 C CA . GLU B 1 92 ? 4.758 16.547 24.688 1 85.44 92 GLU B CA 1
ATOM 2642 C C . GLU B 1 92 ? 3.475 15.789 24.359 1 85.44 92 GLU B C 1
ATOM 2644 O O . GLU B 1 92 ? 3.354 15.195 23.281 1 85.44 92 GLU B O 1
ATOM 2649 N N . THR B 1 93 ? 2.609 15.773 25.297 1 88.38 93 THR B N 1
ATOM 2650 C CA . THR B 1 93 ? 1.343 15.078 25.094 1 88.38 93 THR B CA 1
ATOM 2651 C C . THR B 1 93 ? 0.555 15.727 23.953 1 88.38 93 THR B C 1
ATOM 2653 O O . THR B 1 93 ? 0.003 15.023 23.094 1 88.38 93 THR B O 1
ATOM 2656 N N . LYS B 1 94 ? 0.538 17.031 23.969 1 90.19 94 LYS B N 1
ATOM 2657 C CA . LYS B 1 94 ? -0.179 17.766 22.922 1 90.19 94 LYS B CA 1
ATOM 2658 C C . LYS B 1 94 ? 0.525 17.625 21.578 1 90.19 94 LYS B C 1
ATOM 2660 O O . LYS B 1 94 ? -0.128 17.484 20.547 1 90.19 94 LYS B O 1
ATOM 2665 N N . ASN B 1 95 ? 1.783 17.625 21.641 1 87.56 95 ASN B N 1
ATOM 2666 C CA . ASN B 1 95 ? 2.551 17.422 20.422 1 87.56 95 ASN B CA 1
ATOM 2667 C C . ASN B 1 95 ? 2.316 16.031 19.844 1 87.56 95 ASN B C 1
ATOM 2669 O O . ASN B 1 95 ? 2.279 15.859 18.625 1 87.56 95 ASN B O 1
ATOM 2673 N N . HIS B 1 96 ? 2.197 15.109 20.688 1 87.81 96 HIS B N 1
ATOM 2674 C CA . HIS B 1 96 ? 1.884 13.758 20.234 1 87.81 96 HIS B CA 1
ATOM 2675 C C . HIS B 1 96 ? 0.506 13.703 19.578 1 87.81 96 HIS B C 1
ATOM 2677 O O . HIS B 1 96 ? 0.324 13.031 18.562 1 87.81 96 HIS B O 1
ATOM 2683 N N . LYS B 1 97 ? -0.367 14.375 20.156 1 90.62 97 LYS B N 1
ATOM 2684 C CA . LYS B 1 97 ? -1.712 14.422 19.594 1 90.62 97 LYS B CA 1
ATOM 2685 C C . LYS B 1 97 ? -1.7 15.07 18.203 1 90.62 97 LYS B C 1
ATOM 2687 O O . LYS B 1 97 ? -2.342 14.57 17.281 1 90.62 97 LYS B O 1
ATOM 2692 N N . ILE B 1 98 ? -0.995 16.125 18.094 1 91.5 98 ILE B N 1
ATOM 2693 C CA . ILE B 1 98 ? -0.86 16.812 16.812 1 91.5 98 ILE B CA 1
ATOM 2694 C C . ILE B 1 98 ? -0.245 15.867 15.781 1 91.5 98 ILE B C 1
ATOM 2696 O O . ILE B 1 98 ? -0.712 15.789 14.648 1 91.5 98 ILE B O 1
ATOM 2700 N N . PHE B 1 99 ? 0.664 15.141 16.234 1 88 99 PHE B N 1
ATOM 2701 C CA . PHE B 1 99 ? 1.329 14.172 15.367 1 88 99 PHE B CA 1
ATOM 2702 C C . PHE B 1 99 ? 0.342 13.125 14.867 1 88 99 PHE B C 1
ATOM 2704 O O . PHE B 1 99 ? 0.363 12.75 13.695 1 88 99 PHE B O 1
ATOM 2711 N N . THR B 1 100 ? -0.463 12.633 15.711 1 91.12 100 THR B N 1
ATOM 2712 C CA . THR B 1 100 ? -1.418 11.594 15.328 1 91.12 100 THR B CA 1
ATOM 2713 C C . THR B 1 100 ? -2.402 12.133 14.289 1 91.12 100 THR B C 1
ATOM 2715 O O . THR B 1 100 ? -2.822 11.406 13.391 1 91.12 100 THR B O 1
ATOM 2718 N N . PHE B 1 101 ? -2.783 13.406 14.414 1 93 101 PHE B N 1
ATOM 2719 C CA . PHE B 1 101 ? -3.65 14.016 13.414 1 93 101 PHE B CA 1
ATOM 2720 C C . PHE B 1 101 ? -2.941 14.109 12.07 1 93 101 PHE B C 1
ATOM 2722 O O . PHE B 1 101 ? -3.559 13.906 11.023 1 93 101 PHE B O 1
ATOM 2729 N N . LYS B 1 102 ? -1.699 14.422 12.109 1 91.62 102 LYS B N 1
ATOM 2730 C CA . LYS B 1 102 ? -0.915 14.461 10.883 1 91.62 102 LYS B CA 1
ATOM 2731 C C . LYS B 1 102 ? -0.878 13.094 10.203 1 91.62 102 LYS B C 1
ATOM 2733 O O . LYS B 1 102 ? -1.035 12.992 8.992 1 91.62 102 LYS B O 1
ATOM 2738 N N . MET B 1 103 ? -0.697 12.109 11.008 1 90.38 103 MET B N 1
ATOM 2739 C CA . MET B 1 103 ? -0.672 10.75 10.484 1 90.38 103 MET B CA 1
ATOM 2740 C C . MET B 1 103 ? -2.031 10.359 9.906 1 90.38 103 MET B C 1
ATOM 2742 O O . MET B 1 103 ? -2.105 9.711 8.867 1 90.38 103 MET B O 1
ATOM 2746 N N . ALA B 1 104 ? -3.016 10.727 10.586 1 93.31 104 ALA B N 1
ATOM 2747 C CA . ALA B 1 104 ? -4.367 10.461 10.102 1 93.31 104 ALA B CA 1
ATOM 2748 C C . ALA B 1 104 ? -4.617 11.141 8.758 1 93.31 104 ALA B C 1
ATOM 2750 O O . ALA B 1 104 ? -5.184 10.531 7.848 1 93.31 104 ALA B O 1
ATOM 2751 N N . ALA B 1 105 ? -4.219 12.406 8.711 1 94.12 105 ALA B N 1
ATOM 2752 C CA . ALA B 1 105 ? -4.375 13.148 7.457 1 94.12 105 ALA B CA 1
ATOM 2753 C C . ALA B 1 105 ? -3.584 12.492 6.328 1 94.12 105 ALA B C 1
ATOM 2755 O O . ALA B 1 105 ? -4.07 12.383 5.203 1 94.12 105 ALA B O 1
ATOM 2756 N N . LYS B 1 106 ? -2.412 12.07 6.602 1 91.88 106 LYS B N 1
ATOM 2757 C CA . LYS B 1 106 ? -1.582 11.359 5.637 1 91.88 106 LYS B CA 1
ATOM 2758 C C . LYS B 1 106 ? -2.268 10.078 5.156 1 91.88 106 LYS B C 1
ATOM 2760 O O . LYS B 1 106 ? -2.303 9.797 3.959 1 91.88 106 LYS B O 1
ATOM 2765 N N . ASN B 1 107 ? -2.777 9.328 6.07 1 92.75 107 ASN B N 1
ATOM 2766 C CA . ASN B 1 107 ? -3.49 8.102 5.738 1 92.75 107 ASN B CA 1
ATOM 2767 C C . ASN B 1 107 ? -4.668 8.367 4.805 1 92.75 107 ASN B C 1
ATOM 2769 O O . ASN B 1 107 ? -4.871 7.641 3.828 1 92.75 107 ASN B O 1
ATOM 2773 N N . LEU B 1 108 ? -5.387 9.367 5.098 1 95.44 108 LEU B N 1
ATOM 2774 C CA . LEU B 1 108 ? -6.555 9.711 4.289 1 95.44 108 LEU B CA 1
ATOM 2775 C C . LEU B 1 108 ? -6.141 10.125 2.883 1 95.44 108 LEU B C 1
ATOM 2777 O O . LEU B 1 108 ? -6.789 9.75 1.903 1 95.44 108 LEU B O 1
ATOM 2781 N N . ALA B 1 109 ? -5.109 10.859 2.82 1 91.75 109 ALA B N 1
ATOM 2782 C CA . ALA B 1 109 ? -4.602 11.258 1.511 1 91.75 109 ALA B CA 1
ATOM 2783 C C . ALA B 1 109 ? -4.121 10.047 0.714 1 91.75 109 ALA B C 1
ATOM 2785 O O . ALA B 1 109 ? -4.391 9.938 -0.485 1 91.75 109 ALA B O 1
ATOM 2786 N N . GLU B 1 110 ? -3.473 9.117 1.348 1 90.5 110 GLU B N 1
ATOM 2787 C CA . GLU B 1 110 ? -2.939 7.918 0.711 1 90.5 110 GLU B CA 1
ATOM 2788 C C . GLU B 1 110 ? -4.062 6.996 0.24 1 90.5 110 GLU B C 1
ATOM 2790 O O . GLU B 1 110 ? -3.922 6.309 -0.772 1 90.5 110 GLU B O 1
ATOM 2795 N N . THR B 1 111 ? -5.113 7.016 0.961 1 93.62 111 THR B N 1
ATOM 2796 C CA . THR B 1 111 ? -6.266 6.195 0.607 1 93.62 111 THR B CA 1
ATOM 2797 C C . THR B 1 111 ? -6.707 6.477 -0.826 1 93.62 111 THR B C 1
ATOM 2799 O O . THR B 1 111 ? -7.008 5.547 -1.581 1 93.62 111 THR B O 1
ATOM 2802 N N . THR B 1 112 ? -6.719 7.719 -1.234 1 87.19 112 THR B N 1
ATOM 2803 C CA . THR B 1 112 ? -7.176 8.094 -2.566 1 87.19 112 THR B CA 1
ATOM 2804 C C . THR B 1 112 ? -6.223 7.57 -3.635 1 87.19 112 THR B C 1
ATOM 2806 O O . THR B 1 112 ? -6.652 7.195 -4.73 1 87.19 112 THR B O 1
ATOM 2809 N N . LYS B 1 113 ? -4.961 7.52 -3.27 1 85.69 113 LYS B N 1
ATOM 2810 C CA . LYS B 1 113 ? -3.967 7.012 -4.215 1 85.69 113 LYS B CA 1
ATOM 2811 C C . LYS B 1 113 ? -4.141 5.516 -4.445 1 85.69 113 LYS B C 1
ATOM 2813 O O . LYS B 1 113 ? -4.027 5.039 -5.578 1 85.69 113 LYS B O 1
ATOM 2818 N N . ASN B 1 114 ? -4.43 4.844 -3.422 1 89.75 114 ASN B N 1
ATOM 2819 C CA . ASN B 1 114 ? -4.672 3.41 -3.537 1 89.75 114 ASN B CA 1
ATOM 2820 C C . ASN B 1 114 ? -5.969 3.121 -4.285 1 89.75 114 ASN B C 1
ATOM 2822 O O . ASN B 1 114 ? -6.062 2.131 -5.016 1 89.75 114 ASN B O 1
ATOM 2826 N N . LEU B 1 115 ? -6.922 3.986 -4.07 1 92.62 115 LEU B N 1
ATOM 2827 C CA . LEU B 1 115 ? -8.203 3.846 -4.762 1 92.62 115 LEU B CA 1
ATOM 2828 C C . LEU B 1 115 ? -8.016 3.934 -6.273 1 92.62 115 LEU B C 1
ATOM 2830 O O . LEU B 1 115 ? -8.719 3.264 -7.031 1 92.62 115 LEU B O 1
ATOM 2834 N N . LYS B 1 116 ? -7.137 4.68 -6.734 1 88.44 116 LYS B N 1
ATOM 2835 C CA . LYS B 1 116 ? -6.871 4.859 -8.164 1 88.44 116 LYS B CA 1
ATOM 2836 C C . LYS B 1 116 ? -6.418 3.553 -8.805 1 88.44 116 LYS B C 1
ATOM 2838 O O . LYS B 1 116 ? -6.715 3.295 -9.977 1 88.44 116 LYS B O 1
ATOM 2843 N N . ILE B 1 117 ? -5.809 2.754 -8.023 1 87.25 117 ILE B N 1
ATOM 2844 C CA . ILE B 1 117 ? -5.25 1.505 -8.531 1 87.25 117 ILE B CA 1
ATOM 2845 C C . ILE B 1 117 ? -6.375 0.51 -8.812 1 87.25 117 ILE B C 1
ATOM 2847 O O . ILE B 1 117 ? -6.312 -0.251 -9.781 1 87.25 117 ILE B O 1
ATOM 2851 N N . ILE B 1 118 ? -7.438 0.582 -8.055 1 92 118 ILE B N 1
ATOM 2852 C CA . ILE B 1 118 ? -8.391 -0.52 -8.133 1 92 118 ILE B CA 1
ATOM 2853 C C . ILE B 1 118 ? -9.688 -0.038 -8.781 1 92 118 ILE B C 1
ATOM 2855 O O . ILE B 1 118 ? -10.516 -0.848 -9.195 1 92 118 ILE B O 1
ATOM 2859 N N . GLN B 1 119 ? -9.883 1.211 -8.922 1 90.5 119 GLN B N 1
ATOM 2860 C CA . GLN B 1 119 ? -11.164 1.783 -9.328 1 90.5 119 GLN B CA 1
ATOM 2861 C C . GLN B 1 119 ? -11.617 1.217 -10.672 1 90.5 119 GLN B C 1
ATOM 2863 O O . GLN B 1 119 ? -12.781 0.835 -10.836 1 90.5 119 GLN B O 1
ATOM 2868 N N . ALA B 1 120 ? -10.734 1.174 -11.609 1 88.31 120 ALA B N 1
ATOM 2869 C CA . ALA B 1 120 ? -11.094 0.729 -12.961 1 88.31 120 ALA B CA 1
ATOM 2870 C C . ALA B 1 120 ? -11.586 -0.715 -12.945 1 88.31 120 ALA B C 1
ATOM 2872 O O . ALA B 1 120 ? -12.594 -1.04 -13.578 1 88.31 120 ALA B O 1
ATOM 2873 N N . ASN B 1 121 ? -10.914 -1.536 -12.25 1 92.56 121 ASN B N 1
ATOM 2874 C CA . ASN B 1 121 ? -11.273 -2.951 -12.203 1 92.56 121 ASN B CA 1
ATOM 2875 C C . ASN B 1 121 ? -12.57 -3.174 -11.438 1 92.56 121 ASN B C 1
ATOM 2877 O O . ASN B 1 121 ? -13.391 -4.008 -11.82 1 92.56 121 ASN B O 1
ATOM 2881 N N . ILE B 1 122 ? -12.711 -2.457 -10.359 1 94.31 122 ILE B N 1
ATOM 2882 C CA . ILE B 1 122 ? -13.906 -2.623 -9.547 1 94.31 122 ILE B CA 1
ATOM 2883 C C . ILE B 1 122 ? -15.148 -2.357 -10.391 1 94.31 122 ILE B C 1
ATOM 2885 O O . ILE B 1 122 ? -16.078 -3.166 -10.406 1 94.31 122 ILE B O 1
ATOM 2889 N N . LYS B 1 123 ? -15.133 -1.299 -11.039 1 91.44 123 LYS B N 1
ATOM 2890 C CA . LYS B 1 123 ? -16.297 -0.943 -11.852 1 91.44 123 LYS B CA 1
ATOM 2891 C C . LYS B 1 123 ? -16.484 -1.928 -13 1 91.44 123 LYS B C 1
ATOM 2893 O O . LYS B 1 123 ? -17.594 -2.377 -13.266 1 91.44 123 LYS B O 1
ATOM 2898 N N . LYS B 1 124 ? -15.477 -2.264 -13.688 1 92.5 124 LYS B N 1
ATOM 2899 C CA . LYS B 1 124 ? -15.516 -3.137 -14.859 1 92.5 124 LYS B CA 1
ATOM 2900 C C . LYS B 1 124 ? -16.016 -4.531 -14.484 1 92.5 124 LYS B C 1
ATOM 2902 O O . LYS B 1 124 ? -16.922 -5.062 -15.125 1 92.5 124 LYS B O 1
ATOM 2907 N N . TYR B 1 125 ? -15.547 -5.086 -13.406 1 94.75 125 TYR B N 1
ATOM 2908 C CA . TYR B 1 125 ? -15.758 -6.508 -13.148 1 94.75 125 TYR B CA 1
ATOM 2909 C C . TYR B 1 125 ? -16.953 -6.73 -12.234 1 94.75 125 TYR B C 1
ATOM 2911 O O . TYR B 1 125 ? -17.516 -7.832 -12.188 1 94.75 125 TYR B O 1
ATOM 2919 N N . SER B 1 126 ? -17.297 -5.715 -11.516 1 93.5 126 SER B N 1
ATOM 2920 C CA . SER B 1 126 ? -18.484 -5.855 -10.672 1 93.5 126 SER B CA 1
ATOM 2921 C C . SER B 1 126 ? -19.734 -6.078 -11.516 1 93.5 126 SER B C 1
ATOM 2923 O O . SER B 1 126 ? -20.734 -6.605 -11.016 1 93.5 126 SER B O 1
ATOM 2925 N N . SER B 1 127 ? -19.703 -5.668 -12.703 1 90.06 127 SER B N 1
ATOM 2926 C CA . SER B 1 127 ? -20.844 -5.828 -13.609 1 90.06 127 SER B CA 1
ATOM 2927 C C . SER B 1 127 ? -20.547 -6.855 -14.695 1 90.06 127 SER B C 1
ATOM 2929 O O . SER B 1 127 ? -21.188 -6.855 -15.75 1 90.06 127 SER B O 1
ATOM 2931 N N . SER B 1 128 ? -19.594 -7.676 -14.406 1 92.75 128 SER B N 1
ATOM 2932 C CA . SER B 1 128 ? -19.203 -8.688 -15.383 1 92.75 128 SER B CA 1
ATOM 2933 C C . SER B 1 128 ? -20.312 -9.703 -15.602 1 92.75 128 SER B C 1
ATOM 2935 O O . SER B 1 128 ? -21.109 -9.977 -14.695 1 92.75 128 SER B O 1
ATOM 2937 N N . SER B 1 129 ? -20.406 -10.305 -16.828 1 94.62 129 SER B N 1
ATOM 2938 C CA . SER B 1 129 ? -21.328 -11.383 -17.141 1 94.62 129 SER B CA 1
ATOM 2939 C C . SER B 1 129 ? -20.953 -12.672 -16.422 1 94.62 129 SER B C 1
ATOM 2941 O O . SER B 1 129 ? -21.797 -13.539 -16.203 1 94.62 129 SER B O 1
ATOM 2943 N N . ASN B 1 130 ? -19.703 -12.766 -16.141 1 96.19 130 ASN B N 1
ATOM 2944 C CA . ASN B 1 130 ? -19.266 -13.875 -15.305 1 96.19 130 ASN B CA 1
ATOM 2945 C C . ASN B 1 130 ? -19.672 -13.664 -13.852 1 96.19 130 ASN B C 1
ATOM 2947 O O . ASN B 1 130 ? -19.078 -12.844 -13.148 1 96.19 130 ASN B O 1
ATOM 2951 N N . GLU B 1 131 ? -20.594 -14.438 -13.398 1 95.44 131 GLU B N 1
ATOM 2952 C CA . GLU B 1 131 ? -21.188 -14.227 -12.086 1 95.44 131 GLU B CA 1
ATOM 2953 C C . GLU B 1 131 ? -20.172 -14.422 -10.969 1 95.44 131 GLU B C 1
ATOM 2955 O O . GLU B 1 131 ? -20.25 -13.758 -9.93 1 95.44 131 GLU B O 1
ATOM 2960 N N . PHE B 1 132 ? -19.234 -15.289 -11.156 1 96.75 132 PHE B N 1
ATOM 2961 C CA . PHE B 1 132 ? -18.219 -15.555 -10.141 1 96.75 132 PHE B CA 1
ATOM 2962 C C . PHE B 1 132 ? -17.25 -14.383 -10.016 1 96.75 132 PHE B C 1
ATOM 2964 O O . PHE B 1 132 ? -16.875 -13.992 -8.906 1 96.75 132 PHE B O 1
ATOM 2971 N N . LEU B 1 133 ? -16.875 -13.891 -11.125 1 96.44 133 LEU B N 1
ATOM 2972 C CA . LEU B 1 133 ? -16.031 -12.703 -11.156 1 96.44 133 LEU B CA 1
ATOM 2973 C C . LEU B 1 133 ? -16.75 -11.508 -10.531 1 96.44 133 LEU B C 1
ATOM 2975 O O . LEU B 1 133 ? -16.188 -10.805 -9.695 1 96.44 133 LEU B O 1
ATOM 2979 N N . ALA B 1 134 ? -17.969 -11.312 -10.875 1 95.56 134 ALA B N 1
ATOM 2980 C CA . ALA B 1 134 ? -18.781 -10.219 -10.352 1 95.56 134 ALA B CA 1
ATOM 2981 C C . ALA B 1 134 ? -18.953 -10.336 -8.836 1 95.56 134 ALA B C 1
ATOM 2983 O O . ALA B 1 134 ? -18.891 -9.336 -8.117 1 95.56 134 ALA B O 1
ATOM 2984 N N . LEU B 1 135 ? -19.141 -11.5 -8.398 1 95.75 135 LEU B N 1
ATOM 2985 C CA . LEU B 1 135 ? -19.328 -11.742 -6.969 1 95.75 135 LEU B CA 1
ATOM 2986 C C . LEU B 1 135 ? -18.094 -11.352 -6.176 1 95.75 135 LEU B C 1
ATOM 2988 O O . LEU B 1 135 ? -18.203 -10.742 -5.109 1 95.75 135 LEU B O 1
ATOM 2992 N N . GLU B 1 136 ? -16.906 -11.719 -6.66 1 95.56 136 GLU B N 1
ATOM 2993 C CA . GLU B 1 136 ? -15.664 -11.398 -5.965 1 95.56 136 GLU B CA 1
ATOM 2994 C C . GLU B 1 136 ? -15.453 -9.891 -5.875 1 95.56 136 GLU B C 1
ATOM 2996 O O . GLU B 1 136 ? -15.047 -9.375 -4.832 1 95.56 136 GLU B O 1
ATOM 3001 N N . TYR B 1 137 ? -15.742 -9.203 -6.871 1 96.12 137 TYR B N 1
ATOM 3002 C CA . TYR B 1 137 ? -15.547 -7.754 -6.867 1 96.12 137 TYR B CA 1
ATOM 3003 C C . TYR B 1 137 ? -16.625 -7.062 -6.047 1 96.12 137 TYR B C 1
ATOM 3005 O O . TYR B 1 137 ? -16.375 -6.047 -5.395 1 96.12 137 TYR B O 1
ATOM 3013 N N . ASN B 1 138 ? -17.812 -7.551 -6.105 1 95.69 138 ASN B N 1
ATOM 3014 C CA . ASN B 1 138 ? -18.875 -6.98 -5.277 1 95.69 138 ASN B CA 1
ATOM 3015 C C . ASN B 1 138 ? -18.625 -7.238 -3.795 1 95.69 138 ASN B C 1
ATOM 3017 O O . ASN B 1 138 ? -19.062 -6.457 -2.943 1 95.69 138 ASN B O 1
ATOM 3021 N N . LYS B 1 139 ? -17.922 -8.289 -3.52 1 94.44 139 LYS B N 1
ATOM 3022 C CA . LYS B 1 139 ? -17.484 -8.5 -2.143 1 94.44 139 LYS B CA 1
ATOM 3023 C C . LYS B 1 139 ? -16.547 -7.383 -1.688 1 94.44 139 LYS B C 1
ATOM 3025 O O . LYS B 1 139 ? -16.641 -6.922 -0.549 1 94.44 139 LYS B O 1
ATOM 3030 N N . ILE B 1 140 ? -15.625 -7 -2.545 1 94.94 140 ILE B N 1
ATOM 3031 C CA . ILE B 1 140 ? -14.711 -5.902 -2.238 1 94.94 140 ILE B CA 1
ATOM 3032 C C . ILE B 1 140 ? -15.508 -4.629 -1.973 1 94.94 140 ILE B C 1
ATOM 3034 O O . ILE B 1 140 ? -15.289 -3.947 -0.968 1 94.94 140 ILE B O 1
ATOM 3038 N N . ARG B 1 141 ? -16.484 -4.383 -2.801 1 95.38 141 ARG B N 1
ATOM 3039 C CA . ARG B 1 141 ? -17.328 -3.205 -2.666 1 95.38 141 ARG B CA 1
ATOM 3040 C C . ARG B 1 141 ? -18.109 -3.244 -1.355 1 95.38 141 ARG B C 1
ATOM 3042 O O . ARG B 1 141 ? -18.125 -2.262 -0.611 1 95.38 141 ARG B O 1
ATOM 3049 N N . SER B 1 142 ? -18.688 -4.359 -1.148 1 95.5 142 SER B N 1
ATOM 3050 C CA . SER B 1 142 ? -19.531 -4.512 0.038 1 95.5 142 SER B CA 1
ATOM 3051 C C . SER B 1 142 ? -18.703 -4.367 1.314 1 95.5 142 SER B C 1
ATOM 3053 O O . SER B 1 142 ? -19.156 -3.744 2.279 1 95.5 142 SER B O 1
ATOM 3055 N N . ASN B 1 143 ? -17.531 -4.965 1.309 1 93.06 143 ASN B N 1
ATOM 3056 C CA . ASN B 1 143 ? -16.672 -4.883 2.482 1 93.06 143 ASN B CA 1
ATOM 3057 C C . ASN B 1 143 ? -16.266 -3.441 2.775 1 93.06 143 ASN B C 1
ATOM 3059 O O . ASN B 1 143 ? -16.281 -3.008 3.928 1 93.06 143 ASN B O 1
ATOM 3063 N N . LEU B 1 144 ? -15.875 -2.719 1.779 1 95.19 144 LEU B N 1
ATOM 3064 C CA . LEU B 1 144 ? -15.531 -1.312 1.959 1 95.19 144 LEU B CA 1
ATOM 3065 C C . LEU B 1 144 ? -16.766 -0.502 2.365 1 95.19 144 LEU B C 1
ATOM 3067 O O . LEU B 1 144 ? -16.672 0.395 3.205 1 95.19 144 LEU B O 1
ATOM 3071 N N . GLY B 1 145 ? -17.891 -0.822 1.759 1 95.81 145 GLY B N 1
ATOM 3072 C CA . GLY B 1 145 ? -19.141 -0.178 2.15 1 95.81 145 GLY B CA 1
ATOM 3073 C C . GLY B 1 145 ? -19.484 -0.397 3.609 1 95.81 145 GLY B C 1
ATOM 3074 O O . GLY B 1 145 ? -19.875 0.542 4.309 1 95.81 145 GLY B O 1
ATOM 3075 N N . GLU B 1 146 ? -19.359 -1.602 4.016 1 94.44 146 GLU B N 1
ATOM 3076 C CA . GLU B 1 146 ? -19.641 -1.937 5.41 1 94.44 146 GLU B CA 1
ATOM 3077 C C . GLU B 1 146 ? -18.719 -1.161 6.352 1 94.44 146 GLU B C 1
ATOM 3079 O O . GLU B 1 146 ? -19.156 -0.72 7.422 1 94.44 146 GLU B O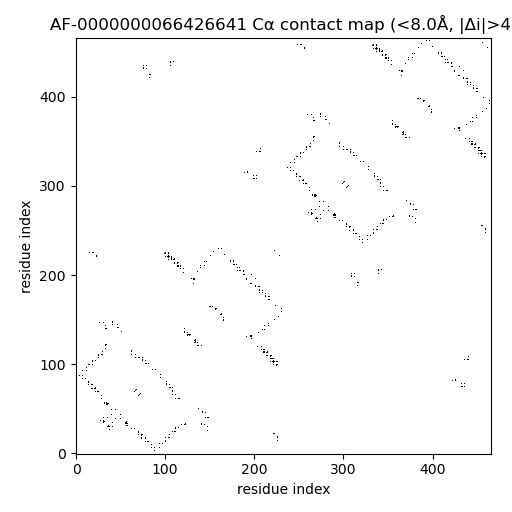 1
ATOM 3084 N N . LEU B 1 147 ? -17.469 -1.101 6.008 1 94.19 147 LEU B N 1
ATOM 3085 C CA . LEU B 1 147 ? -16.516 -0.321 6.805 1 94.19 147 LEU B CA 1
ATOM 3086 C C . LEU B 1 147 ? -16.969 1.133 6.91 1 94.19 147 LEU B C 1
ATOM 3088 O O . LEU B 1 147 ? -17.016 1.693 8.008 1 94.19 147 LEU B O 1
ATOM 3092 N N . LEU B 1 148 ? -17.312 1.713 5.773 1 96 148 LEU B N 1
ATOM 3093 C CA . LEU B 1 148 ? -17.75 3.1 5.758 1 96 148 LEU B CA 1
ATOM 3094 C C . LEU B 1 148 ? -19 3.275 6.621 1 96 148 LEU B C 1
ATOM 3096 O O . LEU B 1 148 ? -19.141 4.277 7.328 1 96 148 LEU B O 1
ATOM 3100 N N . ARG B 1 149 ? -19.891 2.32 6.492 1 94.94 149 ARG B N 1
ATOM 3101 C CA . ARG B 1 149 ? -21.094 2.359 7.305 1 94.94 149 ARG B CA 1
ATOM 3102 C C . ARG B 1 149 ? -20.766 2.336 8.789 1 94.94 149 ARG B C 1
ATOM 3104 O O . ARG B 1 149 ? -21.328 3.104 9.57 1 94.94 149 ARG B O 1
ATOM 3111 N N . SER B 1 150 ? -19.891 1.506 9.188 1 92.19 150 SER B N 1
ATOM 3112 C CA . SER B 1 150 ? -19.469 1.405 10.578 1 92.19 150 SER B CA 1
ATOM 3113 C C . SER B 1 150 ? -18.844 2.709 11.07 1 92.19 150 SER B C 1
ATOM 3115 O O . SER B 1 150 ? -19.094 3.133 12.195 1 92.19 150 SER B O 1
ATOM 3117 N N . ILE B 1 151 ? -18.078 3.285 10.25 1 92.12 151 ILE B N 1
ATOM 3118 C CA . ILE B 1 151 ? -17.422 4.539 10.617 1 92.12 151 ILE B CA 1
ATOM 3119 C C . ILE B 1 151 ? -18.469 5.641 10.766 1 92.12 151 ILE B C 1
ATOM 3121 O O . ILE B 1 151 ? -18.375 6.477 11.664 1 92.12 151 ILE B O 1
ATOM 3125 N N . GLU B 1 152 ? -19.422 5.629 9.867 1 90.44 152 GLU B N 1
ATOM 3126 C CA . GLU B 1 152 ? -20.5 6.609 9.961 1 90.44 152 GLU B CA 1
ATOM 3127 C C . GLU B 1 152 ? -21.266 6.465 11.273 1 90.44 152 GLU B C 1
ATOM 3129 O O . GLU B 1 152 ? -21.734 7.457 11.844 1 90.44 152 GLU B O 1
ATOM 3134 N N . GLU B 1 153 ? -21.391 5.305 11.68 1 88.94 153 GLU B N 1
ATOM 3135 C CA . GLU B 1 153 ? -22.078 5.055 12.953 1 88.94 153 GLU B CA 1
ATOM 3136 C C . GLU B 1 153 ? -21.312 5.684 14.117 1 88.94 153 GLU B C 1
ATOM 3138 O O . GLU B 1 153 ? -21.922 6.129 15.094 1 88.94 153 GLU B O 1
ATOM 3143 N N . LEU B 1 154 ? -20.016 5.723 14.031 1 86.12 154 LEU B N 1
ATOM 3144 C CA . LEU B 1 154 ? -19.172 6.336 15.055 1 86.12 154 LEU B CA 1
ATOM 3145 C C . LEU B 1 154 ? -19.5 7.82 15.203 1 86.12 154 LEU B C 1
ATOM 3147 O O . LEU B 1 154 ? -19.375 8.383 16.297 1 86.12 154 LEU B O 1
ATOM 3151 N N . ARG B 1 155 ? -19.859 8.32 14.141 1 81 155 ARG B N 1
ATOM 3152 C CA . ARG B 1 155 ? -20.094 9.758 14.125 1 81 155 ARG B CA 1
ATOM 3153 C C . ARG B 1 155 ? -21.422 10.109 14.773 1 81 155 ARG B C 1
ATOM 3155 O O . ARG B 1 155 ? -21.578 11.188 15.344 1 81 155 ARG B O 1
ATOM 3162 N N . VAL B 1 156 ? -22.312 9.172 14.664 1 81.31 156 VAL B N 1
ATOM 3163 C CA . VAL B 1 156 ? -23.688 9.523 15.039 1 81.31 156 VAL B CA 1
ATOM 3164 C C . VAL B 1 156 ? -24 8.969 16.422 1 81.31 156 VAL B C 1
ATOM 3166 O O . VAL B 1 156 ? -24.875 9.477 17.125 1 81.31 156 VAL B O 1
ATOM 3169 N N . VAL B 1 157 ? -23.25 7.977 16.812 1 81.31 157 VAL B N 1
ATOM 3170 C CA . VAL B 1 157 ? -23.562 7.289 18.062 1 81.31 157 VAL B CA 1
ATOM 3171 C C . VAL B 1 157 ? -23.156 8.164 19.25 1 81.31 157 VAL B C 1
ATOM 3173 O O . VAL B 1 157 ? -22.062 8.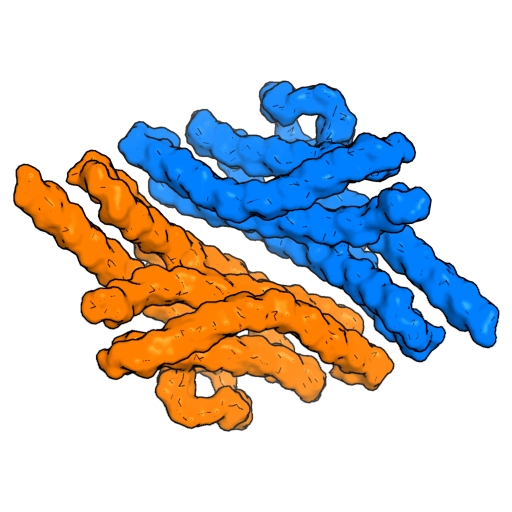734 19.25 1 81.31 157 VAL B O 1
ATOM 3176 N N . GLU B 1 158 ? -23.953 8.328 20.156 1 78.88 158 GLU B N 1
ATOM 3177 C CA . GLU B 1 158 ? -23.688 9.117 21.359 1 78.88 158 GLU B CA 1
ATOM 3178 C C . GLU B 1 158 ? -23.344 8.227 22.547 1 78.88 158 GLU B C 1
ATOM 3180 O O . GLU B 1 158 ? -22.625 8.641 23.453 1 78.88 158 GLU B O 1
ATOM 3185 N N . ASP B 1 159 ? -23.844 7.035 22.453 1 82.75 159 ASP B N 1
ATOM 3186 C CA . ASP B 1 159 ? -23.609 6.059 23.516 1 82.75 159 ASP B CA 1
ATOM 3187 C C . ASP B 1 159 ? -22.141 5.633 23.562 1 82.75 159 ASP B C 1
ATOM 3189 O O . ASP B 1 159 ? -21.625 5.051 22.594 1 82.75 159 ASP B O 1
ATOM 3193 N N . ARG B 1 160 ? -21.531 5.887 24.75 1 82.31 160 ARG B N 1
ATOM 3194 C CA . ARG B 1 160 ? -20.109 5.641 24.906 1 82.31 160 ARG B CA 1
ATOM 3195 C C . ARG B 1 160 ? -19.781 4.152 24.781 1 82.31 160 ARG B C 1
ATOM 3197 O O . ARG B 1 160 ? -18.75 3.777 24.234 1 82.31 160 ARG B O 1
ATOM 3204 N N . GLU B 1 161 ? -20.641 3.359 25.312 1 83.19 161 GLU B N 1
ATOM 3205 C CA . GLU B 1 161 ? -20.406 1.918 25.234 1 83.19 161 GLU B CA 1
ATOM 3206 C C . GLU B 1 161 ? -20.438 1.428 23.797 1 83.19 161 GLU B C 1
ATOM 3208 O O . GLU B 1 161 ? -19.609 0.601 23.391 1 83.19 161 GLU B O 1
ATOM 3213 N N . LYS B 1 162 ? -21.375 1.89 23.094 1 85.31 162 LYS B N 1
ATOM 3214 C CA . LYS B 1 162 ? -21.5 1.503 21.703 1 85.31 162 LYS B CA 1
ATOM 3215 C C . LYS B 1 162 ? -20.328 2.021 20.875 1 85.31 162 LYS B C 1
ATOM 3217 O O . LYS B 1 162 ? -19.844 1.33 19.984 1 85.31 162 LYS B O 1
ATOM 3222 N N . LEU B 1 163 ? -19.953 3.236 21.219 1 82.88 163 LEU B N 1
ATOM 3223 C CA . LEU B 1 163 ? -18.797 3.822 20.562 1 82.88 163 LEU B CA 1
ATOM 3224 C C . LEU B 1 163 ? -17.562 2.947 20.781 1 82.88 163 LEU B C 1
ATOM 3226 O O . LEU B 1 163 ? -16.812 2.693 19.828 1 82.88 163 LEU B O 1
ATOM 3230 N N . TYR B 1 164 ? -17.453 2.525 21.953 1 83.81 164 TYR B N 1
ATOM 3231 C CA . TYR B 1 164 ? -16.328 1.661 22.297 1 83.81 164 TYR B CA 1
ATOM 3232 C C . TYR B 1 164 ? -16.375 0.36 21.5 1 83.81 164 TYR B C 1
ATOM 3234 O O . TYR B 1 164 ? -15.352 -0.114 21 1 83.81 164 TYR B O 1
ATOM 3242 N N . LEU B 1 165 ? -17.562 -0.129 21.422 1 85.56 165 LEU B N 1
ATOM 3243 C CA . LEU B 1 165 ? -17.734 -1.391 20.703 1 85.56 165 LEU B CA 1
ATOM 3244 C C . LEU B 1 165 ? -17.406 -1.228 19.219 1 85.56 165 LEU B C 1
ATOM 3246 O O . LEU B 1 165 ? -16.797 -2.113 18.625 1 85.56 165 LEU B O 1
ATOM 3250 N N . ILE B 1 166 ? -17.797 -0.119 18.688 1 87.31 166 ILE B N 1
ATOM 3251 C CA . ILE B 1 166 ? -17.547 0.125 17.281 1 87.31 166 ILE B CA 1
ATOM 3252 C C . ILE B 1 166 ? -16.031 0.253 17.031 1 87.31 166 ILE B C 1
ATOM 3254 O O . ILE B 1 166 ? -15.5 -0.343 16.109 1 87.31 166 ILE B O 1
ATOM 3258 N N . ILE B 1 167 ? -15.398 0.884 17.859 1 83.44 167 ILE B N 1
ATOM 3259 C CA . ILE B 1 167 ? -13.961 1.095 17.734 1 83.44 167 ILE B CA 1
ATOM 3260 C C . ILE B 1 167 ? -13.227 -0.235 17.891 1 83.44 167 ILE B C 1
ATOM 3262 O O . ILE B 1 167 ? -12.297 -0.535 17.141 1 83.44 167 ILE B O 1
ATOM 3266 N N . LYS B 1 168 ? -13.656 -0.989 18.844 1 85.81 168 LYS B N 1
ATOM 3267 C CA . LYS B 1 168 ? -13.055 -2.301 19.062 1 85.81 168 LYS B CA 1
ATOM 3268 C C . LYS B 1 168 ? -13.234 -3.195 17.828 1 85.81 168 LYS B C 1
ATOM 3270 O O . LYS B 1 168 ? -12.32 -3.93 17.453 1 85.81 168 LYS B O 1
ATOM 3275 N N . ASN B 1 169 ? -14.391 -3.051 17.297 1 86.88 169 ASN B N 1
ATOM 3276 C CA . ASN B 1 169 ? -14.664 -3.832 16.094 1 86.88 169 ASN B CA 1
ATOM 3277 C C . ASN B 1 169 ? -13.789 -3.389 14.93 1 86.88 169 ASN B C 1
ATOM 3279 O O . ASN B 1 169 ? -13.312 -4.219 14.156 1 86.88 169 ASN B O 1
ATOM 3283 N N . LEU B 1 170 ? -13.594 -2.141 14.836 1 87.38 170 LEU B N 1
ATOM 3284 C CA . LEU B 1 170 ? -12.727 -1.613 13.789 1 87.38 170 LEU B CA 1
ATOM 3285 C C . LEU B 1 170 ? -11.281 -2.07 13.992 1 87.38 170 LEU B C 1
ATOM 3287 O O . LEU B 1 170 ? -10.602 -2.443 13.031 1 87.38 170 LEU B O 1
ATOM 3291 N N . GLN B 1 171 ? -10.906 -2.135 15.195 1 83.56 171 GLN B N 1
ATOM 3292 C CA . GLN B 1 171 ? -9.555 -2.588 15.516 1 83.56 171 GLN B CA 1
ATOM 3293 C C . GLN B 1 171 ? -9.375 -4.066 15.18 1 83.56 171 GLN B C 1
ATOM 3295 O O . GLN B 1 171 ? -8.344 -4.465 14.633 1 83.56 171 GLN B O 1
ATOM 3300 N N . LYS B 1 172 ? -10.383 -4.824 15.43 1 84.56 172 LYS B N 1
ATOM 3301 C CA . LYS B 1 172 ? -10.359 -6.238 15.055 1 84.56 172 LYS B CA 1
ATOM 3302 C C . LYS B 1 172 ? -10.359 -6.41 13.539 1 84.56 172 LYS B C 1
ATOM 3304 O O . LYS B 1 172 ? -9.719 -7.328 13.016 1 84.56 172 LYS B O 1
ATOM 3309 N N . GLY B 1 173 ? -11.109 -5.539 12.969 1 82.12 173 GLY B N 1
ATOM 3310 C CA . GLY B 1 173 ? -11.133 -5.547 11.516 1 82.12 173 GLY B CA 1
ATOM 3311 C C . GLY B 1 173 ? -9.766 -5.352 10.891 1 82.12 173 GLY B C 1
ATOM 3312 O O . GLY B 1 173 ? -9.43 -6.008 9.898 1 82.12 173 GLY B O 1
ATOM 3313 N N . LYS B 1 174 ? -9.031 -4.512 11.531 1 81.06 174 LYS B N 1
ATOM 3314 C CA . LYS B 1 174 ? -7.668 -4.293 11.062 1 81.06 174 LYS B CA 1
ATOM 3315 C C . LYS B 1 174 ? -6.859 -5.59 11.094 1 81.06 174 LYS B C 1
ATOM 3317 O O . LYS B 1 174 ? -6.07 -5.859 10.188 1 81.06 174 LYS B O 1
ATOM 3322 N N . GLU B 1 175 ? -7.062 -6.367 12.055 1 79.25 175 GLU B N 1
ATOM 3323 C CA . GLU B 1 175 ? -6.367 -7.645 12.188 1 79.25 175 GLU B CA 1
ATOM 3324 C C . GLU B 1 175 ? -6.84 -8.648 11.141 1 79.25 175 GLU B C 1
ATOM 3326 O O . GLU B 1 175 ? -6.039 -9.422 10.609 1 79.25 175 GLU B O 1
ATOM 3331 N N . ILE B 1 176 ? -8.102 -8.523 10.859 1 80.75 176 ILE B N 1
ATOM 3332 C CA . ILE B 1 176 ? -8.719 -9.445 9.914 1 80.75 176 ILE B CA 1
ATOM 3333 C C . ILE B 1 176 ? -8.25 -9.133 8.492 1 80.75 176 ILE B C 1
ATOM 3335 O O . ILE B 1 176 ? -8.125 -10.031 7.66 1 80.75 176 ILE B O 1
ATOM 3339 N N . LEU B 1 177 ? -7.984 -7.871 8.289 1 81.25 177 LEU B N 1
ATOM 3340 C CA . LEU B 1 177 ? -7.531 -7.457 6.965 1 81.25 177 LEU B CA 1
ATOM 3341 C C . LEU B 1 177 ? -6.27 -8.211 6.559 1 81.25 177 LEU B C 1
ATOM 3343 O O . LEU B 1 177 ? -6.09 -8.539 5.387 1 81.25 177 LEU B O 1
ATOM 3347 N N . LYS B 1 178 ? -5.469 -8.586 7.496 1 73.12 178 LYS B N 1
ATOM 3348 C CA . LYS B 1 178 ? -4.25 -9.352 7.234 1 73.12 178 LYS B CA 1
ATOM 3349 C C . LYS B 1 178 ? -4.574 -10.773 6.789 1 73.12 178 LYS B C 1
ATOM 3351 O O . LYS B 1 178 ? -3.844 -11.359 5.988 1 73.12 178 LYS B O 1
ATOM 3356 N N . GLU B 1 179 ? -5.727 -11.219 7.223 1 78.94 179 GLU B N 1
ATOM 3357 C CA . GLU B 1 179 ? -6.145 -12.586 6.918 1 78.94 179 GLU B CA 1
ATOM 3358 C C . GLU B 1 179 ? -6.93 -12.648 5.609 1 78.94 179 GLU B C 1
ATOM 3360 O O . GLU B 1 179 ? -7.055 -13.711 5 1 78.94 179 GLU B O 1
ATOM 3365 N N . ILE B 1 180 ? -7.402 -11.531 5.262 1 80 180 ILE B N 1
ATOM 3366 C CA . ILE B 1 180 ? -8.25 -11.438 4.074 1 80 180 ILE B CA 1
ATOM 3367 C C . ILE B 1 180 ? -7.449 -11.844 2.838 1 80 180 ILE B C 1
ATOM 3369 O O . ILE B 1 180 ? -7.973 -12.523 1.953 1 80 180 ILE B O 1
ATOM 3373 N N . ASP B 1 181 ? -6.207 -11.531 2.807 1 76.81 181 ASP B N 1
ATOM 3374 C CA . ASP B 1 181 ? -5.344 -11.883 1.682 1 76.81 181 ASP B CA 1
ATOM 3375 C C . ASP B 1 181 ? -5.27 -13.391 1.499 1 76.81 181 ASP B C 1
ATOM 3377 O O . ASP B 1 181 ? -5.402 -13.898 0.382 1 76.81 181 ASP B O 1
ATOM 3381 N N . THR B 1 182 ? -5.172 -14.078 2.613 1 80.31 182 THR B N 1
ATOM 3382 C CA . THR B 1 182 ? -5.055 -15.531 2.57 1 80.31 182 THR B CA 1
ATOM 3383 C C . THR B 1 182 ? -6.371 -16.172 2.141 1 80.31 182 THR B C 1
ATOM 3385 O O . THR B 1 182 ? -6.383 -17.094 1.325 1 80.31 182 THR B O 1
ATOM 3388 N N . LEU B 1 183 ? -7.418 -15.664 2.717 1 85.62 183 LEU B N 1
ATOM 3389 C CA . LEU B 1 183 ? -8.734 -16.203 2.379 1 85.62 183 LEU B CA 1
ATOM 3390 C C . LEU B 1 183 ? -9.07 -15.938 0.916 1 85.62 183 LEU B C 1
ATOM 3392 O O . LEU B 1 183 ? -9.594 -16.812 0.227 1 85.62 183 LEU B O 1
ATOM 3396 N N . THR B 1 184 ? -8.781 -14.766 0.496 1 89.56 184 THR B N 1
ATOM 3397 C CA . THR B 1 184 ? -9.039 -14.406 -0.895 1 89.56 184 THR B CA 1
ATOM 3398 C C . THR B 1 184 ? -8.203 -15.266 -1.839 1 89.56 184 THR B C 1
ATOM 3400 O O . THR B 1 184 ? -8.695 -15.719 -2.875 1 89.56 184 THR B O 1
ATOM 3403 N N . LEU B 1 185 ? -6.965 -15.453 -1.488 1 86.44 185 LEU B N 1
ATOM 3404 C CA . LEU B 1 185 ? -6.098 -16.297 -2.305 1 86.44 185 LEU B CA 1
ATOM 3405 C C . LEU B 1 185 ? -6.68 -17.688 -2.453 1 86.44 185 LEU B C 1
ATOM 3407 O O . LEU B 1 185 ? -6.75 -18.219 -3.562 1 86.44 185 LEU B O 1
ATOM 3411 N N . SER B 1 186 ? -7.141 -18.266 -1.375 1 87.88 186 SER B N 1
ATOM 3412 C CA . SER B 1 186 ? -7.711 -19.609 -1.388 1 87.88 186 SER B CA 1
ATOM 3413 C C . SER B 1 186 ? -8.953 -19.672 -2.268 1 87.88 186 SER B C 1
ATOM 3415 O O . SER B 1 186 ? -9.109 -20.594 -3.062 1 87.88 186 SER B O 1
ATOM 3417 N N . ASN B 1 187 ? -9.797 -18.75 -2.1 1 92.44 187 ASN B N 1
ATOM 3418 C CA . ASN B 1 187 ? -11.023 -18.719 -2.889 1 92.44 187 ASN B CA 1
ATOM 3419 C C . ASN B 1 187 ? -10.727 -18.562 -4.379 1 92.44 187 ASN B C 1
ATOM 3421 O O . ASN B 1 187 ? -11.328 -19.234 -5.211 1 92.44 187 ASN B O 1
ATOM 3425 N N . VAL B 1 188 ? -9.859 -17.672 -4.703 1 92.31 188 VAL B N 1
ATOM 3426 C CA . VAL B 1 188 ? -9.484 -17.406 -6.09 1 92.31 188 VAL B CA 1
ATOM 3427 C C . VAL B 1 188 ? -8.859 -18.641 -6.707 1 92.31 188 VAL B C 1
ATOM 3429 O O . VAL B 1 188 ? -9.164 -19 -7.848 1 92.31 188 VAL B O 1
ATOM 3432 N N . GLU B 1 189 ? -8.047 -19.328 -5.922 1 88.5 189 GLU B N 1
ATOM 3433 C CA . GLU B 1 189 ? -7.434 -20.562 -6.402 1 88.5 189 GLU B CA 1
ATOM 3434 C C . GLU B 1 189 ? -8.492 -21.609 -6.727 1 88.5 189 GLU B C 1
ATOM 3436 O O . GLU B 1 189 ? -8.383 -22.312 -7.727 1 88.5 189 GLU B O 1
ATOM 3441 N N . HIS B 1 190 ? -9.383 -21.703 -5.832 1 92.06 190 HIS B N 1
ATOM 3442 C CA . HIS B 1 190 ? -10.477 -22.641 -6.07 1 92.06 190 HIS B CA 1
ATOM 3443 C C . HIS B 1 190 ? -11.242 -22.297 -7.344 1 92.06 190 HIS B C 1
ATOM 3445 O O . HIS B 1 190 ? -11.5 -23.156 -8.172 1 92.06 190 HIS B O 1
ATOM 3451 N N . LEU B 1 191 ? -11.586 -21.031 -7.527 1 94.88 191 LEU B N 1
ATOM 3452 C CA . LEU B 1 191 ? -12.336 -20.594 -8.695 1 94.88 191 LEU B CA 1
ATOM 3453 C C . LEU B 1 191 ? -11.547 -20.859 -9.977 1 94.88 191 LEU B C 1
ATOM 3455 O O . LEU B 1 191 ? -12.125 -21.203 -11.008 1 94.88 191 LEU B O 1
ATOM 3459 N N . ILE B 1 192 ? -10.203 -20.672 -9.898 1 91.31 192 ILE B N 1
ATOM 3460 C CA . ILE B 1 192 ? -9.352 -20.953 -11.047 1 91.31 192 ILE B CA 1
ATOM 3461 C C . ILE B 1 192 ? -9.328 -22.453 -11.328 1 91.31 192 ILE B C 1
ATOM 3463 O O . ILE B 1 192 ? -9.469 -22.875 -12.477 1 91.31 192 ILE B O 1
ATOM 3467 N N . SER B 1 193 ? -9.242 -23.25 -10.32 1 89.69 193 SER B N 1
ATOM 3468 C CA . SER B 1 193 ? -9.117 -24.703 -10.453 1 89.69 193 SER B CA 1
ATOM 3469 C C . SER B 1 193 ? -10.375 -25.312 -11.07 1 89.69 193 SER B C 1
ATOM 3471 O O . SER B 1 193 ? -10.289 -26.281 -11.82 1 89.69 193 SER B O 1
ATOM 3473 N N . VAL B 1 194 ? -11.531 -24.75 -10.75 1 93 194 VAL B N 1
ATOM 3474 C CA . VAL B 1 194 ? -12.781 -25.281 -11.281 1 93 194 VAL B CA 1
ATOM 3475 C C . VAL B 1 194 ? -13.195 -24.5 -12.523 1 93 194 VAL B C 1
ATOM 3477 O O . VAL B 1 194 ? -14.336 -24.594 -12.969 1 93 194 VAL B O 1
ATOM 3480 N N . ARG B 1 195 ? -12.367 -23.625 -13.039 1 92.31 195 ARG B N 1
ATOM 3481 C CA . ARG B 1 195 ? -12.438 -22.906 -14.312 1 92.31 195 ARG B CA 1
ATOM 3482 C C . ARG B 1 195 ? -13.617 -21.953 -14.336 1 92.31 195 ARG B C 1
ATOM 3484 O O . ARG B 1 195 ? -14.289 -21.812 -15.359 1 92.31 195 ARG B O 1
ATOM 3491 N N . LYS B 1 196 ? -13.867 -21.344 -13.195 1 96.38 196 LYS B N 1
ATOM 3492 C CA . LYS B 1 196 ? -14.945 -20.359 -13.109 1 96.38 196 LYS B CA 1
ATOM 3493 C C . LYS B 1 196 ? -14.422 -18.953 -13.422 1 96.38 196 LYS B C 1
ATOM 3495 O O . LYS B 1 196 ? -15.188 -18.078 -13.82 1 96.38 196 LYS B O 1
ATOM 3500 N N . ILE B 1 197 ? -13.133 -18.781 -13.164 1 95.56 197 ILE B N 1
ATOM 3501 C CA . ILE B 1 197 ? -12.453 -17.562 -13.602 1 95.56 197 ILE B CA 1
ATOM 3502 C C . ILE B 1 197 ? -11.102 -17.906 -14.219 1 95.56 197 ILE B C 1
ATOM 3504 O O . ILE B 1 197 ? -10.586 -19.016 -14.008 1 95.56 197 ILE B O 1
ATOM 3508 N N . THR B 1 198 ? -10.586 -16.984 -15.016 1 92.5 198 THR B N 1
ATOM 3509 C CA . THR B 1 198 ? -9.258 -17.188 -15.594 1 92.5 198 THR B CA 1
ATOM 3510 C C . THR B 1 198 ? -8.172 -16.812 -14.586 1 92.5 198 THR B C 1
ATOM 3512 O O . THR B 1 198 ? -8.438 -16.156 -13.586 1 92.5 198 THR B O 1
ATOM 3515 N N . THR B 1 199 ? -6.977 -17.297 -14.805 1 89.81 199 THR B N 1
ATOM 3516 C CA . THR B 1 199 ? -5.836 -16.953 -13.961 1 89.81 199 THR B CA 1
ATOM 3517 C C . THR B 1 199 ? -5.605 -15.445 -13.945 1 89.81 199 THR B C 1
ATOM 3519 O O . THR B 1 199 ? -5.316 -14.867 -12.898 1 89.81 199 THR B O 1
ATOM 3522 N N . ALA B 1 200 ? -5.777 -14.805 -15.078 1 88.44 200 ALA B N 1
ATOM 3523 C CA . ALA B 1 200 ? -5.609 -13.352 -15.18 1 88.44 200 ALA B CA 1
ATOM 3524 C C . ALA B 1 200 ? -6.625 -12.617 -14.312 1 88.44 200 ALA B C 1
ATOM 3526 O O . ALA B 1 200 ? -6.277 -11.664 -13.609 1 88.44 200 ALA B O 1
ATOM 3527 N N . GLU B 1 201 ? -7.828 -13.148 -14.406 1 93.19 201 GLU B N 1
ATOM 3528 C CA . GLU B 1 201 ? -8.875 -12.562 -13.578 1 93.19 201 GLU B CA 1
ATOM 3529 C C . GLU B 1 201 ? -8.578 -12.773 -12.094 1 93.19 201 GLU B C 1
ATOM 3531 O O . GLU B 1 201 ? -8.789 -11.867 -11.281 1 93.19 201 GLU B O 1
ATOM 3536 N N . GLY B 1 202 ? -8.141 -13.938 -11.773 1 93.5 202 GLY B N 1
ATOM 3537 C CA . GLY B 1 202 ? -7.77 -14.227 -10.398 1 93.5 202 GLY B CA 1
ATOM 3538 C C . GLY B 1 202 ? -6.676 -13.32 -9.875 1 93.5 202 GLY B C 1
ATOM 3539 O O . GLY B 1 202 ? -6.77 -12.812 -8.75 1 93.5 202 GLY B O 1
ATOM 3540 N N . ILE B 1 203 ? -5.676 -13.062 -10.656 1 87.94 203 ILE B N 1
ATOM 3541 C CA . ILE B 1 203 ? -4.57 -12.188 -10.289 1 87.94 203 ILE B CA 1
ATOM 3542 C C . ILE B 1 203 ? -5.094 -10.773 -10.047 1 87.94 203 ILE B C 1
ATOM 3544 O O . ILE B 1 203 ? -4.699 -10.117 -9.078 1 87.94 203 ILE B O 1
ATOM 3548 N N . SER B 1 204 ? -5.977 -10.344 -10.867 1 90.81 204 SER B N 1
ATOM 3549 C CA . SER B 1 204 ? -6.582 -9.023 -10.688 1 90.81 204 SER B CA 1
ATOM 3550 C C . SER B 1 204 ? -7.336 -8.93 -9.367 1 90.81 204 SER B C 1
ATOM 3552 O O . SER B 1 204 ? -7.215 -7.941 -8.641 1 90.81 204 SER B O 1
ATOM 3554 N N . ILE B 1 205 ? -8.055 -9.984 -9.062 1 94.75 205 ILE B N 1
ATOM 3555 C CA . ILE B 1 205 ? -8.805 -10.016 -7.816 1 94.75 205 ILE B CA 1
ATOM 3556 C C . ILE B 1 205 ? -7.848 -9.938 -6.629 1 94.75 205 ILE B C 1
ATOM 3558 O O . ILE B 1 205 ? -8.07 -9.164 -5.695 1 94.75 205 ILE B O 1
ATOM 3562 N N . LEU B 1 206 ? -6.836 -10.695 -6.703 1 90.5 206 LEU B N 1
ATOM 3563 C CA . LEU B 1 206 ? -5.867 -10.734 -5.613 1 90.5 206 LEU B CA 1
ATOM 3564 C C . LEU B 1 206 ? -5.227 -9.367 -5.406 1 90.5 206 LEU B C 1
ATOM 3566 O O . LEU B 1 206 ? -5.125 -8.891 -4.273 1 90.5 206 LEU B O 1
ATOM 3570 N N . ASN B 1 207 ? -4.816 -8.734 -6.457 1 88.12 207 ASN B N 1
ATOM 3571 C CA . ASN B 1 207 ? -4.203 -7.41 -6.371 1 88.12 207 ASN B CA 1
ATOM 3572 C C . ASN B 1 207 ? -5.18 -6.379 -5.812 1 88.12 207 ASN B C 1
ATOM 3574 O O . ASN B 1 207 ? -4.848 -5.648 -4.875 1 88.12 207 ASN B O 1
ATOM 3578 N N . ASP B 1 208 ? -6.289 -6.348 -6.312 1 93.06 208 ASP B N 1
ATOM 3579 C CA . ASP B 1 208 ? -7.27 -5.34 -5.914 1 93.06 208 ASP B CA 1
ATOM 3580 C C . ASP B 1 208 ? -7.715 -5.551 -4.469 1 93.06 208 ASP B C 1
ATOM 3582 O O . ASP B 1 208 ? -7.988 -4.586 -3.752 1 93.06 208 ASP B O 1
ATOM 3586 N N . THR B 1 209 ? -7.789 -6.801 -4.102 1 92.5 209 THR B N 1
ATOM 3587 C CA . THR B 1 209 ? -8.141 -7.098 -2.717 1 92.5 209 THR B CA 1
ATOM 3588 C C . THR B 1 209 ? -7.07 -6.578 -1.763 1 92.5 209 THR B C 1
ATOM 3590 O O . THR B 1 209 ? -7.383 -6.062 -0.688 1 92.5 209 THR B O 1
ATOM 3593 N N . THR B 1 210 ? -5.848 -6.684 -2.139 1 89.62 210 THR B N 1
ATOM 3594 C CA . THR B 1 210 ? -4.742 -6.191 -1.328 1 89.62 210 THR B CA 1
ATOM 3595 C C . THR B 1 210 ? -4.82 -4.676 -1.168 1 89.62 210 THR B C 1
ATOM 3597 O O . THR B 1 210 ? -4.66 -4.152 -0.063 1 89.62 210 THR B O 1
ATOM 3600 N N . PHE B 1 211 ? -5.043 -4.031 -2.193 1 91.06 211 PHE B N 1
ATOM 3601 C CA . PHE B 1 211 ? -5.137 -2.578 -2.137 1 91.06 211 PHE B CA 1
ATOM 3602 C C . PHE B 1 211 ? -6.379 -2.146 -1.361 1 91.06 211 PHE B C 1
ATOM 3604 O O . PHE B 1 211 ? -6.348 -1.151 -0.634 1 91.06 211 PHE B O 1
ATOM 3611 N N . ALA B 1 212 ? -7.48 -2.857 -1.521 1 93.69 212 ALA B N 1
ATOM 3612 C CA . ALA B 1 212 ? -8.68 -2.559 -0.744 1 93.69 212 ALA B CA 1
ATOM 3613 C C . ALA B 1 212 ? -8.414 -2.705 0.751 1 93.69 212 ALA B C 1
ATOM 3615 O O . ALA B 1 212 ? -8.898 -1.903 1.556 1 93.69 212 ALA B O 1
ATOM 3616 N N . ALA B 1 213 ? -7.688 -3.699 1.07 1 91.56 213 ALA B N 1
ATOM 3617 C CA . ALA B 1 213 ? -7.336 -3.904 2.473 1 91.56 213 ALA B CA 1
ATOM 3618 C C . ALA B 1 213 ? -6.488 -2.748 3 1 91.56 213 ALA B C 1
ATOM 3620 O O . ALA B 1 213 ? -6.664 -2.312 4.141 1 91.56 213 ALA B O 1
ATOM 3621 N N . LYS B 1 214 ? -5.59 -2.318 2.219 1 90.25 214 LYS B N 1
ATOM 3622 C CA . LYS B 1 214 ? -4.77 -1.173 2.6 1 90.25 214 LYS B CA 1
ATOM 3623 C C . LYS B 1 214 ? -5.625 0.074 2.803 1 90.25 214 LYS B C 1
ATOM 3625 O O . LYS B 1 214 ? -5.414 0.83 3.754 1 90.25 214 LYS B O 1
ATOM 3630 N N . ILE B 1 215 ? -6.496 0.269 1.919 1 94.31 215 ILE B N 1
ATOM 3631 C CA . ILE B 1 215 ? -7.426 1.388 2.018 1 94.31 215 ILE B CA 1
ATOM 3632 C C . ILE B 1 215 ? -8.195 1.307 3.336 1 94.31 215 ILE B C 1
ATOM 3634 O O . ILE B 1 215 ? -8.305 2.299 4.059 1 94.31 215 ILE B O 1
ATOM 3638 N N . ALA B 1 216 ? -8.703 0.159 3.598 1 94.31 216 ALA B N 1
ATOM 3639 C CA . ALA B 1 216 ? -9.453 -0.05 4.832 1 94.31 216 ALA B CA 1
ATOM 3640 C C . ALA B 1 216 ? -8.594 0.251 6.055 1 94.31 216 ALA B C 1
ATOM 3642 O O . ALA B 1 216 ? -9.047 0.923 6.988 1 94.31 216 ALA B O 1
ATOM 3643 N N . GLU B 1 217 ? -7.406 -0.22 6.055 1 91.56 217 GLU B N 1
ATOM 3644 C CA . GLU B 1 217 ? -6.488 0.003 7.164 1 91.56 217 GLU B CA 1
ATOM 3645 C C . GLU B 1 217 ? -6.227 1.492 7.371 1 91.56 217 GLU B C 1
ATOM 3647 O O . GLU B 1 217 ? -6.195 1.969 8.508 1 91.56 21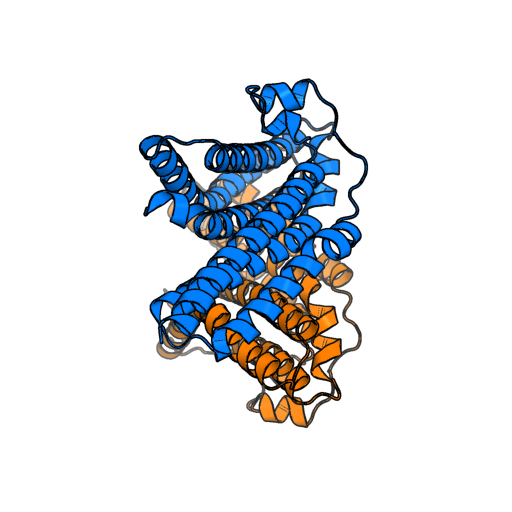7 GLU B O 1
ATOM 3652 N N . GLU B 1 218 ? -6 2.16 6.336 1 92.38 218 GLU B N 1
ATOM 3653 C CA . GLU B 1 218 ? -5.734 3.594 6.391 1 92.38 218 GLU B CA 1
ATOM 3654 C C . GLU B 1 218 ? -6.941 4.363 6.922 1 92.38 218 GLU B C 1
ATOM 3656 O O . GLU B 1 218 ? -6.793 5.27 7.742 1 92.38 218 GLU B O 1
ATOM 3661 N N . LEU B 1 219 ? -8.109 3.969 6.508 1 94.62 219 LEU B N 1
ATOM 3662 C CA . LEU B 1 219 ? -9.328 4.602 6.992 1 94.62 219 LEU B CA 1
ATOM 3663 C C . LEU B 1 219 ? -9.516 4.359 8.484 1 94.62 219 LEU B C 1
ATOM 3665 O O . LEU B 1 219 ? -9.789 5.293 9.242 1 94.62 219 LEU B O 1
ATOM 3669 N N . ILE B 1 220 ? -9.359 3.16 8.859 1 92.62 220 ILE B N 1
ATOM 3670 C CA . ILE B 1 220 ? -9.547 2.807 10.258 1 92.62 220 ILE B CA 1
ATOM 3671 C C . ILE B 1 220 ? -8.539 3.562 11.125 1 92.62 220 ILE B C 1
ATOM 3673 O O . ILE B 1 220 ? -8.906 4.133 12.156 1 92.62 220 ILE B O 1
ATOM 3677 N N . GLY B 1 221 ? -7.27 3.561 10.68 1 89.94 221 GLY B N 1
ATOM 3678 C CA . GLY B 1 221 ? -6.246 4.285 11.414 1 89.94 221 GLY B CA 1
ATOM 3679 C C . GLY B 1 221 ? -6.562 5.762 11.586 1 89.94 221 GLY B C 1
ATOM 3680 O O . GLY B 1 221 ? -6.348 6.328 12.656 1 89.94 221 GLY B O 1
ATOM 3681 N N . ALA B 1 222 ? -7.035 6.348 10.523 1 92.94 222 ALA B N 1
ATOM 3682 C CA . ALA B 1 222 ? -7.363 7.773 10.578 1 92.94 222 ALA B CA 1
ATOM 3683 C C . ALA B 1 222 ? -8.562 8.031 11.484 1 92.94 222 ALA B C 1
ATOM 3685 O O . ALA B 1 222 ? -8.547 8.969 12.289 1 92.94 222 ALA B O 1
ATOM 3686 N N . VAL B 1 223 ? -9.562 7.227 11.406 1 92.12 223 VAL B N 1
ATOM 3687 C CA . VAL B 1 223 ? -10.812 7.426 12.141 1 92.12 223 VAL B CA 1
ATOM 3688 C C . VAL B 1 223 ? -10.578 7.215 13.633 1 92.12 223 VAL B C 1
ATOM 3690 O O . VAL B 1 223 ? -11.188 7.891 14.461 1 92.12 223 VAL B O 1
ATOM 3693 N N . GLU B 1 224 ? -9.727 6.316 13.969 1 88.44 224 GLU B N 1
ATOM 3694 C CA . GLU B 1 224 ? -9.375 6.098 15.367 1 88.44 224 GLU B CA 1
ATOM 3695 C C . GLU B 1 224 ? -8.828 7.371 16.016 1 88.44 224 GLU B C 1
ATOM 3697 O O . GLU B 1 224 ? -9.078 7.633 17.188 1 88.44 224 GLU B O 1
ATOM 3702 N N . VAL B 1 225 ? -8.125 8.117 15.258 1 89.81 225 VAL B N 1
ATOM 3703 C CA . VAL B 1 225 ? -7.531 9.352 15.758 1 89.81 225 VAL B CA 1
ATOM 3704 C C . VAL B 1 225 ? -8.586 10.453 15.797 1 89.81 225 VAL B C 1
ATOM 3706 O O . VAL B 1 225 ? -8.719 11.164 16.797 1 89.81 225 VAL B O 1
ATOM 3709 N N . ILE B 1 226 ? -9.305 10.547 14.773 1 90.5 226 ILE B N 1
ATOM 3710 C CA . ILE B 1 226 ? -10.219 11.672 14.57 1 90.5 226 ILE B CA 1
ATOM 3711 C C . ILE B 1 226 ? -11.391 11.562 15.539 1 90.5 226 ILE B C 1
ATOM 3713 O O . ILE B 1 226 ? -11.82 12.562 16.109 1 90.5 226 ILE B O 1
ATOM 3717 N N . PHE B 1 227 ? -11.797 10.375 15.812 1 83.25 227 PHE B N 1
ATOM 3718 C CA . PHE B 1 227 ? -13.016 10.211 16.594 1 83.25 227 PHE B CA 1
ATOM 3719 C C . PHE B 1 227 ? -12.695 9.648 17.984 1 83.25 227 PHE B C 1
ATOM 3721 O O . PHE B 1 227 ? -13.602 9.328 18.75 1 83.25 227 PHE B O 1
ATOM 3728 N N . SER B 1 228 ? -11.352 9.422 18.359 1 72.88 228 SER B N 1
ATOM 3729 C CA . SER B 1 228 ? -10.953 8.906 19.672 1 72.88 228 SER B CA 1
ATOM 3730 C C . SER B 1 228 ? -11.406 9.844 20.781 1 72.88 228 SER B C 1
ATOM 3732 O O . SER B 1 228 ? -11.75 9.383 21.875 1 72.88 228 SER B O 1
ATOM 3734 N N . LYS B 1 229 ? -11.039 11.156 20.797 1 62.03 229 LYS B N 1
ATOM 3735 C CA . LYS B 1 229 ? -11.438 12.047 21.875 1 62.03 229 LYS B CA 1
ATOM 3736 C C . LYS B 1 229 ? -12.898 11.82 22.266 1 62.03 229 LYS B C 1
ATOM 3738 O O . LYS B 1 229 ? -13.25 11.93 23.453 1 62.03 229 LYS B O 1
ATOM 3743 N N . ASP B 1 230 ? -13.57 11.617 21.328 1 55.78 230 ASP B N 1
ATOM 3744 C CA . ASP B 1 230 ? -14.984 11.453 21.656 1 55.78 230 ASP B CA 1
ATOM 3745 C C . ASP B 1 230 ? -15.211 10.203 22.5 1 55.78 230 ASP B C 1
ATOM 3747 O O . ASP B 1 230 ? -16.281 10.031 23.109 1 55.78 230 ASP B O 1
ATOM 3751 N N . ILE B 1 231 ? -14.078 9.375 22.703 1 50.34 231 ILE B N 1
ATOM 3752 C CA . ILE B 1 231 ? -14.188 8.18 23.516 1 50.34 231 ILE B CA 1
ATOM 3753 C C . ILE B 1 231 ? -13.625 8.461 24.922 1 50.34 231 ILE B C 1
ATOM 3755 O O . ILE B 1 231 ? -14.156 7.969 25.922 1 50.34 231 ILE B O 1
ATOM 3759 N N . SER B 1 232 ? -12.43 9.156 25.062 1 44.5 232 SER B N 1
ATOM 3760 C CA . SER B 1 232 ? -11.766 9.328 26.344 1 44.5 232 SER B CA 1
ATOM 3761 C C . SER B 1 232 ? -12.484 10.359 27.203 1 44.5 232 SER B C 1
ATOM 3763 O O . SER B 1 232 ? -12.242 10.453 28.406 1 44.5 232 SER B O 1
ATOM 3765 N N . ASN B 1 233 ? -13.07 11.438 26.672 1 43.09 233 ASN B N 1
ATOM 3766 C CA . ASN B 1 233 ? -13.711 12.328 27.641 1 43.09 233 ASN B CA 1
ATOM 3767 C C . ASN B 1 233 ? -15.023 11.75 28.156 1 43.09 233 ASN B C 1
ATOM 3769 O O . ASN B 1 233 ? -15.805 11.195 27.391 1 43.09 233 ASN B O 1
#

Sequence (466 aa):
MISLVKFSDTAIEALRKESEHLYNNTYAVVAHAIGFSRKDIQSDKSFKEILENKKWFSKNVDLDYLYQTRIKVLFEAIIDFSTKAQVYINDETKNHKIFTFKMAAKNLAETTKNLKIIQANIKKYSSSSNEFLALEYNKIRSNLGELLRSIEELRVVEDREKLYLIIKNLQKGKEILKEIDTLTLSNVEHLISVRKITTAEGISILNDTTFAAKIAEELIGAVEVIFSKDISNMISLVKFSDTAIEALRKESEHLYNNTYAVVAHAIGFSRKDIQSDKSFKEILENKKWFSKNVDLDYLYQTRIKVLFEAIIDFSTKAQVYINDETKNHKIFTFKMAAKNLAETTKNLKIIQANIKKYSSSSNEFLALEYNKIRSNLGELLRSIEELRVVEDREKLYLIIKNLQKGKEILKEIDTLTLSNVEHLISVRKITTAEGISILNDTTFAAKIAEELIGAVEVIFSKDISN

pLDDT: mean 88.14, std 9.38, range [43.06, 96.81]

Radius of gyration: 23.42 Å; Cα contacts (8 Å, |Δi|>4): 494; chains: 2; bounding box: 62×75×51 Å

Solvent-accessible surface area (backbone atoms only — not comparable to full-atom values): 24568 Å² total; per-residue (Å²): 112,69,67,48,48,51,45,46,53,51,50,51,52,50,48,42,54,52,48,46,50,37,45,54,41,44,49,53,51,52,35,46,55,60,32,41,46,71,66,59,44,68,41,91,62,52,58,70,58,48,61,74,71,43,68,70,60,60,73,88,71,58,59,68,59,46,38,58,70,49,36,47,54,50,42,42,49,51,51,48,48,50,48,59,51,50,76,69,47,87,48,65,70,58,50,48,51,52,48,47,51,50,51,21,38,50,27,48,54,48,30,58,60,46,44,61,73,33,35,66,55,44,60,59,36,41,69,36,89,49,62,63,53,12,49,58,38,43,47,54,36,40,52,53,41,50,51,51,32,54,53,52,45,58,72,68,53,78,51,63,69,57,43,50,50,52,52,51,50,49,54,50,46,52,61,45,45,69,49,44,56,57,54,50,49,52,52,39,44,51,35,36,69,72,64,64,41,51,56,69,56,36,52,50,50,52,52,39,49,51,42,49,39,50,34,50,43,26,48,51,57,21,47,53,56,62,55,35,62,76,64,78,105,112,66,64,48,48,52,46,45,53,51,50,51,51,52,49,42,53,52,47,47,51,38,44,51,40,44,49,52,52,51,35,44,54,58,31,40,45,71,66,58,44,68,42,90,61,51,58,69,58,48,62,75,70,42,66,70,60,55,74,89,70,59,59,67,59,47,38,58,71,50,34,48,54,50,41,42,48,49,52,48,49,50,47,58,50,48,78,70,46,86,47,66,69,60,50,49,51,52,46,47,51,50,50,21,41,50,28,47,54,48,31,57,59,45,45,63,73,33,34,65,55,43,60,58,35,41,69,36,89,49,61,63,53,12,49,57,38,43,46,54,37,40,53,54,40,51,52,52,31,54,54,52,45,57,72,70,52,78,52,64,68,57,44,50,50,51,52,52,49,50,55,50,45,52,60,44,44,68,49,44,56,58,53,49,49,53,51,38,43,50,34,37,69,71,64,64,41,51,55,68,54,37,51,52,50,54,55,38,50,52,42,50,39,50,34,50,43,26,48,50,57,22,46,52,56,63,54,35,61,77,65,77,105

Foldseek 3Di:
DVVLVVLLVVLLVVLLVLLVQLLVLLLCLLCLLLQHHPCRLQDPDALVVVLVPDDRHDDDDPLVVSLVPRQVVSLVVLVVSLVVSVVSDPDPVSNVLSVLSNLLSVLSSVLSVLSVVQSVVLNVQCPDPLPVSVVLSSVLSSVLSNLSNLLVCLVVDLDLVVNVVSLVVLVVLLVCLVVVLVVLLVVLVVCCVVPSDPPVSSVSSSVSSNSSSSSSNSSSSSSCSSSVVSNPD/DVVLVVLLVVLLVVLLVLLVQLLVLLLCLLCLLLQHHPCRLQDPDALVVVLVPDDRRDDDDPLVVSLVPRQVVSLVVLVVSLVVSVVSDPDPVSNVLSVLSNLLSVLSSVLSVLSVVQSVVLNVQCPDPLPVSVVLSSVLSSVLSNLSNLLVCLVVDLDLVVNVVSLVVLVVLLVCLVVVLVVLLVVLVVCCVVPSDPPVSSVSSSVSSNSSSSSSNSSSSSSCSSSVVSNPD

Nearest PDB structures (foldseek):
  1t72-assembly1_A  TM=6.076E-01  e=1.216E-02  Aquifex aeolicus
  4q25-assembly1_B  TM=5.285E-01  e=1.052E-01  Pseudomonas aeruginosa PAO1
  1x04-assembly1_A-2  TM=3.094E-01  e=3.351E+00  Homo sapiens
  7jh5-assembly2_B  TM=2.028E-01  e=1.304E+00  synthetic construct
  1t72-assembly1_A  TM=6.075E-01  e=1.136E-02  Aquifex aeolicus

Secondary structure (DSSP, 8-state):
-HHHHHHHHHHHHHHHHHHHHHHHHHHHHHHHHTT--HHHHHSSS-HHHHHHH---SSS---HHHHIIIIIIHHHHHHHHHHHHHHHT---HHHHHHHHHHHHHHHHHHHHHHHHHHHHHHHHHHHT-SSHHHHHHHHHHHHHHHHHHHHHHHHHH---HHHHHHHHHHHHHHHHHHHHHHHHHHHHHHHHHHTTSS-HHHHHHHHHHHHHHHHHHHHHHHHHHHHTTHHHH-/-HHHHHHHHHHHHHHHHHHHHHHHHHHHHHHHHTT--HHHHHSSS-HHHHHHH---SSS---HHHHIIIIIIHHHHHHHHHHHHHHHT---HHHHHHHHHHHHHHHHHHHHHHHHHHHHHHHHHHHT-SSHHHHHHHHHHHHHHHHHHHHHHHHHH---HHHHHHHHHHHHHHHHHHHHHHHHHHHHHHHHHHTTSS-HHHHHHHHHHHHHHHHHHHHHHHHHHHHTTHHHH-